Protein AF-A0A1Y6CDD0-F1 (afdb_monomer)

Solvent-accessible surface area (backbone atoms only — not comparable to full-atom values): 33724 Å² total; per-residue (Å²): 115,83,75,53,59,60,59,48,49,69,57,44,52,58,54,55,47,50,68,64,46,73,81,58,96,72,85,82,89,78,91,69,86,89,82,81,75,79,50,69,69,56,47,52,56,41,51,50,41,50,54,56,36,50,52,48,41,56,74,76,42,37,90,51,18,27,82,87,37,92,66,47,104,47,54,53,65,75,44,80,48,60,57,48,42,59,73,33,90,42,43,37,72,62,31,36,85,74,8,54,54,48,33,50,49,67,60,52,85,80,52,66,90,88,62,83,84,86,54,72,58,37,89,78,82,53,53,73,66,56,52,48,42,52,38,54,33,31,46,40,36,63,60,34,28,56,51,44,48,66,52,34,62,54,43,58,59,34,57,59,30,58,53,64,55,34,67,32,49,52,39,44,52,24,59,75,60,73,43,60,73,94,50,47,91,79,36,77,44,40,49,55,43,64,75,40,31,63,70,54,22,28,63,25,33,60,78,71,38,65,65,50,74,49,41,50,73,68,38,50,51,53,51,54,57,27,43,48,48,35,38,67,23,70,68,39,37,74,73,34,57,82,32,60,67,61,50,44,25,66,74,68,68,44,77,53,64,67,61,54,49,52,54,50,55,61,52,66,76,44,101,58,54,63,62,56,42,36,30,53,50,44,49,55,53,58,55,51,65,44,60,67,51,79,84,56,75,56,90,26,43,50,45,54,54,47,42,48,38,26,41,43,47,53,34,30,77,58,50,82,72,61,61,70,35,72,45,70,72,50,47,54,58,49,48,58,55,44,71,73,37,75,56,26,42,55,33,49,24,53,52,42,23,62,62,58,46,22,26,54,72,45,100,90,45,61,16,50,38,52,22,24,35,48,32,45,36,51,76,68,60,33,40,48,60,42,51,33,56,26,77,66,25,20,41,93,90,58,46,83,43,82,64,78,12,71,56,95,63,46,14,27,36,70,46,29,23,27,38,32,33,61,28,49,45,62,36,27,46,42,42,40,45,50,52,31,42,56,42,40,63,44,63,85,68,63,59,55,91,46,37,56,66,52,60,50,90,49,31,30,69,78,42,37,33,72,46,67,100,56,90,79,25,11,56,64,44,24,65,45,45,25,45,47,36,33,51,18,24,44,47,24,40,33,23,62,67,16,40,49,38,90,83,38,47,8,48,65,49,85,53,90,87,57,64,87,34,34,13,66,91,57,19,23,18,30,46,40,58,48,62,70,60,14,40,33,42,48,39,44,47,74,71,37,82,27,68,32,47,32,49,37,31,51,52,47,60,69,37,74,43,22,50,28,23,46,48,47,51,50,51,19,61,49,68,67,43,50,70,75,55,42,72,62,56,53,66,69,58,35,47,51,46,37,48,54,48,49,73,76,33,87,63,42,23,52,59,54,51,51,52,51,51,72,63,30,67,71,55,45,49,74,69,29,47,86,125

Mean predicted aligned error: 10.27 Å

Foldseek 3Di:
DVVVVVVLCVVVVVLLVCVVCVVPPDDDDDDDDDDDDDDPVRLVVLLVLVVLLVVLCVVAPCVQQDDVRLRDPHHVVVCPALVSVCPDQQADALDLCVGNVLCLAQVDPPPPPPDDSQHDHVPPGHDPVSSVSSNVCRNCSVVNVVSVVVLVVQVVLQQLQQFFQLLLLLVLLCQLLVHDSVCSVVDQLQPLSVVCNLLLFYAALVVPRHGDRTDGPVNLVSVLVSNLSSLLPPSNCVVCQVNLQVSLCSNQVHRPVVQVVSLCVVLVVDPDDSSRSSSSSSSSSSSCSRPPRPPDCDLPFPLNLLQLLCCQQQSYGDDNVLNPDRDLVSVLVVLVVSLQDPSSLVSQQVLQCNLLVFHDDDDPADSSFLSLLSSLLSNVQFFNLCQFQPCWIADPVSDTDHADQPDPFGGHNLLHLRSLQSQDDFLSLSSLQSVCCSFLVDHPPDDCLQFPFADLVFFDPQQNAQDPPDRSRSVSVRRGCRRSLQSSLLQQQQANSSHGNLQFQLDDDPDPVDDHQDGPPRGGHHRGPDRVSSSFQWGDARNHTDRHSSRNSVVRCPDLSRQLSLLLSLCCRSNVNDPVRSVVPDPVLSSVLSVVLCVVPVRGGNSSSNSSSSSPPVSSCVSSPRD

pLDDT: mean 84.82, std 17.57, range [24.0, 98.75]

Radius of gyration: 27.77 Å; Cα contacts (8 Å, |Δi|>4): 920; chains: 1; bounding box: 77×55×75 Å

Sequence (627 aa):
MDFMSCNMMIRILPALLISITTSCTQKPKLSLDRNDKPTKDELDSRIAIFDDFAKFMAKNCNSCHSTGSIASSSDFEKLKNPADWLASRYIQAGSPSESSLYYRLNGSPASKAGQPQDMPSPTDQLGNEDLNTIANFITHIEEIVAASENSLQFNAELSRINPLPFKTLLHKLAFLADIAPENLDAQAEFADLLANRYLLGDYDFSQGIVEQSSWGATQLEIWLTSLESFCSSPNTLQRYNSKLEEFELRAFGTTQTQLTSSIKSDLSALPLTDTERFSAGCLLILGSLEFRTQSATPAGGMQSYLSLLASTVMERPLTAEERKISSRKGLEVTLDRWLTSNQFLESVRQYTEKLLKASGTSDDIDFSLPSNLAVAIVKAQKPYEEILTSQDCYNRSGEKTSCDSGSPQEAGVLTTRAFLSVNKGPFNLSRAGNMLESFACKHYPLDEDLEPKLEQASMIPIFAKTFGEGFGNGTNCYSCHSQFGKHTQLFVKYDSNGYYQGDASGIQDPSPEVTSGHSPNGTFVSHFKDSSRAASESSEFFGQSVENISDAAKVLVADPSFMTCTVSNVLGYYLRLKDTTKASISDRLLGSIAKKIRDKNKQPSFQDILREALTHPEVIQSIVAED

Nearest PDB structures (foldseek):
  4yjl-assembly2_B  TM=1.789E-01  e=7.770E+00  Homo sapiens

Secondary structure (DSSP, 8-state):
-HHHHHHHHHHHHHHHHHHHHTT----------SS-PPPHHHHHHHHHHHHHHHHHHHHHTHHHHSTT-TT-S--GGG--SHHHHHHSTT--TT-GGG-HHHHHHTT-S-S-TT----S--TTTT--HHHHHHHHHHHHHHHHHHHHHHHHHHHHHHHTT--PPPHHHHHHHHHHHHT--GGGGGG-GGGHHHHHTTTTTT--BGGGTB----S--HHHHHHHHHHHHHHHHSHHHHHHHTT-HHHHHHHHHSS--HHHHHHHHHHHHTS---HHHHHHHHHHHHHHHHHT--TT---S--HHHHHHHHHHHHSSSPPPTTGGG--SHHHHHHHHHHHTTSHHHHHHHHHHHHHHHT--S-BTTB-TTHHHHHHHHHHHTT-BTTHHHH---EE-TTS-EE--SS--SS--GGGGSHHHHHHT--GGGHHHHHHHHHHHH---SSPPTTTSPPPPGGGB-HHHH---SSSTT-HHHHHHHHHHHHHHHHTTTTB-TT--B-TT---PPP--TTSPTTEEGGGEE--SBSSHHHHT---EEETTEEESSHHHHHHHHHHSHHHHHHHHHHHHHHHTT--HHHHTTS-HHHHHHHHHHHHHH-SS-BHHHHHHHHHT-HHHHHHHH---

Structure (mmCIF, N/CA/C/O backbone):
data_AF-A0A1Y6CDD0-F1
#
_entry.id   AF-A0A1Y6CDD0-F1
#
loop_
_atom_site.group_PDB
_atom_site.id
_atom_site.type_symbol
_atom_site.label_atom_id
_atom_site.label_alt_id
_atom_site.label_comp_id
_atom_site.label_asym_id
_atom_site.label_entity_id
_atom_site.label_seq_id
_atom_site.pdbx_PDB_ins_code
_atom_site.Cartn_x
_atom_site.Cartn_y
_atom_site.Cartn_z
_atom_site.occupancy
_atom_site.B_iso_or_equiv
_atom_site.auth_seq_id
_atom_site.auth_comp_id
_atom_site.auth_asym_id
_atom_site.auth_atom_id
_atom_site.pdbx_PDB_model_num
ATOM 1 N N . MET A 1 1 ? -12.522 29.477 27.527 1.00 34.44 1 MET A N 1
ATOM 2 C CA . MET A 1 1 ? -12.437 28.080 27.060 1.00 34.44 1 MET A CA 1
ATOM 3 C C . MET A 1 1 ? -10.978 27.648 26.893 1.00 34.44 1 MET A C 1
ATOM 5 O O . MET A 1 1 ? -10.654 26.578 27.381 1.00 34.44 1 MET A O 1
ATOM 9 N N . ASP A 1 2 ? -10.067 28.515 26.435 1.00 30.47 2 ASP A N 1
ATOM 10 C CA . ASP A 1 2 ? -8.630 28.189 26.242 1.00 30.47 2 ASP A CA 1
ATOM 11 C C . ASP A 1 2 ? -7.813 27.799 27.495 1.00 30.47 2 ASP A C 1
ATOM 13 O O . ASP A 1 2 ? -6.772 27.162 27.384 1.00 30.47 2 ASP A O 1
ATOM 17 N N . PHE A 1 3 ? -8.271 28.126 28.710 1.00 24.00 3 PHE A N 1
ATOM 18 C CA . PHE A 1 3 ? -7.583 27.735 29.955 1.00 24.00 3 PHE A CA 1
ATOM 19 C C . PHE A 1 3 ? -7.988 26.339 30.481 1.00 24.00 3 PHE A C 1
ATOM 21 O O . PHE A 1 3 ? -7.313 25.800 31.363 1.00 24.00 3 PHE A O 1
ATOM 28 N N . MET A 1 4 ? -9.082 25.750 29.970 1.00 31.11 4 MET A N 1
ATOM 29 C CA . MET A 1 4 ? -9.562 24.421 30.390 1.00 31.11 4 MET A CA 1
ATOM 30 C C . MET A 1 4 ? -8.917 23.279 29.597 1.00 31.11 4 MET A C 1
ATOM 32 O O . MET A 1 4 ? -8.594 22.263 30.210 1.00 31.11 4 MET A O 1
ATOM 36 N N . SER A 1 5 ? -8.640 23.451 28.299 1.00 36.41 5 SER A N 1
ATOM 37 C CA . SER A 1 5 ? -8.020 22.401 27.467 1.00 36.41 5 SER A CA 1
ATOM 38 C C . SER A 1 5 ? -6.612 22.033 27.957 1.00 36.41 5 SER A C 1
ATOM 40 O O . SER A 1 5 ? -6.292 20.856 28.127 1.00 36.41 5 SER A O 1
ATOM 42 N N . CYS A 1 6 ? -5.804 23.035 28.321 1.00 28.84 6 CYS A N 1
ATOM 43 C CA . CYS A 1 6 ? -4.425 22.832 28.767 1.00 28.84 6 CYS A CA 1
ATOM 44 C C . CYS A 1 6 ? -4.341 22.134 30.146 1.00 28.84 6 CYS A C 1
ATOM 46 O O . CYS A 1 6 ? -3.589 21.178 30.325 1.00 28.84 6 CYS A O 1
ATOM 48 N N . ASN A 1 7 ? -5.177 22.525 31.120 1.00 33.97 7 ASN A N 1
ATOM 49 C CA . ASN A 1 7 ? -5.204 21.882 32.447 1.00 33.97 7 ASN A CA 1
ATOM 50 C C . ASN A 1 7 ? -5.809 20.467 32.425 1.00 33.97 7 ASN A C 1
ATOM 52 O O . ASN A 1 7 ? -5.432 19.624 33.243 1.00 33.97 7 ASN A O 1
ATOM 56 N N . MET A 1 8 ? -6.747 20.208 31.511 1.00 40.94 8 MET A N 1
ATOM 57 C CA . MET A 1 8 ? -7.374 18.900 31.350 1.00 40.94 8 MET A CA 1
ATOM 58 C C . MET A 1 8 ? -6.407 17.904 30.696 1.00 40.94 8 MET A C 1
ATOM 60 O O . MET A 1 8 ? -6.225 16.818 31.244 1.00 40.94 8 MET A O 1
ATOM 64 N N . MET A 1 9 ? -5.681 18.289 29.636 1.00 40.53 9 MET A N 1
ATOM 65 C CA . MET A 1 9 ? -4.636 17.438 29.043 1.00 40.53 9 MET A CA 1
ATOM 66 C C . MET A 1 9 ? -3.499 17.119 30.024 1.00 40.53 9 MET A C 1
ATOM 68 O O . MET A 1 9 ? -3.122 15.955 30.153 1.00 40.53 9 MET A O 1
ATOM 72 N N . ILE A 1 10 ? -3.004 18.111 30.779 1.00 39.91 10 ILE A N 1
ATOM 73 C CA . ILE A 1 10 ? -1.919 17.921 31.765 1.00 39.91 10 ILE A CA 1
ATOM 74 C C . ILE A 1 10 ? -2.307 16.914 32.866 1.00 39.91 10 ILE A C 1
ATOM 76 O O . ILE A 1 10 ? -1.438 16.237 33.413 1.00 39.91 10 ILE A O 1
ATOM 80 N N . ARG A 1 11 ? -3.601 16.780 33.192 1.00 43.03 11 ARG A N 1
ATOM 81 C CA . ARG A 1 11 ? -4.098 15.833 34.210 1.00 43.03 11 ARG A CA 1
ATOM 82 C C . ARG A 1 11 ? -4.558 14.491 33.641 1.00 43.03 11 ARG A C 1
ATOM 84 O O . ARG A 1 11 ? -4.474 13.489 34.346 1.00 43.03 11 ARG A O 1
ATOM 91 N N . ILE A 1 12 ? -5.004 14.459 32.386 1.00 4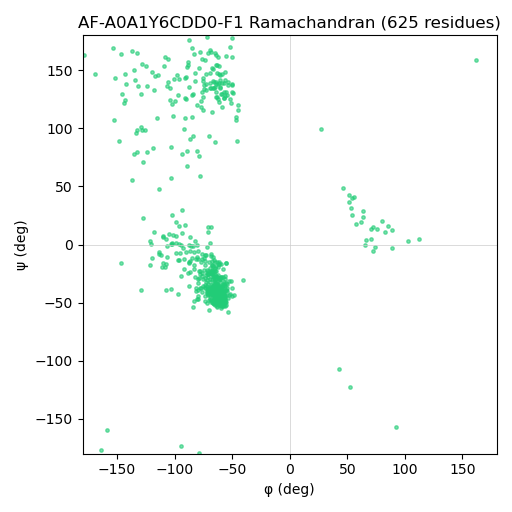6.84 12 ILE A N 1
ATOM 92 C CA . ILE A 1 12 ? -5.455 13.243 31.699 1.00 46.84 12 ILE A CA 1
ATOM 93 C C . ILE A 1 12 ? -4.279 12.409 31.191 1.00 46.84 12 ILE A C 1
ATOM 95 O O . ILE A 1 12 ? -4.319 11.188 31.335 1.00 46.84 12 ILE A O 1
ATOM 99 N N . LEU A 1 13 ? -3.214 13.031 30.666 1.00 47.62 13 LEU A N 1
ATOM 100 C CA . LEU A 1 13 ? -2.031 12.300 30.195 1.00 47.62 13 LEU A CA 1
ATOM 101 C C . LEU A 1 13 ? -1.452 11.361 31.271 1.00 47.62 13 LEU A C 1
ATOM 103 O O . LEU A 1 13 ? -1.215 10.198 30.955 1.00 47.62 13 LEU A O 1
ATOM 107 N N . PRO A 1 14 ? -1.274 11.787 32.541 1.00 47.59 14 PRO A N 1
ATOM 108 C CA . PRO A 1 14 ? -0.835 10.909 33.625 1.00 47.59 14 PRO A CA 1
ATOM 109 C C . PRO A 1 14 ? -1.779 9.732 33.912 1.00 47.59 14 PRO A C 1
ATOM 111 O O . PRO A 1 14 ? -1.301 8.647 34.225 1.00 47.59 14 PRO A O 1
ATOM 114 N N . ALA A 1 15 ? -3.100 9.903 33.795 1.00 44.00 15 ALA A N 1
ATOM 115 C CA . ALA A 1 15 ? -4.069 8.819 33.995 1.00 44.00 15 ALA A CA 1
ATOM 116 C C . ALA A 1 15 ? -4.070 7.822 32.817 1.00 44.00 15 ALA A C 1
ATOM 118 O O . ALA A 1 15 ? -4.128 6.606 33.028 1.00 44.00 15 ALA A O 1
ATOM 119 N N . LEU A 1 16 ? -3.904 8.327 31.587 1.00 48.03 16 LEU A N 1
ATOM 120 C CA . LEU A 1 16 ? -3.649 7.513 30.394 1.00 48.03 16 LEU A CA 1
ATOM 121 C C . LEU A 1 16 ? -2.335 6.720 30.559 1.00 48.03 16 LEU A C 1
ATOM 123 O O . LEU A 1 16 ? -2.298 5.515 30.322 1.00 48.03 16 LEU A O 1
ATOM 127 N N . LEU A 1 17 ? -1.286 7.371 31.077 1.00 45.09 17 LEU A N 1
ATOM 128 C CA . LEU A 1 17 ? 0.016 6.779 31.407 1.00 45.09 17 LEU A CA 1
ATOM 129 C C . LEU A 1 17 ? -0.077 5.715 32.513 1.00 45.09 17 LEU A C 1
ATOM 131 O O . LEU A 1 17 ? 0.584 4.687 32.412 1.00 45.09 17 LEU A O 1
ATOM 135 N N . ILE A 1 18 ? -0.897 5.900 33.553 1.00 45.12 18 ILE A N 1
ATOM 136 C CA . ILE A 1 18 ? -1.096 4.892 34.614 1.00 45.12 18 ILE A CA 1
ATOM 137 C C . ILE A 1 18 ? -1.818 3.650 34.062 1.00 45.12 18 ILE A C 1
ATOM 139 O O . ILE A 1 18 ? -1.446 2.525 34.401 1.00 45.12 18 ILE A O 1
ATOM 143 N N . SER A 1 19 ? -2.787 3.822 33.158 1.00 41.41 19 SER A N 1
ATOM 144 C CA . SER A 1 19 ? -3.457 2.689 32.496 1.00 41.41 19 SER A CA 1
ATOM 145 C C . SER A 1 19 ? -2.541 1.939 31.517 1.00 41.41 19 SER A C 1
ATOM 147 O O . SER A 1 19 ? -2.651 0.723 31.396 1.00 41.41 19 SER A O 1
ATOM 149 N N . ILE A 1 20 ? -1.596 2.627 30.864 1.00 42.00 20 ILE A N 1
ATOM 150 C CA . ILE A 1 20 ? -0.608 2.001 29.965 1.00 42.00 20 ILE A CA 1
ATOM 151 C C . ILE A 1 20 ? 0.522 1.309 30.759 1.00 42.00 20 ILE A C 1
ATOM 153 O O . ILE A 1 20 ? 0.965 0.221 30.396 1.00 42.00 20 ILE A O 1
ATOM 157 N N . THR A 1 21 ? 0.961 1.882 31.884 1.00 37.47 21 THR A N 1
ATOM 158 C CA . THR A 1 21 ? 2.112 1.376 32.665 1.00 37.47 21 THR A CA 1
ATOM 159 C C . THR A 1 21 ? 1.767 0.303 33.701 1.00 37.47 21 THR A C 1
ATOM 161 O O . THR A 1 21 ? 2.661 -0.417 34.150 1.00 37.47 21 THR A O 1
ATOM 164 N N . THR A 1 22 ? 0.493 0.114 34.064 1.00 38.94 22 THR A N 1
ATOM 165 C CA . THR A 1 22 ? 0.078 -0.921 35.037 1.00 38.94 22 THR A CA 1
ATOM 166 C C . THR A 1 22 ? 0.283 -2.363 34.550 1.00 38.94 22 THR A C 1
ATOM 168 O O . THR A 1 22 ? 0.260 -3.275 35.373 1.00 38.94 22 THR A O 1
ATOM 171 N N . SER A 1 23 ? 0.593 -2.581 33.264 1.00 33.53 23 SER A N 1
ATOM 172 C CA . SER A 1 23 ? 1.015 -3.889 32.722 1.00 33.53 23 SER A CA 1
ATOM 173 C C . SER A 1 23 ? 2.540 -4.106 32.651 1.00 33.53 23 SER A C 1
ATOM 175 O O . SER A 1 23 ? 2.975 -5.190 32.273 1.00 33.53 23 SER A O 1
ATOM 177 N N . CYS A 1 24 ? 3.372 -3.138 33.056 1.00 28.33 24 CYS A N 1
ATOM 178 C CA . CYS A 1 24 ? 4.838 -3.243 33.017 1.00 28.33 24 CYS A CA 1
ATOM 179 C C . CYS A 1 24 ? 5.453 -2.997 34.407 1.00 28.33 24 CYS A C 1
ATOM 181 O O . CYS A 1 24 ? 5.961 -1.921 34.719 1.00 28.33 24 CYS A O 1
ATOM 183 N N . THR A 1 25 ? 5.439 -4.004 35.282 1.00 31.36 25 THR A N 1
ATOM 184 C CA . THR A 1 25 ? 6.089 -3.919 36.600 1.00 31.36 25 THR A CA 1
ATOM 185 C C . THR A 1 25 ? 7.595 -4.172 36.511 1.00 31.36 25 THR A C 1
ATOM 187 O O . THR A 1 25 ? 8.049 -5.259 36.851 1.00 31.36 25 THR A O 1
ATOM 190 N N . GLN A 1 26 ? 8.386 -3.170 36.122 1.00 32.47 26 GLN A N 1
ATOM 191 C CA . GLN A 1 26 ? 9.805 -3.070 36.499 1.00 32.47 26 GLN A CA 1
ATOM 192 C C . GLN A 1 26 ? 10.240 -1.595 36.517 1.00 32.47 26 GLN A C 1
ATOM 194 O O . GLN A 1 26 ? 10.389 -0.962 35.480 1.00 32.47 26 GLN A O 1
ATOM 199 N N . LYS A 1 27 ? 10.448 -1.033 37.718 1.00 30.20 27 LYS A N 1
ATOM 200 C CA . LYS A 1 27 ? 11.063 0.294 37.900 1.00 30.20 27 LYS A CA 1
ATOM 201 C C . LYS A 1 27 ? 12.581 0.182 37.692 1.00 30.20 27 LYS A C 1
ATOM 203 O O . LYS A 1 27 ? 13.219 -0.485 38.512 1.00 30.20 27 LYS A O 1
ATOM 208 N N . PRO A 1 28 ? 13.196 0.860 36.707 1.00 31.12 28 PRO A N 1
ATOM 209 C CA . PRO A 1 28 ? 14.642 1.001 36.678 1.00 31.12 28 PRO A CA 1
ATOM 210 C C . PRO A 1 28 ? 15.081 1.988 37.765 1.00 31.12 28 PRO A C 1
ATOM 212 O O . PRO A 1 28 ? 14.519 3.071 37.936 1.00 31.12 28 PRO A O 1
ATOM 215 N N . LYS A 1 29 ? 16.102 1.596 38.526 1.00 32.47 29 LYS A N 1
ATOM 216 C CA . LYS A 1 29 ? 16.758 2.422 39.541 1.00 32.47 29 LYS A CA 1
ATOM 217 C C . LYS A 1 29 ? 17.852 3.240 38.842 1.00 32.47 29 LYS A C 1
ATOM 219 O O . LYS A 1 29 ? 18.975 2.768 38.719 1.00 32.47 29 LYS A O 1
ATOM 224 N N . LEU A 1 30 ? 17.530 4.443 38.370 1.00 31.06 30 LEU A N 1
ATOM 225 C CA . LEU A 1 30 ? 18.527 5.407 37.886 1.00 31.06 30 LEU A CA 1
ATOM 226 C C . LEU A 1 30 ? 18.761 6.467 38.965 1.00 31.06 30 LEU A C 1
ATOM 228 O O . LEU A 1 30 ? 17.880 7.260 39.292 1.00 31.06 30 LEU A O 1
ATOM 232 N N . SER A 1 31 ? 19.951 6.421 39.561 1.00 32.41 31 SER A N 1
ATOM 233 C CA . SER A 1 31 ? 20.476 7.456 40.448 1.00 32.41 31 SER A CA 1
ATOM 234 C C . SER A 1 31 ? 21.280 8.420 39.576 1.00 32.41 31 SER A C 1
ATOM 236 O O . SER A 1 31 ? 22.416 8.120 39.215 1.00 32.41 31 SER A O 1
ATOM 238 N N . LEU A 1 32 ? 20.672 9.548 39.221 1.00 36.66 32 LEU A N 1
ATOM 239 C CA . LEU A 1 32 ? 21.369 10.723 38.709 1.00 36.66 32 LEU A CA 1
ATOM 240 C C . LEU A 1 32 ? 21.127 11.867 39.692 1.00 36.66 32 LEU A C 1
ATOM 242 O O . LEU A 1 32 ? 20.007 12.060 40.178 1.00 36.66 32 LEU A O 1
ATOM 246 N N . ASP A 1 33 ? 22.217 12.548 40.028 1.00 38.41 33 ASP A N 1
ATOM 247 C CA . ASP A 1 33 ? 22.268 13.663 40.964 1.00 38.41 33 ASP A CA 1
ATOM 248 C C . ASP A 1 33 ? 21.372 14.819 40.481 1.00 38.41 33 ASP A C 1
ATOM 250 O O . ASP A 1 33 ? 21.208 15.047 39.283 1.00 38.41 33 ASP A O 1
ATOM 254 N N . ARG A 1 34 ? 20.685 15.487 41.408 1.00 44.81 34 ARG A N 1
ATOM 255 C CA . ARG A 1 34 ? 19.353 16.070 41.150 1.00 44.81 34 ARG A CA 1
ATOM 256 C C . ARG A 1 34 ? 19.310 17.539 40.710 1.00 44.81 34 ARG A C 1
ATOM 258 O O . ARG A 1 34 ? 18.207 18.079 40.681 1.00 44.81 34 ARG A O 1
ATOM 265 N N . ASN A 1 35 ? 20.430 18.182 40.376 1.00 46.47 35 ASN A N 1
ATOM 266 C CA . ASN A 1 35 ? 20.464 19.654 40.353 1.00 46.47 35 ASN A CA 1
ATOM 267 C C . ASN A 1 35 ? 20.646 20.369 39.007 1.00 46.47 35 ASN A C 1
ATOM 269 O O . ASN A 1 35 ? 20.398 21.564 38.999 1.00 46.47 35 ASN A O 1
ATOM 273 N N . ASP A 1 36 ? 20.928 19.696 37.889 1.00 63.47 36 ASP A N 1
ATOM 274 C CA . ASP A 1 36 ? 20.948 20.351 36.566 1.00 63.47 36 ASP A CA 1
ATOM 275 C C . ASP A 1 36 ? 20.212 19.488 35.538 1.00 63.47 36 ASP A C 1
ATOM 277 O O . ASP A 1 36 ? 20.808 18.747 34.758 1.00 63.47 36 ASP A O 1
ATOM 281 N N . LYS A 1 37 ? 18.875 19.529 35.568 1.00 68.44 37 LYS A N 1
ATOM 282 C CA . LYS A 1 37 ? 18.094 19.026 34.434 1.00 68.44 37 LYS A CA 1
ATOM 283 C C . LYS A 1 37 ? 17.972 20.149 33.406 1.00 68.44 37 LYS A C 1
ATOM 285 O O . LYS A 1 37 ? 17.517 21.223 33.803 1.00 68.44 37 LYS A O 1
ATOM 290 N N . PRO A 1 38 ? 18.303 19.904 32.127 1.00 69.56 38 PRO A N 1
ATOM 291 C CA . PRO A 1 38 ? 18.061 20.883 31.082 1.00 69.56 38 PRO A CA 1
ATOM 292 C C . PRO A 1 38 ? 16.573 21.247 31.047 1.00 69.56 38 PRO A C 1
ATOM 294 O O . PRO A 1 38 ? 15.690 20.400 31.229 1.00 69.56 38 PRO A O 1
ATOM 297 N N . THR A 1 39 ? 16.306 22.531 30.862 1.00 82.12 39 THR A N 1
ATOM 298 C CA . THR A 1 39 ? 14.974 23.080 30.626 1.00 82.12 39 THR A CA 1
ATOM 299 C C . THR A 1 39 ? 14.407 22.553 29.306 1.00 82.12 39 THR A C 1
ATOM 301 O O . THR A 1 39 ? 15.132 22.044 28.451 1.00 82.12 39 THR A O 1
ATOM 304 N N . LYS A 1 40 ? 13.086 22.672 29.122 1.00 74.12 40 LYS A N 1
ATOM 305 C CA . LYS A 1 40 ? 12.439 22.297 27.857 1.00 74.12 40 LYS A CA 1
ATOM 306 C C . LYS A 1 40 ? 13.042 23.067 26.675 1.00 74.12 40 LYS A C 1
ATOM 308 O O . LYS A 1 40 ? 13.351 22.452 25.667 1.00 74.12 40 LYS A O 1
ATOM 313 N N . ASP A 1 41 ? 13.277 24.367 26.838 1.00 79.25 41 ASP A N 1
ATOM 314 C CA . ASP A 1 41 ? 13.839 25.219 25.785 1.00 79.25 41 ASP A CA 1
ATOM 315 C C . ASP A 1 41 ? 15.263 24.785 25.401 1.00 79.25 41 ASP A C 1
ATOM 317 O O . ASP A 1 41 ? 15.617 24.766 24.223 1.00 79.25 41 ASP A O 1
ATOM 321 N N . GLU A 1 42 ? 16.073 24.366 26.380 1.00 79.81 42 GLU A N 1
ATOM 322 C CA . GLU A 1 42 ? 17.390 23.782 26.115 1.00 79.81 42 GLU A CA 1
ATOM 323 C C . GLU A 1 42 ? 17.261 22.455 25.360 1.00 79.81 42 GLU A C 1
ATOM 325 O O . GLU A 1 42 ? 17.949 22.262 24.360 1.00 79.81 42 GLU A O 1
ATOM 330 N N . LEU A 1 43 ? 16.342 21.574 25.767 1.00 75.12 43 LEU A N 1
ATOM 331 C CA . LEU A 1 43 ? 16.091 20.300 25.087 1.00 75.12 43 LEU A CA 1
ATOM 332 C C . LEU A 1 43 ? 15.641 20.506 23.628 1.00 75.12 43 LEU A C 1
ATOM 334 O O . LEU A 1 43 ? 16.191 19.885 22.718 1.00 75.12 43 LEU A O 1
ATOM 338 N N . ASP A 1 44 ? 14.690 21.414 23.407 1.00 78.06 44 ASP A N 1
ATOM 339 C CA . ASP A 1 44 ? 14.151 21.755 22.090 1.00 78.06 44 ASP A CA 1
ATOM 340 C C . ASP A 1 44 ? 15.251 22.367 21.202 1.00 78.06 44 ASP A C 1
ATOM 342 O O . ASP A 1 44 ? 15.393 21.994 20.035 1.00 78.06 44 ASP A O 1
ATOM 346 N N . SER A 1 45 ? 16.114 23.224 21.768 1.00 83.69 45 SER A N 1
ATOM 347 C CA . SER A 1 45 ? 17.270 23.776 21.049 1.00 83.69 45 SER A CA 1
ATOM 348 C C . SER A 1 45 ? 18.280 22.703 20.627 1.00 83.69 45 SER A C 1
ATOM 350 O O . SER A 1 45 ? 18.874 22.813 19.556 1.00 83.69 45 SER A O 1
ATOM 352 N N . ARG A 1 46 ? 18.460 21.638 21.426 1.00 85.50 46 ARG A N 1
ATOM 353 C CA . ARG A 1 46 ? 19.336 20.510 21.077 1.00 85.50 46 ARG A CA 1
ATOM 354 C C . ARG A 1 46 ? 18.733 19.649 19.970 1.00 85.50 46 ARG A C 1
ATOM 356 O O . ARG A 1 46 ? 19.462 19.246 19.068 1.00 85.50 46 ARG A O 1
ATOM 363 N N . ILE A 1 47 ? 17.423 19.408 19.986 1.00 81.00 47 ILE A N 1
ATOM 364 C CA . ILE A 1 47 ? 16.733 18.656 18.923 1.00 81.00 47 ILE A CA 1
ATOM 365 C C . ILE A 1 47 ? 16.833 19.396 17.579 1.00 81.00 47 ILE A C 1
ATOM 367 O O . ILE A 1 47 ? 17.154 18.770 16.569 1.00 81.00 47 ILE A O 1
ATOM 371 N N . ALA A 1 48 ? 16.680 20.725 17.578 1.00 89.38 48 ALA A N 1
ATOM 372 C CA . ALA A 1 48 ? 16.804 21.540 16.367 1.00 89.38 48 ALA A CA 1
ATOM 373 C C . ALA A 1 48 ? 18.170 21.386 15.661 1.00 89.38 48 ALA A C 1
ATOM 375 O O . ALA A 1 48 ? 18.232 21.397 14.433 1.00 89.38 48 ALA A O 1
ATOM 376 N N . ILE A 1 49 ? 19.258 21.156 16.413 1.00 91.94 49 ILE A N 1
ATOM 377 C CA . ILE A 1 49 ? 20.594 20.900 15.841 1.00 91.94 49 ILE A CA 1
ATOM 378 C C . ILE A 1 49 ? 20.590 19.633 14.971 1.00 91.94 49 ILE A C 1
ATOM 380 O O . ILE A 1 49 ? 21.228 19.610 13.916 1.00 91.94 49 ILE A O 1
ATOM 384 N N . PHE A 1 50 ? 19.882 18.576 15.389 1.00 92.56 50 PHE A N 1
ATOM 385 C CA . PHE A 1 50 ? 19.765 17.365 14.575 1.00 92.56 50 PHE A CA 1
ATOM 386 C C . PHE A 1 50 ? 18.896 17.592 13.341 1.00 92.56 50 PHE A C 1
ATOM 388 O O . PHE A 1 50 ? 19.257 17.107 12.274 1.00 92.56 50 PHE A O 1
ATOM 395 N N . ASP A 1 51 ? 17.802 18.346 13.451 1.00 86.56 51 ASP A N 1
ATOM 396 C CA . ASP A 1 51 ? 16.943 18.645 12.300 1.00 86.56 51 ASP A CA 1
ATOM 397 C C . ASP A 1 51 ? 17.707 19.396 11.204 1.00 86.56 51 ASP A C 1
ATOM 399 O O . ASP A 1 51 ? 17.582 19.077 10.019 1.00 86.56 51 ASP A O 1
ATOM 403 N N . ASP A 1 52 ? 18.536 20.367 11.586 1.00 91.25 52 ASP A N 1
ATOM 404 C CA . ASP A 1 52 ? 19.369 21.115 10.645 1.00 91.25 52 ASP A CA 1
ATOM 405 C C . ASP A 1 52 ? 20.438 20.221 10.002 1.00 91.25 52 ASP A C 1
ATOM 407 O O . ASP A 1 52 ? 20.636 20.259 8.783 1.00 91.25 52 ASP A O 1
ATOM 411 N N . PHE A 1 53 ? 21.061 19.337 10.785 1.00 94.69 53 PHE A N 1
ATOM 412 C CA . PHE A 1 53 ? 21.979 18.325 10.265 1.00 94.69 53 PHE A CA 1
ATOM 413 C C . PHE A 1 53 ? 21.289 17.324 9.322 1.00 94.69 53 PHE A C 1
ATOM 415 O O . PHE A 1 53 ? 21.807 17.022 8.248 1.00 94.69 53 PHE A O 1
ATOM 422 N N . ALA A 1 54 ? 20.102 16.827 9.668 1.00 87.81 54 ALA A N 1
ATOM 423 C CA . ALA A 1 54 ? 19.356 15.874 8.855 1.00 87.81 54 ALA A CA 1
ATOM 424 C C . ALA A 1 54 ? 18.918 16.498 7.520 1.00 87.81 54 ALA A C 1
ATOM 426 O O . ALA A 1 54 ? 19.072 15.871 6.469 1.00 87.81 54 ALA A O 1
ATOM 427 N N . LYS A 1 55 ? 18.450 17.756 7.534 1.00 87.81 55 LYS A N 1
ATOM 428 C CA . LYS A 1 55 ? 18.160 18.532 6.314 1.00 87.81 55 LYS A CA 1
ATOM 429 C C . LYS A 1 55 ? 19.406 18.697 5.451 1.00 87.81 55 LYS A C 1
ATOM 431 O O . LYS A 1 55 ? 19.326 18.519 4.235 1.00 87.81 55 LYS A O 1
ATOM 436 N N . PHE A 1 56 ? 20.548 18.998 6.069 1.00 91.25 56 PHE A N 1
ATOM 437 C CA . PHE A 1 56 ? 21.829 19.080 5.376 1.00 91.25 56 PHE A CA 1
ATOM 438 C C . PHE A 1 56 ? 22.176 17.754 4.675 1.00 91.25 56 PHE A C 1
ATOM 440 O O . PHE A 1 56 ? 22.438 17.750 3.470 1.00 91.25 56 PHE A O 1
ATOM 447 N N . MET A 1 57 ? 22.114 16.627 5.393 1.00 90.62 57 MET A N 1
ATOM 448 C CA . MET A 1 57 ? 22.422 15.302 4.841 1.00 90.62 57 MET A CA 1
ATOM 449 C C . MET A 1 57 ? 21.457 14.914 3.713 1.00 90.62 57 MET A C 1
ATOM 451 O O . MET A 1 57 ? 21.888 14.432 2.664 1.00 90.62 57 MET A O 1
ATOM 455 N N . ALA A 1 58 ? 20.160 15.176 3.886 1.00 81.31 58 ALA A N 1
ATOM 456 C CA . ALA A 1 58 ? 19.147 14.908 2.870 1.00 81.31 58 ALA A CA 1
ATOM 457 C C . ALA A 1 58 ? 19.386 15.707 1.583 1.00 81.31 58 ALA A C 1
ATOM 459 O O . ALA A 1 58 ? 19.317 15.146 0.491 1.00 81.31 58 ALA A O 1
ATOM 460 N N . LYS A 1 59 ? 19.708 16.999 1.717 1.00 83.25 59 LYS A N 1
ATOM 461 C CA . LYS A 1 59 ? 19.941 17.907 0.591 1.00 83.25 59 LYS A CA 1
ATOM 462 C C . LYS A 1 59 ? 21.222 17.576 -0.172 1.00 83.25 59 LYS A C 1
ATOM 464 O O . LYS A 1 59 ? 21.216 17.607 -1.399 1.00 83.25 59 LYS A O 1
ATOM 469 N N . ASN A 1 60 ? 22.310 17.298 0.545 1.00 82.44 60 ASN A N 1
ATOM 470 C CA . ASN A 1 60 ? 23.652 17.304 -0.041 1.00 82.44 60 ASN A CA 1
ATOM 471 C C . ASN A 1 60 ? 24.290 15.913 -0.171 1.00 82.44 60 ASN A C 1
ATOM 473 O O . ASN A 1 60 ? 25.275 15.773 -0.890 1.00 82.44 60 ASN A O 1
ATOM 477 N N . CYS A 1 61 ? 23.778 14.884 0.516 1.00 82.38 61 CYS A N 1
ATOM 478 C CA . CYS A 1 61 ? 24.465 13.590 0.615 1.00 82.38 61 CYS A CA 1
ATOM 479 C C . CYS A 1 61 ? 23.585 12.383 0.262 1.00 82.38 61 CYS A C 1
ATOM 481 O O . CYS A 1 61 ? 24.064 11.450 -0.382 1.00 82.38 61 CYS A O 1
ATOM 483 N N . ASN A 1 62 ? 22.311 12.369 0.663 1.00 80.06 62 ASN A N 1
ATOM 484 C CA . ASN A 1 62 ? 21.482 11.160 0.579 1.00 80.06 62 ASN A CA 1
ATOM 485 C C . ASN A 1 62 ? 21.203 10.694 -0.857 1.00 80.06 62 ASN A C 1
ATOM 487 O O . ASN A 1 62 ? 21.062 9.495 -1.071 1.00 80.06 62 ASN A O 1
ATOM 491 N N . SER A 1 63 ? 21.192 11.594 -1.845 1.00 72.44 63 SER A N 1
ATOM 492 C CA . SER A 1 63 ? 21.025 11.229 -3.263 1.00 72.44 63 SER A CA 1
ATOM 493 C C . SER A 1 63 ? 22.120 10.283 -3.775 1.00 72.44 63 SER A C 1
ATOM 495 O O . SER A 1 63 ? 21.864 9.478 -4.668 1.00 72.44 63 SER A O 1
ATOM 497 N N . CYS A 1 64 ? 23.316 10.349 -3.182 1.00 69.38 64 CYS A N 1
ATOM 498 C CA . CYS A 1 64 ? 24.463 9.511 -3.525 1.00 69.38 64 CYS A CA 1
ATOM 499 C C . CYS A 1 64 ? 24.764 8.433 -2.469 1.00 69.38 64 CYS A C 1
ATOM 501 O O . CYS A 1 64 ? 25.554 7.534 -2.743 1.00 69.38 64 CYS A O 1
ATOM 503 N N . HIS A 1 65 ? 24.151 8.481 -1.283 1.00 75.69 65 HIS A N 1
ATOM 504 C CA . HIS A 1 65 ? 24.470 7.605 -0.142 1.00 75.69 65 HIS A CA 1
ATOM 505 C C . HIS A 1 65 ? 23.252 6.870 0.451 1.00 75.69 65 HIS A C 1
ATOM 507 O O . HIS A 1 65 ? 23.270 6.474 1.620 1.00 75.69 65 HIS A O 1
ATOM 513 N N . SER A 1 66 ? 22.190 6.699 -0.337 1.00 72.88 66 SER A N 1
ATOM 514 C CA . SER A 1 66 ? 21.003 5.921 0.028 1.00 72.88 66 SER A CA 1
ATOM 515 C C . SER A 1 66 ? 21.210 4.406 -0.084 1.00 72.88 66 SER A C 1
ATOM 517 O O . SER A 1 66 ? 22.150 3.917 -0.719 1.00 72.88 66 SER A O 1
ATOM 519 N N . THR A 1 67 ? 20.296 3.645 0.513 1.00 59.47 67 THR A N 1
ATOM 520 C CA . THR A 1 67 ? 20.210 2.190 0.392 1.00 59.47 67 THR A CA 1
ATOM 521 C C . THR A 1 67 ? 20.024 1.831 -1.083 1.00 59.47 67 THR A C 1
ATOM 523 O O . THR A 1 67 ? 19.044 2.218 -1.713 1.00 59.47 67 THR A O 1
ATOM 526 N N . GLY A 1 68 ? 20.974 1.095 -1.663 1.00 53.22 68 GLY A N 1
ATOM 527 C CA . GLY A 1 68 ? 20.947 0.748 -3.090 1.00 53.22 68 GLY A CA 1
ATOM 528 C C . GLY A 1 68 ? 21.618 1.773 -4.008 1.00 53.22 68 GLY A C 1
ATOM 529 O O . GLY A 1 68 ? 21.771 1.500 -5.200 1.00 53.22 68 GLY A O 1
ATOM 530 N N . SER A 1 69 ? 22.107 2.897 -3.470 1.00 49.50 69 SER A N 1
ATOM 531 C CA . SER A 1 69 ? 23.114 3.689 -4.168 1.00 49.50 69 SER A CA 1
ATOM 532 C C . SER A 1 69 ? 24.381 2.853 -4.324 1.00 49.50 69 SER A C 1
ATOM 534 O O . SER A 1 69 ? 24.960 2.337 -3.368 1.00 49.50 69 SER A O 1
ATOM 536 N N . ILE A 1 70 ? 24.849 2.766 -5.564 1.00 46.75 70 ILE A N 1
ATOM 537 C CA . ILE A 1 70 ? 26.101 2.115 -5.960 1.00 46.75 70 ILE A CA 1
ATOM 538 C C . ILE A 1 70 ? 27.316 2.771 -5.264 1.00 46.75 70 ILE A C 1
ATOM 540 O O . ILE A 1 70 ? 28.409 2.200 -5.227 1.00 46.75 70 ILE A O 1
ATOM 544 N N . ALA A 1 71 ? 27.113 3.977 -4.721 1.00 46.50 71 ALA A N 1
ATOM 545 C CA . ALA A 1 71 ? 28.135 4.924 -4.345 1.00 46.50 71 ALA A CA 1
ATOM 546 C C . ALA A 1 71 ? 28.467 5.007 -2.836 1.00 46.50 71 ALA A C 1
ATOM 548 O O . ALA A 1 71 ? 29.099 5.978 -2.422 1.00 46.50 71 ALA A O 1
ATOM 549 N N . SER A 1 72 ? 28.249 3.969 -2.012 1.00 46.12 72 SER A N 1
ATOM 550 C CA . SER A 1 72 ? 29.010 3.886 -0.747 1.00 46.12 72 SER A CA 1
ATOM 551 C C . SER A 1 72 ? 28.923 2.581 0.043 1.00 46.12 72 SER A C 1
ATOM 553 O O . SER A 1 72 ? 27.872 1.987 0.228 1.00 46.12 72 SER A O 1
ATOM 555 N N . SER A 1 73 ? 30.031 2.242 0.712 1.00 51.19 73 SER A N 1
ATOM 556 C CA . SER A 1 73 ? 30.030 1.397 1.924 1.00 51.19 73 SER A CA 1
ATOM 557 C C . SER A 1 73 ? 29.391 2.092 3.150 1.00 51.19 73 SER A C 1
ATOM 559 O O . SER A 1 73 ? 29.601 1.684 4.292 1.00 51.19 73 SER A O 1
ATOM 561 N N . SER A 1 74 ? 28.663 3.186 2.928 1.00 56.69 74 SER A N 1
ATOM 562 C CA . SER A 1 74 ? 28.089 4.086 3.922 1.00 56.69 74 SER A CA 1
ATOM 563 C C . SER A 1 74 ? 26.636 4.349 3.571 1.00 56.69 74 SER A C 1
ATOM 565 O O . SER A 1 74 ? 26.330 5.147 2.696 1.00 56.69 74 SER A O 1
ATOM 567 N N . ASP A 1 75 ? 25.758 3.621 4.241 1.00 71.69 75 ASP A N 1
ATOM 568 C CA . ASP A 1 75 ? 24.316 3.693 4.063 1.00 71.69 75 ASP A CA 1
ATOM 569 C C . ASP A 1 75 ? 23.755 4.759 5.014 1.00 71.69 75 ASP A C 1
ATOM 571 O O . ASP A 1 75 ? 23.351 4.457 6.138 1.00 71.69 75 ASP A O 1
ATOM 575 N N . PHE A 1 76 ? 23.853 6.033 4.618 1.00 83.50 76 PHE A N 1
ATOM 576 C CA . PHE A 1 76 ? 23.415 7.144 5.473 1.00 83.50 76 PHE A CA 1
ATOM 577 C C . PHE A 1 76 ? 21.900 7.156 5.663 1.00 83.50 76 PHE A C 1
ATOM 579 O O . PHE A 1 76 ? 21.420 7.632 6.685 1.00 83.50 76 PHE A O 1
ATOM 586 N N . GLU A 1 77 ? 21.146 6.557 4.743 1.00 74.88 77 GLU A N 1
ATOM 587 C CA . GLU A 1 77 ? 19.696 6.404 4.872 1.00 74.88 77 GLU A CA 1
ATOM 588 C C . GLU A 1 77 ? 19.294 5.485 6.040 1.00 74.88 77 GLU A C 1
ATOM 590 O O . GLU A 1 77 ? 18.202 5.621 6.601 1.00 74.88 77 GLU A O 1
ATOM 595 N N . LYS A 1 78 ? 20.191 4.587 6.468 1.00 77.56 78 LYS A N 1
ATOM 596 C CA . LYS A 1 78 ? 20.007 3.799 7.694 1.00 77.56 78 LYS A CA 1
ATOM 597 C C . LYS A 1 78 ? 20.293 4.579 8.976 1.00 77.56 78 LYS A C 1
ATOM 599 O O . LYS A 1 78 ? 19.902 4.104 10.036 1.00 77.56 78 LYS A O 1
ATOM 604 N N . LEU A 1 79 ? 20.947 5.740 8.902 1.00 86.06 79 LEU A N 1
ATOM 605 C CA . LEU A 1 79 ? 21.274 6.576 10.059 1.00 86.06 79 LEU A CA 1
ATOM 606 C C . LEU A 1 79 ? 20.175 7.626 10.259 1.00 86.06 79 LEU A C 1
ATOM 608 O O . LEU A 1 79 ? 20.299 8.782 9.852 1.00 86.06 79 LEU A O 1
ATOM 612 N N . LYS A 1 80 ? 19.051 7.201 10.836 1.00 83.12 80 LYS A N 1
ATOM 613 C CA . LYS A 1 80 ? 17.812 7.993 10.876 1.00 83.12 80 LYS A CA 1
ATOM 614 C C . LYS A 1 80 ? 17.689 8.862 12.117 1.00 83.12 80 LYS A C 1
ATOM 616 O O . LYS A 1 80 ? 16.917 9.814 12.111 1.00 83.12 80 LYS A O 1
ATOM 621 N N . ASN A 1 81 ? 18.416 8.534 13.180 1.00 86.50 81 ASN A N 1
ATOM 622 C CA . ASN A 1 81 ? 18.360 9.254 14.447 1.00 86.50 81 ASN A CA 1
ATOM 623 C C . ASN A 1 81 ? 19.776 9.558 14.988 1.00 86.50 81 ASN A C 1
ATOM 625 O O . ASN A 1 81 ? 20.754 8.962 14.526 1.00 86.50 81 ASN A O 1
ATOM 629 N N . PRO A 1 82 ? 19.914 10.474 15.966 1.00 90.06 82 PRO A N 1
ATOM 630 C CA . PRO A 1 82 ? 21.208 10.840 16.544 1.00 90.06 82 PRO A CA 1
ATOM 631 C C . PRO A 1 82 ? 22.011 9.648 17.085 1.00 90.06 82 PRO A C 1
ATOM 633 O O . PRO A 1 82 ? 23.236 9.641 16.975 1.00 90.06 82 PRO A O 1
ATOM 636 N N . ALA A 1 83 ? 21.341 8.627 17.631 1.00 88.00 83 ALA A N 1
ATOM 637 C CA . ALA A 1 83 ? 22.004 7.451 18.190 1.00 88.00 83 ALA A CA 1
ATOM 638 C C . ALA A 1 83 ? 22.617 6.568 17.093 1.00 88.00 83 ALA A C 1
ATOM 640 O O . ALA A 1 83 ? 23.732 6.080 17.267 1.00 88.00 83 ALA A O 1
ATOM 641 N N . ASP A 1 84 ? 21.957 6.427 15.939 1.00 87.69 84 ASP A N 1
ATOM 642 C CA . ASP A 1 84 ? 22.523 5.715 14.786 1.00 87.69 84 ASP A CA 1
ATOM 643 C C . ASP A 1 84 ? 23.818 6.394 14.312 1.00 87.69 84 ASP A C 1
ATOM 645 O O . ASP A 1 84 ? 24.826 5.739 14.043 1.00 87.69 84 ASP A O 1
ATOM 649 N N . TRP A 1 85 ? 23.800 7.729 14.241 1.00 92.88 85 TRP A N 1
ATOM 650 C CA . TRP A 1 85 ? 24.951 8.543 13.859 1.00 92.88 85 TRP A CA 1
ATOM 651 C C . TRP A 1 85 ? 26.096 8.438 14.868 1.00 92.88 85 TRP A C 1
ATOM 653 O O . TRP A 1 85 ? 27.246 8.273 14.457 1.00 92.88 85 TRP A O 1
ATOM 663 N N . LEU A 1 86 ? 25.787 8.463 16.166 1.00 92.69 86 LEU A N 1
ATOM 664 C CA . LEU A 1 86 ? 26.758 8.281 17.245 1.00 92.69 86 LEU A CA 1
ATOM 665 C C . LEU A 1 86 ? 27.382 6.878 17.235 1.00 92.69 86 LEU A C 1
ATOM 667 O O . LEU A 1 86 ? 28.584 6.736 17.437 1.00 92.69 86 LEU A O 1
ATOM 671 N N . ALA A 1 87 ? 26.582 5.844 16.969 1.00 87.50 87 ALA A N 1
ATOM 672 C CA . ALA A 1 87 ? 27.046 4.462 16.862 1.00 87.50 87 ALA A CA 1
ATOM 673 C C . ALA A 1 87 ? 27.809 4.179 15.554 1.00 87.50 87 ALA A C 1
ATOM 675 O O . ALA A 1 87 ? 28.427 3.120 15.398 1.00 87.50 87 ALA A O 1
ATOM 676 N N . SER A 1 88 ? 27.757 5.099 14.590 1.00 89.44 88 SER A N 1
ATOM 677 C CA . SER A 1 88 ? 28.424 4.948 13.304 1.00 89.44 88 SER A CA 1
ATOM 678 C C . SER A 1 88 ? 29.935 5.181 13.406 1.00 89.44 88 SER A C 1
ATOM 680 O O . SER A 1 88 ? 30.440 5.891 14.268 1.00 89.44 88 SER A O 1
ATOM 682 N N . ARG A 1 89 ? 30.686 4.670 12.426 1.00 87.06 89 ARG A N 1
ATOM 683 C CA . ARG A 1 89 ? 32.119 4.989 12.261 1.00 87.06 89 ARG A CA 1
ATOM 684 C C . ARG A 1 89 ? 32.387 6.418 11.751 1.00 87.06 89 ARG A C 1
ATOM 686 O O . ARG A 1 89 ? 33.543 6.772 11.506 1.00 87.06 89 ARG A O 1
ATOM 693 N N . TYR A 1 90 ? 31.340 7.199 11.476 1.00 89.88 90 TYR A N 1
ATOM 694 C CA . TYR A 1 90 ? 31.455 8.506 10.821 1.00 89.88 90 TYR A CA 1
ATOM 695 C C . TYR A 1 90 ? 31.680 9.649 11.803 1.00 89.88 90 TYR A C 1
ATOM 697 O O . TYR A 1 90 ? 32.257 10.669 11.417 1.00 89.88 90 TYR A O 1
ATOM 705 N N . ILE A 1 91 ? 31.267 9.467 13.057 1.00 93.00 91 ILE A N 1
ATOM 706 C CA . ILE A 1 91 ? 31.278 10.503 14.083 1.00 93.00 91 ILE A CA 1
ATOM 707 C C . ILE A 1 91 ? 32.075 10.033 15.292 1.00 93.00 91 ILE A C 1
ATOM 709 O O . ILE A 1 91 ? 31.939 8.908 15.758 1.00 93.00 91 ILE A O 1
ATOM 713 N N . GLN A 1 92 ? 32.894 10.940 15.801 1.00 93.75 92 GLN A N 1
ATOM 714 C CA . GLN A 1 92 ? 33.495 10.875 17.116 1.00 93.75 92 GLN A CA 1
ATOM 715 C C . GLN A 1 92 ? 32.947 12.050 17.926 1.00 93.75 92 GLN A C 1
ATOM 717 O O . GLN A 1 92 ? 33.247 13.211 17.634 1.00 93.75 92 GLN A O 1
ATOM 722 N N . ALA A 1 93 ? 32.096 11.740 18.904 1.00 94.75 93 ALA A N 1
ATOM 723 C CA . ALA A 1 93 ? 31.369 12.735 19.681 1.00 94.75 93 ALA A CA 1
ATOM 724 C C . ALA A 1 93 ? 32.290 13.788 20.307 1.00 94.75 93 ALA A C 1
ATOM 726 O O . ALA A 1 93 ? 33.401 13.489 20.751 1.00 94.75 93 ALA A O 1
ATOM 727 N N . GLY A 1 94 ? 31.841 15.045 20.292 1.00 94.88 94 GLY A N 1
ATOM 728 C CA . GLY A 1 94 ? 32.587 16.174 20.848 1.00 94.88 94 GLY A CA 1
ATOM 729 C C . GLY A 1 94 ? 33.814 16.597 20.030 1.00 94.88 94 GLY A C 1
ATOM 730 O O . GLY A 1 94 ? 34.433 17.606 20.352 1.00 94.88 94 GLY A O 1
ATOM 731 N N . SER A 1 95 ? 34.182 15.859 18.972 1.00 94.38 95 SER A N 1
ATOM 732 C CA . SER A 1 95 ? 35.427 16.069 18.220 1.00 94.38 95 SER A CA 1
ATOM 733 C C . SER A 1 95 ? 35.202 16.094 16.702 1.00 94.38 95 SER A C 1
ATOM 735 O O . SER A 1 95 ? 35.496 15.112 16.007 1.00 94.38 95 SER A O 1
ATOM 737 N N . PRO A 1 96 ? 34.737 17.228 16.130 1.00 94.06 96 PRO A N 1
ATOM 738 C CA . PRO A 1 96 ? 34.577 17.371 14.681 1.00 94.06 96 PRO A CA 1
ATOM 739 C C . PRO A 1 96 ? 35.845 17.026 13.897 1.00 94.06 96 PRO A C 1
ATOM 741 O O . PRO A 1 96 ? 35.784 16.275 12.931 1.00 94.06 96 PRO A O 1
ATOM 744 N N . SER A 1 97 ? 37.020 17.480 14.338 1.00 89.69 97 SER A N 1
ATOM 745 C CA . SER A 1 97 ? 38.289 17.214 13.644 1.00 89.69 97 SER A CA 1
ATOM 746 C C . SER A 1 97 ? 38.690 15.737 13.592 1.00 89.69 97 SER A C 1
ATOM 748 O O . SER A 1 97 ? 39.470 15.361 12.720 1.00 89.69 97 SER A O 1
ATOM 750 N N . GLU A 1 98 ? 38.180 14.908 14.505 1.00 89.75 98 GLU A N 1
ATOM 751 C CA . GLU A 1 98 ? 38.470 13.467 14.562 1.00 89.75 98 GLU A CA 1
ATOM 752 C C . GLU A 1 98 ? 37.377 12.622 13.880 1.00 89.75 98 GLU A C 1
ATOM 754 O O . GLU A 1 98 ? 37.590 11.457 13.542 1.00 89.75 98 GLU A O 1
ATOM 759 N N . SER A 1 99 ? 36.223 13.227 13.591 1.00 89.94 99 SER A N 1
ATOM 760 C CA . SER A 1 99 ? 35.092 12.582 12.924 1.00 89.94 99 SER A CA 1
ATOM 761 C C . SER A 1 99 ? 35.319 12.427 11.424 1.00 89.94 99 SER A C 1
ATOM 763 O O . SER A 1 99 ? 35.654 13.389 10.724 1.00 89.94 99 SER A O 1
ATOM 765 N N . SER A 1 100 ? 35.072 11.222 10.897 1.00 87.12 100 SER A N 1
ATOM 766 C CA . SER A 1 100 ? 35.357 10.932 9.491 1.00 87.12 100 SER A CA 1
ATOM 767 C C . SER A 1 100 ? 34.455 11.603 8.474 1.00 87.12 100 SER A C 1
ATOM 769 O O . SER A 1 100 ? 34.910 11.894 7.368 1.00 87.12 100 SER A O 1
ATOM 771 N N . LEU A 1 101 ? 33.233 11.940 8.873 1.00 88.44 101 LEU A N 1
ATOM 772 C CA . LEU A 1 101 ? 32.350 12.785 8.083 1.00 88.44 101 LEU A CA 1
ATOM 773 C C . LEU A 1 101 ? 32.942 14.191 7.898 1.00 88.44 101 LEU A C 1
ATOM 775 O O . LEU A 1 101 ? 33.103 14.659 6.775 1.00 88.44 101 LEU A O 1
ATOM 779 N N . TYR A 1 102 ? 33.320 14.844 8.998 1.00 90.06 102 TYR A N 1
ATOM 780 C CA . TYR A 1 102 ? 33.749 16.241 8.980 1.00 90.06 102 TYR A CA 1
ATOM 781 C C . TYR A 1 102 ? 35.117 16.434 8.321 1.00 90.06 102 TYR A C 1
ATOM 783 O O . TYR A 1 102 ? 35.265 17.336 7.498 1.00 90.06 102 TYR A O 1
ATOM 791 N N . TYR A 1 103 ? 36.119 15.586 8.604 1.00 83.44 103 TYR A N 1
ATOM 792 C CA . TYR A 1 103 ? 37.441 15.787 7.991 1.00 83.44 103 TYR A CA 1
ATOM 793 C C . TYR A 1 103 ? 37.416 15.596 6.470 1.00 83.44 103 TYR A C 1
ATOM 795 O O . TYR A 1 103 ? 38.143 16.302 5.769 1.00 83.44 103 TYR A O 1
ATOM 803 N N . ARG A 1 104 ? 36.597 14.659 5.957 1.00 80.69 104 ARG A N 1
ATOM 804 C CA . ARG A 1 104 ? 36.473 14.402 4.512 1.00 80.69 104 ARG A CA 1
ATOM 805 C C . ARG A 1 104 ? 35.881 15.605 3.789 1.00 80.69 104 ARG A C 1
ATOM 807 O O . ARG A 1 104 ? 36.348 15.936 2.709 1.00 80.69 104 ARG A O 1
ATOM 814 N N . LEU A 1 105 ? 34.904 16.263 4.408 1.00 82.94 105 LEU A N 1
ATOM 815 C CA . LEU A 1 105 ? 34.221 17.429 3.847 1.00 82.94 105 LEU A CA 1
ATOM 816 C C . LEU A 1 105 ? 35.025 18.724 4.014 1.00 82.94 105 LEU A C 1
ATOM 818 O O . LEU A 1 105 ? 35.003 19.578 3.139 1.00 82.94 105 LEU A O 1
ATOM 822 N N . ASN A 1 106 ? 35.791 18.858 5.098 1.00 82.69 106 ASN A N 1
ATOM 823 C CA . ASN A 1 106 ? 36.636 20.029 5.353 1.00 82.69 106 ASN A CA 1
ATOM 824 C C . ASN A 1 106 ? 37.979 19.997 4.586 1.00 82.69 106 ASN A C 1
ATOM 826 O O . ASN A 1 106 ? 38.806 20.892 4.740 1.00 82.69 106 ASN A O 1
ATOM 830 N N . GLY A 1 107 ? 38.256 18.946 3.802 1.00 69.88 107 GLY A N 1
ATOM 831 C CA . GLY A 1 107 ? 39.480 18.836 2.994 1.00 69.88 107 GLY A CA 1
ATOM 832 C C . GLY A 1 107 ? 40.790 18.832 3.800 1.00 69.88 107 GLY A C 1
ATOM 833 O O . GLY A 1 107 ? 41.853 19.117 3.249 1.00 69.88 107 GLY A O 1
ATOM 834 N N . SER A 1 108 ? 40.742 18.536 5.105 1.00 62.47 108 SER A N 1
ATOM 835 C CA . SER A 1 108 ? 41.915 18.634 5.979 1.00 62.47 108 SER A CA 1
ATOM 836 C C . SER A 1 108 ? 42.971 17.571 5.624 1.00 62.47 108 SER A C 1
ATOM 838 O O . SER A 1 108 ? 42.627 16.394 5.487 1.00 62.47 108 SER A O 1
ATOM 840 N N . PRO A 1 109 ? 44.270 17.928 5.545 1.00 52.34 109 PRO A N 1
ATOM 841 C CA . PRO A 1 109 ? 45.362 16.990 5.264 1.00 52.34 109 PRO A CA 1
ATOM 842 C C . PRO A 1 109 ? 45.638 15.991 6.404 1.00 52.34 109 PRO A C 1
ATOM 844 O O . PRO A 1 109 ? 46.524 15.149 6.284 1.00 52.34 109 PRO A O 1
ATOM 847 N N . ALA A 1 110 ? 44.875 16.040 7.501 1.00 48.47 110 ALA A N 1
ATOM 848 C CA . ALA A 1 110 ? 44.985 15.139 8.650 1.00 48.47 110 ALA A CA 1
ATOM 849 C C . ALA A 1 110 ? 44.512 13.693 8.383 1.00 48.47 110 ALA A C 1
ATOM 851 O O . ALA A 1 110 ? 44.330 12.922 9.328 1.00 48.47 110 ALA A O 1
ATOM 852 N N . SER A 1 111 ? 44.336 13.279 7.120 1.00 47.97 111 SER A N 1
ATOM 853 C CA . SER A 1 111 ? 44.221 11.858 6.798 1.00 47.97 111 SER A CA 1
ATOM 854 C C . SER A 1 111 ? 45.418 11.136 7.415 1.00 47.97 111 SER A C 1
ATOM 856 O O . SER A 1 111 ? 46.565 11.500 7.138 1.00 47.97 111 SER A O 1
ATOM 858 N N . LYS A 1 112 ? 45.181 10.103 8.233 1.00 53.56 112 LYS A N 1
ATOM 859 C CA . LYS A 1 112 ? 46.223 9.107 8.515 1.00 53.56 112 LYS A CA 1
ATOM 860 C C . LYS A 1 112 ? 46.861 8.758 7.169 1.00 53.56 112 LYS A C 1
ATOM 862 O O . LYS A 1 112 ? 46.131 8.376 6.253 1.00 53.56 112 LYS A O 1
ATOM 867 N N . ALA A 1 113 ? 48.167 8.986 7.036 1.00 47.56 113 ALA A N 1
ATOM 868 C CA . ALA A 1 113 ? 48.882 8.869 5.769 1.00 47.56 113 ALA A CA 1
ATOM 869 C C . ALA A 1 113 ? 48.468 7.579 5.034 1.00 47.56 113 ALA A C 1
ATOM 871 O O . ALA A 1 113 ? 48.672 6.485 5.560 1.00 47.56 113 ALA A O 1
ATOM 872 N N . GLY A 1 114 ? 47.837 7.716 3.859 1.00 54.41 114 GLY A N 1
ATOM 873 C CA . GLY A 1 114 ? 47.412 6.588 3.018 1.00 54.41 114 GLY A CA 1
ATOM 874 C C . GLY A 1 114 ? 45.903 6.345 2.862 1.00 54.41 114 GLY A C 1
ATOM 875 O O . GLY A 1 114 ? 45.537 5.359 2.230 1.00 54.41 114 GLY A O 1
ATOM 876 N N . GLN A 1 115 ? 45.015 7.194 3.392 1.00 53.22 115 GLN A N 1
ATOM 877 C CA . GLN A 1 115 ? 43.579 7.129 3.065 1.00 53.22 115 GLN A CA 1
ATOM 878 C C . GLN A 1 115 ? 43.273 8.022 1.846 1.00 53.22 115 GLN A C 1
ATOM 880 O O . GLN A 1 115 ? 43.605 9.207 1.889 1.00 53.22 115 GLN A O 1
ATOM 885 N N . PRO A 1 116 ? 42.662 7.495 0.772 1.00 50.97 116 PRO A N 1
ATOM 886 C CA . PRO A 1 116 ? 42.354 8.284 -0.416 1.00 50.97 116 PRO A CA 1
ATOM 887 C C . PRO A 1 116 ? 41.320 9.391 -0.122 1.00 50.97 116 PRO A C 1
ATOM 889 O O . PRO A 1 116 ? 40.328 9.184 0.588 1.00 50.97 116 PRO A O 1
ATOM 892 N N . GLN A 1 117 ? 41.595 10.597 -0.634 1.00 53.47 117 GLN A N 1
ATOM 893 C CA . GLN A 1 117 ? 40.682 11.747 -0.613 1.00 53.47 117 GLN A CA 1
ATOM 894 C C . GLN A 1 117 ? 39.631 11.572 -1.719 1.00 53.47 117 GLN A C 1
ATOM 896 O O . GLN A 1 117 ? 39.709 12.194 -2.770 1.00 53.47 117 GLN A O 1
ATOM 901 N N . ASP A 1 118 ? 38.658 10.696 -1.481 1.00 57.28 118 ASP A N 1
ATOM 902 C CA . ASP A 1 118 ? 37.623 10.341 -2.468 1.00 57.28 118 ASP A CA 1
ATOM 903 C C . ASP A 1 118 ? 36.356 11.220 -2.391 1.00 57.28 118 ASP A C 1
ATOM 905 O O . ASP A 1 118 ? 35.302 10.828 -2.885 1.00 57.28 118 ASP A O 1
ATOM 909 N N . MET A 1 119 ? 36.412 12.385 -1.733 1.00 59.75 119 MET A N 1
ATOM 910 C CA . MET A 1 119 ? 35.263 13.295 -1.582 1.00 59.75 119 MET A CA 1
ATOM 911 C C . MET A 1 119 ? 35.557 14.640 -2.264 1.00 59.75 119 MET A C 1
ATOM 913 O O . MET A 1 119 ? 36.714 15.071 -2.236 1.00 59.75 119 MET A O 1
ATOM 917 N N . PRO A 1 120 ? 34.555 15.307 -2.874 1.00 54.28 120 PRO A N 1
ATOM 918 C CA . PRO A 1 120 ? 34.745 16.608 -3.510 1.00 54.28 120 PRO A CA 1
ATOM 919 C C . PRO A 1 120 ? 35.372 17.611 -2.535 1.00 54.28 120 PRO A C 1
ATOM 921 O O . PRO A 1 120 ? 34.977 17.680 -1.371 1.00 54.28 120 PRO A O 1
ATOM 924 N N . SER A 1 121 ? 36.345 18.392 -3.011 1.00 53.88 121 SER A N 1
ATOM 925 C CA . SER A 1 121 ? 36.901 19.516 -2.251 1.00 53.88 121 SER A CA 1
ATOM 926 C C . SER A 1 121 ? 35.774 20.490 -1.864 1.00 53.88 121 SER A C 1
ATOM 928 O O . SER A 1 121 ? 34.902 20.751 -2.699 1.00 53.88 121 SER A O 1
ATOM 930 N N . PRO A 1 122 ? 35.792 21.082 -0.651 1.00 51.84 122 PRO A N 1
ATOM 931 C CA . PRO A 1 122 ? 34.770 22.033 -0.198 1.00 51.84 122 PRO A CA 1
ATOM 932 C C . PRO A 1 122 ? 34.571 23.240 -1.132 1.00 51.84 122 PRO A C 1
ATOM 934 O O . PRO A 1 122 ? 33.550 23.909 -1.064 1.00 51.84 122 PRO A O 1
ATOM 937 N N . THR A 1 123 ? 35.493 23.509 -2.055 1.00 53.78 123 THR A N 1
ATOM 938 C CA . THR A 1 123 ? 35.398 24.639 -2.988 1.00 53.78 123 THR A CA 1
ATOM 939 C C . THR A 1 123 ? 34.279 24.537 -4.027 1.00 53.78 123 THR A C 1
ATOM 941 O O . THR A 1 123 ? 33.917 25.571 -4.584 1.00 53.78 123 THR A O 1
ATOM 944 N N . ASP A 1 124 ? 33.713 23.347 -4.272 1.00 59.47 124 ASP A N 1
ATOM 945 C CA . ASP A 1 124 ? 32.843 23.142 -5.440 1.00 59.47 124 ASP A CA 1
ATOM 946 C C . ASP A 1 124 ? 31.356 22.923 -5.090 1.00 59.47 124 ASP A C 1
ATOM 948 O O . ASP A 1 124 ? 30.506 23.118 -5.959 1.00 59.47 124 ASP A O 1
ATOM 952 N N . GLN A 1 125 ? 31.008 22.543 -3.847 1.00 62.88 125 GLN A N 1
ATOM 953 C CA . GLN A 1 125 ? 29.613 22.217 -3.471 1.00 62.88 125 GLN A CA 1
ATOM 954 C C . GLN A 1 125 ? 29.180 22.562 -2.029 1.00 62.88 125 GLN A C 1
ATOM 956 O O . GLN A 1 125 ? 27.975 22.592 -1.789 1.00 62.88 125 GLN A O 1
ATOM 961 N N . LEU A 1 126 ? 30.088 22.833 -1.076 1.00 77.06 126 LEU A N 1
ATOM 962 C CA . LEU A 1 126 ? 29.733 23.017 0.345 1.00 77.06 126 LEU A CA 1
ATOM 963 C C . LEU A 1 126 ? 30.312 24.305 0.940 1.00 77.06 126 LEU A C 1
ATOM 965 O O . LEU A 1 126 ? 31.507 24.569 0.839 1.00 77.06 126 LEU A O 1
ATOM 969 N N . GLY A 1 127 ? 29.471 25.105 1.598 1.00 84.19 127 GLY A N 1
ATOM 970 C CA . GLY A 1 127 ? 29.891 26.350 2.244 1.00 84.19 127 GLY A CA 1
ATOM 971 C C . GLY A 1 127 ? 30.446 26.159 3.662 1.00 84.19 127 GLY A C 1
ATOM 972 O O . GLY A 1 127 ? 30.276 25.121 4.296 1.00 84.19 127 GLY A O 1
ATOM 973 N N . ASN A 1 128 ? 31.048 27.213 4.226 1.00 87.56 128 ASN A N 1
ATOM 974 C CA . ASN A 1 128 ? 31.450 27.231 5.644 1.00 87.56 128 ASN A CA 1
ATOM 975 C C . ASN A 1 128 ? 30.256 27.040 6.597 1.00 87.56 128 ASN A C 1
ATOM 977 O O . ASN A 1 128 ? 30.418 26.508 7.690 1.00 87.56 128 ASN A O 1
ATOM 981 N N . GLU A 1 129 ? 29.066 27.484 6.191 1.00 90.50 129 GLU A N 1
ATOM 982 C CA . GLU A 1 129 ? 27.826 27.295 6.948 1.00 90.50 129 GLU A CA 1
ATOM 983 C C . GLU A 1 129 ? 27.463 25.810 7.069 1.00 90.50 129 GLU A C 1
ATOM 985 O O . GLU A 1 129 ? 27.190 25.336 8.168 1.00 90.50 129 GLU A O 1
ATOM 990 N N . ASP A 1 130 ? 27.580 25.055 5.976 1.00 90.19 130 ASP A N 1
ATOM 991 C CA . ASP A 1 130 ? 27.359 23.609 5.961 1.00 90.19 130 ASP A CA 1
ATOM 992 C C . ASP A 1 130 ? 28.338 22.879 6.891 1.00 90.19 130 ASP A C 1
ATOM 994 O O . ASP A 1 130 ? 27.938 22.049 7.710 1.00 90.19 130 ASP A O 1
ATOM 998 N N . LEU A 1 131 ? 29.628 23.232 6.821 1.00 90.50 131 LEU A N 1
ATOM 999 C CA . LEU A 1 131 ? 30.644 22.670 7.715 1.00 90.50 131 LEU A CA 1
ATOM 1000 C C . LEU A 1 131 ? 30.340 22.998 9.183 1.00 90.50 131 LEU A C 1
ATOM 1002 O O . LEU A 1 131 ? 30.449 22.119 10.038 1.00 90.50 131 LEU A O 1
ATOM 1006 N N . ASN A 1 132 ? 29.897 24.221 9.483 1.00 93.75 132 ASN A N 1
ATOM 1007 C CA . ASN A 1 132 ? 29.501 24.606 10.837 1.00 93.75 132 ASN A CA 1
ATOM 1008 C C . ASN A 1 132 ? 28.295 23.801 11.338 1.00 93.75 132 ASN A C 1
ATOM 1010 O O . ASN A 1 132 ? 28.306 23.378 12.493 1.00 93.75 132 ASN A O 1
ATOM 1014 N N . THR A 1 133 ? 27.299 23.525 10.489 1.00 94.12 133 THR A N 1
ATOM 1015 C CA . THR A 1 133 ? 26.153 22.663 10.833 1.00 94.12 133 THR A CA 1
ATOM 1016 C C . THR A 1 133 ? 26.618 21.267 11.251 1.00 94.12 133 THR A C 1
ATOM 1018 O O . THR A 1 133 ? 26.224 20.766 12.307 1.00 94.12 133 THR A O 1
ATOM 1021 N N . ILE A 1 134 ? 27.528 20.658 10.484 1.00 94.06 134 ILE A N 1
ATOM 1022 C CA . ILE A 1 134 ? 28.081 19.329 10.790 1.00 94.06 134 ILE A CA 1
ATOM 1023 C C . ILE A 1 134 ? 28.916 19.359 12.075 1.00 94.06 134 ILE A C 1
ATOM 1025 O O . ILE A 1 134 ? 28.759 18.491 12.935 1.00 94.06 134 ILE A O 1
ATOM 1029 N N . ALA A 1 135 ? 29.793 20.356 12.233 1.00 95.38 135 ALA A N 1
ATOM 1030 C CA . ALA A 1 135 ? 30.603 20.514 13.440 1.00 95.38 135 ALA A CA 1
ATOM 1031 C C . ALA A 1 135 ? 29.733 20.695 14.689 1.00 95.38 135 ALA A C 1
ATOM 1033 O O . ALA A 1 135 ? 30.017 20.093 15.727 1.00 95.38 135 ALA A O 1
ATOM 1034 N N . ASN A 1 136 ? 28.667 21.493 14.587 1.00 95.25 136 ASN A N 1
ATOM 1035 C CA . ASN A 1 136 ? 27.752 21.764 15.688 1.00 95.25 136 ASN A CA 1
ATOM 1036 C C . ASN A 1 136 ? 27.011 20.494 16.124 1.00 95.25 136 ASN A C 1
ATOM 1038 O O . ASN A 1 136 ? 26.936 20.216 17.321 1.00 95.25 136 ASN A O 1
ATOM 1042 N N . PHE A 1 137 ? 26.546 19.688 15.163 1.00 96.38 137 PHE A N 1
ATOM 1043 C CA . PHE A 1 137 ? 25.938 18.390 15.447 1.00 96.38 137 PHE A CA 1
ATOM 1044 C C . PHE A 1 137 ? 26.917 17.436 16.135 1.00 96.38 137 PHE A C 1
ATOM 1046 O O . PHE A 1 137 ? 26.613 16.933 17.211 1.00 96.38 137 PHE A O 1
ATOM 1053 N N . ILE A 1 138 ? 28.119 17.239 15.580 1.00 95.88 138 ILE A N 1
ATOM 1054 C CA . ILE A 1 138 ? 29.136 16.347 16.165 1.00 95.88 138 ILE A CA 1
ATOM 1055 C C . ILE A 1 138 ? 29.519 16.776 17.585 1.00 95.88 138 ILE A C 1
ATOM 1057 O O . ILE A 1 138 ? 29.705 15.929 18.460 1.00 95.88 138 ILE A O 1
ATOM 1061 N N . THR A 1 139 ? 29.641 18.084 17.819 1.00 96.44 139 THR A N 1
ATOM 1062 C CA . THR A 1 139 ? 30.000 18.629 19.136 1.00 96.44 139 THR A CA 1
ATOM 1063 C C . THR A 1 139 ? 28.954 18.274 20.191 1.00 96.44 139 THR A C 1
ATOM 1065 O O . THR A 1 139 ? 29.320 17.946 21.313 1.00 96.44 139 THR A O 1
ATOM 1068 N N . HIS A 1 140 ? 27.670 18.283 19.825 1.00 94.94 140 HIS A N 1
ATOM 1069 C CA . HIS A 1 140 ? 26.565 18.114 20.769 1.00 94.94 140 HIS A CA 1
ATOM 1070 C C . HIS A 1 140 ? 25.859 16.755 20.678 1.00 94.94 140 HIS A C 1
ATOM 1072 O O . HIS A 1 140 ? 24.868 16.546 21.372 1.00 94.94 140 HIS A O 1
ATOM 1078 N N . ILE A 1 141 ? 26.333 15.821 19.848 1.00 94.06 141 ILE A N 1
ATOM 1079 C CA . ILE A 1 141 ? 25.605 14.580 19.544 1.00 94.06 141 ILE A CA 1
ATOM 1080 C C . ILE A 1 141 ? 25.281 13.739 20.787 1.00 94.06 141 ILE A C 1
ATOM 1082 O O . ILE A 1 141 ? 24.202 13.169 20.843 1.00 94.06 141 ILE A O 1
ATOM 1086 N N . GLU A 1 142 ? 26.141 13.695 21.808 1.00 92.62 142 GLU A N 1
ATOM 1087 C CA . GLU A 1 142 ? 25.855 12.968 23.059 1.00 92.62 142 GLU A CA 1
ATOM 1088 C C . GLU A 1 142 ? 24.716 13.610 23.858 1.00 92.62 142 GLU A C 1
ATOM 1090 O O . GLU A 1 142 ? 23.847 12.907 24.372 1.00 92.62 142 GLU A O 1
ATOM 1095 N N . GLU A 1 143 ? 24.669 14.943 23.919 1.00 90.19 143 GLU A N 1
ATOM 1096 C CA . GLU A 1 143 ? 23.578 15.672 24.573 1.00 90.19 143 GLU A CA 1
ATOM 1097 C C . GLU A 1 143 ? 22.268 15.507 23.803 1.00 90.19 143 GLU A C 1
ATOM 1099 O O . GLU A 1 143 ? 21.214 15.305 24.403 1.00 90.19 143 GLU A O 1
ATOM 1104 N N . ILE A 1 144 ? 22.342 15.538 22.469 1.00 87.94 144 ILE A N 1
ATOM 1105 C CA . ILE A 1 144 ? 21.206 15.288 21.582 1.00 87.94 144 ILE A CA 1
ATOM 1106 C C . ILE A 1 144 ? 20.719 13.849 21.754 1.00 87.94 144 ILE A C 1
ATOM 1108 O O . ILE A 1 144 ? 19.516 13.637 21.864 1.00 87.94 144 ILE A O 1
ATOM 1112 N N . VAL A 1 145 ? 21.620 12.864 21.828 1.00 85.69 145 VAL A N 1
ATOM 1113 C CA . VAL A 1 145 ? 21.267 11.463 22.082 1.00 85.69 145 VAL A CA 1
ATOM 1114 C C . VAL A 1 145 ? 20.607 11.333 23.445 1.00 85.69 145 VAL A C 1
ATOM 1116 O O . VAL A 1 145 ? 19.506 10.812 23.491 1.00 85.69 145 VAL A O 1
ATOM 1119 N N . ALA A 1 146 ? 21.163 11.886 24.522 1.00 82.50 146 ALA A N 1
ATOM 1120 C CA . ALA A 1 146 ? 20.557 11.816 25.855 1.00 82.50 146 ALA A CA 1
ATOM 1121 C C . ALA A 1 146 ? 19.190 12.530 25.941 1.00 82.50 146 ALA A C 1
ATOM 1123 O O . ALA A 1 146 ? 18.251 12.038 26.576 1.00 82.50 146 ALA A O 1
ATOM 1124 N N . ALA A 1 147 ? 19.049 13.685 25.287 1.00 80.38 147 ALA A N 1
ATOM 1125 C CA . ALA A 1 147 ? 17.780 14.399 25.161 1.00 80.38 147 ALA A CA 1
ATOM 1126 C C . ALA A 1 147 ? 16.760 13.574 24.365 1.00 80.38 147 ALA A C 1
ATOM 1128 O O . ALA A 1 147 ? 15.607 13.414 24.781 1.00 80.38 147 ALA A O 1
ATOM 1129 N N . SER A 1 148 ? 17.218 12.990 23.257 1.00 74.44 148 SER A N 1
ATOM 1130 C CA . SER A 1 148 ? 16.420 12.106 22.429 1.00 74.44 148 SER A CA 1
ATOM 1131 C C . SER A 1 148 ? 16.069 10.833 23.178 1.00 74.44 148 SER A C 1
ATOM 1133 O O . SER A 1 148 ? 14.932 10.449 23.073 1.00 74.44 148 SER A O 1
ATOM 1135 N N . GLU A 1 149 ? 16.935 10.229 23.995 1.00 69.69 149 GLU A N 1
ATOM 1136 C CA . GLU A 1 149 ? 16.700 8.983 24.738 1.00 69.69 149 GLU A CA 1
ATOM 1137 C C . GLU A 1 149 ? 15.607 9.143 25.795 1.00 69.69 149 GLU A C 1
ATOM 1139 O O . GLU A 1 149 ? 14.742 8.282 25.938 1.00 69.69 149 GLU A O 1
ATOM 1144 N N . ASN A 1 150 ? 15.581 10.285 26.485 1.00 64.25 150 ASN A N 1
ATOM 1145 C CA . ASN A 1 150 ? 14.508 10.612 27.424 1.00 64.25 150 ASN A CA 1
ATOM 1146 C C . ASN A 1 150 ? 13.168 10.854 26.708 1.00 64.25 150 ASN A C 1
ATOM 1148 O O . ASN A 1 150 ? 12.120 10.436 27.199 1.00 64.25 150 ASN A O 1
ATOM 1152 N N . SER A 1 151 ? 13.198 11.474 25.525 1.00 58.78 151 SER A N 1
ATOM 1153 C CA . SER A 1 151 ? 12.036 11.579 24.630 1.00 58.78 151 SER A CA 1
ATOM 1154 C C . SER A 1 151 ? 11.677 10.220 23.997 1.00 58.78 151 SER A C 1
ATOM 1156 O O . SER A 1 151 ? 10.509 9.885 23.830 1.00 58.78 151 SER A O 1
ATOM 1158 N N . LEU A 1 152 ? 12.675 9.381 23.714 1.00 51.28 152 LEU A N 1
ATOM 1159 C CA . LEU A 1 152 ? 12.601 8.079 23.060 1.00 51.28 152 LEU A CA 1
ATOM 1160 C C . LEU A 1 152 ? 12.121 7.014 24.016 1.00 51.28 152 LEU A C 1
ATOM 1162 O O . LEU A 1 152 ? 11.550 6.062 23.537 1.00 51.28 152 LEU A O 1
ATOM 1166 N N . GLN A 1 153 ? 12.276 7.117 25.333 1.00 55.91 153 GLN A N 1
ATOM 1167 C CA . GLN A 1 153 ? 11.644 6.134 26.210 1.00 55.91 153 GLN A CA 1
ATOM 1168 C C . GLN A 1 153 ? 10.114 6.231 26.103 1.00 55.91 153 GLN A C 1
ATOM 1170 O O . GLN A 1 153 ? 9.432 5.212 26.037 1.00 55.91 153 GLN A O 1
ATOM 1175 N N . PHE A 1 154 ? 9.591 7.451 25.957 1.00 52.62 154 PHE A N 1
ATOM 1176 C CA . PHE A 1 154 ? 8.194 7.689 25.606 1.00 52.62 154 PHE A CA 1
ATOM 1177 C C . PHE A 1 154 ? 7.921 7.329 24.132 1.00 52.62 154 PHE A C 1
ATOM 1179 O O . PHE A 1 154 ? 7.044 6.515 23.854 1.00 52.62 154 PHE A O 1
ATOM 1186 N N . ASN A 1 155 ? 8.724 7.808 23.173 1.00 52.50 155 ASN A N 1
ATOM 1187 C CA . ASN A 1 155 ? 8.509 7.523 21.744 1.00 52.50 155 ASN A CA 1
ATOM 1188 C C . ASN A 1 155 ? 8.772 6.056 21.341 1.00 52.50 155 ASN A C 1
ATOM 1190 O O . ASN A 1 155 ? 8.274 5.617 20.314 1.00 52.50 155 ASN A O 1
ATOM 1194 N N . ALA A 1 156 ? 9.524 5.264 22.103 1.00 52.94 156 ALA A N 1
ATOM 1195 C CA . ALA A 1 156 ? 9.791 3.841 21.865 1.00 52.94 156 ALA A CA 1
ATOM 1196 C C . ALA A 1 156 ? 8.612 2.979 22.313 1.00 52.94 156 ALA A C 1
ATOM 1198 O O . ALA A 1 156 ? 8.376 1.917 21.739 1.00 52.94 156 ALA A O 1
ATOM 1199 N N . GLU A 1 157 ? 7.856 3.432 23.314 1.00 61.00 157 GLU A N 1
ATOM 1200 C CA . GLU A 1 157 ? 6.552 2.858 23.633 1.00 61.00 157 GLU A CA 1
ATOM 1201 C C . GLU A 1 157 ? 5.500 3.323 22.620 1.00 61.00 157 GLU A C 1
ATOM 1203 O O . GLU A 1 157 ? 4.735 2.496 22.125 1.00 61.00 157 GLU A O 1
ATOM 1208 N N . LEU A 1 158 ? 5.521 4.598 22.210 1.00 60.19 158 LEU A N 1
ATOM 1209 C CA . LEU A 1 158 ? 4.576 5.114 21.214 1.00 60.19 158 LEU A CA 1
ATOM 1210 C C . LEU A 1 158 ? 4.807 4.569 19.794 1.00 60.19 158 LEU A C 1
ATOM 1212 O O . LEU A 1 158 ? 3.858 4.249 19.094 1.00 60.19 158 LEU A O 1
ATOM 1216 N N . SER A 1 159 ? 6.051 4.351 19.370 1.00 59.25 159 SER A N 1
ATOM 1217 C CA . SER A 1 159 ? 6.381 3.755 18.060 1.00 59.25 159 SER A CA 1
ATOM 1218 C C . SER A 1 159 ? 5.989 2.277 17.947 1.00 59.25 159 SER A C 1
ATOM 1220 O O . SER A 1 159 ? 6.005 1.701 16.854 1.00 59.25 159 SER A O 1
ATOM 1222 N N . ARG A 1 160 ? 5.602 1.643 19.063 1.00 65.50 160 ARG A N 1
ATOM 1223 C CA . ARG A 1 160 ? 4.950 0.325 19.060 1.00 65.50 160 ARG A CA 1
ATOM 1224 C C . ARG A 1 160 ? 3.456 0.417 18.768 1.00 65.50 160 ARG A C 1
ATOM 1226 O O . ARG A 1 160 ? 2.841 -0.614 18.498 1.00 65.50 160 ARG A O 1
ATOM 1233 N N . ILE A 1 161 ? 2.872 1.611 18.806 1.00 69.00 161 ILE A N 1
ATOM 1234 C CA . ILE A 1 161 ? 1.480 1.831 18.437 1.00 69.00 161 ILE A CA 1
ATOM 1235 C C . ILE A 1 161 ? 1.401 1.776 16.924 1.00 69.00 161 ILE A C 1
ATOM 1237 O O . ILE A 1 161 ? 1.975 2.599 16.213 1.00 69.00 161 ILE A O 1
ATOM 1241 N N . ASN A 1 162 ? 0.678 0.772 16.452 1.00 76.50 162 ASN A N 1
ATOM 1242 C CA . ASN A 1 162 ? 0.277 0.662 15.066 1.00 76.50 162 ASN A CA 1
ATOM 1243 C C . ASN A 1 162 ? -1.204 1.077 14.997 1.00 76.50 162 ASN A C 1
ATOM 1245 O O . ASN A 1 162 ? -2.078 0.199 15.097 1.00 76.50 162 ASN A O 1
ATOM 1249 N N . PRO A 1 163 ? -1.488 2.394 14.919 1.00 83.50 163 PRO A N 1
ATOM 1250 C CA . PRO A 1 163 ? -2.852 2.932 14.955 1.00 83.50 163 PRO A CA 1
ATOM 1251 C C . PRO A 1 163 ? -3.667 2.284 13.848 1.00 83.50 163 PRO A C 1
ATOM 1253 O O . PRO A 1 163 ? -3.100 1.898 12.826 1.00 83.50 163 PRO A O 1
ATOM 1256 N N . LEU A 1 164 ? -4.970 2.088 14.026 1.00 84.94 164 LEU A N 1
ATOM 1257 C CA . LEU A 1 164 ? -5.747 1.519 12.919 1.00 84.94 164 LEU A CA 1
ATOM 1258 C C . LEU A 1 164 ? -5.715 2.483 11.722 1.00 84.94 164 LEU A C 1
ATOM 1260 O O . LEU A 1 164 ? -5.553 3.686 11.924 1.00 84.94 164 LEU A O 1
ATOM 1264 N N . PRO A 1 165 ? -5.888 1.984 10.484 1.00 87.31 165 PRO A N 1
ATOM 1265 C CA . PRO A 1 165 ? -5.988 2.863 9.325 1.00 87.31 165 PRO A CA 1
ATOM 1266 C C . PRO A 1 165 ? -7.024 3.964 9.570 1.00 87.31 165 PRO A C 1
ATOM 1268 O O . PRO A 1 165 ? -8.102 3.684 10.103 1.00 87.31 165 PRO A O 1
ATOM 1271 N N . PHE A 1 166 ? -6.721 5.199 9.165 1.00 91.88 166 PHE A N 1
ATOM 1272 C CA . PHE A 1 166 ? -7.565 6.361 9.465 1.00 91.88 166 PHE A CA 1
ATOM 1273 C C . PHE A 1 166 ? -9.039 6.150 9.072 1.00 91.88 166 PHE A C 1
ATOM 1275 O O . PHE A 1 166 ? -9.939 6.415 9.866 1.00 91.88 166 PHE A O 1
ATOM 1282 N N . LYS A 1 167 ? -9.309 5.567 7.896 1.00 89.62 167 LYS A N 1
ATOM 1283 C CA . LYS A 1 167 ? -10.677 5.219 7.469 1.00 89.62 167 LYS A CA 1
ATOM 1284 C C . LYS A 1 167 ? -11.372 4.237 8.422 1.00 89.62 167 LYS A C 1
ATOM 1286 O O . LYS A 1 167 ? -12.541 4.423 8.749 1.00 89.62 167 LYS A O 1
ATOM 1291 N N . THR A 1 168 ? -10.658 3.234 8.938 1.00 87.00 168 THR A N 1
ATOM 1292 C CA . THR A 1 168 ? -11.184 2.316 9.963 1.00 87.00 168 THR A CA 1
ATOM 1293 C C . THR A 1 168 ? -11.539 3.062 11.251 1.00 87.00 168 THR A C 1
ATOM 1295 O O . THR A 1 168 ? -12.554 2.750 11.877 1.00 87.00 168 THR A O 1
ATOM 1298 N N . LEU A 1 169 ? -10.732 4.048 11.654 1.00 90.31 169 LEU A N 1
ATOM 1299 C CA . LEU A 1 169 ? -11.030 4.904 12.806 1.00 90.31 169 LEU A CA 1
ATOM 1300 C C . LEU A 1 169 ? -12.290 5.712 12.589 1.00 90.31 169 LEU A C 1
ATOM 1302 O O . LEU A 1 169 ? -13.197 5.689 13.420 1.00 90.31 169 LEU A O 1
ATOM 1306 N N . LEU A 1 170 ? -12.378 6.349 11.431 1.00 92.44 170 LEU A N 1
ATOM 1307 C CA . LEU A 1 170 ? -13.517 7.161 11.069 1.00 92.44 170 LEU A CA 1
ATOM 1308 C C . LEU A 1 170 ? -14.806 6.325 11.019 1.00 92.44 170 LEU A C 1
ATOM 1310 O O . LEU A 1 170 ? -15.799 6.705 11.632 1.00 92.44 170 LEU A O 1
ATOM 1314 N N . HIS A 1 171 ? -14.779 5.132 10.415 1.00 90.12 171 HIS A N 1
ATOM 1315 C CA . HIS A 1 171 ? -15.916 4.201 10.403 1.00 90.12 171 HIS A CA 1
ATOM 1316 C C . HIS A 1 171 ? -16.314 3.711 11.800 1.00 90.12 171 HIS A C 1
ATOM 1318 O O . HIS A 1 171 ? -17.502 3.548 12.087 1.00 90.12 171 HIS A O 1
ATOM 1324 N N . LYS A 1 172 ? -15.348 3.488 12.699 1.00 89.12 172 LYS A N 1
ATOM 1325 C CA . LYS A 1 172 ? -15.642 3.148 14.098 1.00 89.12 172 LYS A CA 1
ATOM 1326 C C . LYS A 1 172 ? -16.371 4.281 14.809 1.00 89.12 172 LYS A C 1
ATOM 1328 O O . LYS A 1 172 ? -17.360 4.022 15.494 1.00 89.12 172 LYS A O 1
ATOM 1333 N N . LEU A 1 173 ? -15.911 5.515 14.637 1.00 92.81 173 LEU A N 1
ATOM 1334 C CA . LEU A 1 173 ? -16.567 6.688 15.208 1.00 92.81 173 LEU A CA 1
ATOM 1335 C C . LEU A 1 173 ? -17.960 6.904 14.591 1.00 92.81 173 LEU A C 1
ATOM 1337 O O . LEU A 1 173 ? -18.920 7.134 15.327 1.00 92.81 173 LEU A O 1
ATOM 1341 N N . ALA A 1 174 ? -18.106 6.710 13.276 1.00 91.94 174 ALA A N 1
ATOM 1342 C CA . ALA A 1 174 ? -19.392 6.722 12.573 1.00 91.94 174 ALA A CA 1
ATOM 1343 C C . ALA A 1 174 ? -20.376 5.722 13.193 1.00 91.94 174 ALA A C 1
ATOM 1345 O O . ALA A 1 174 ? -21.496 6.071 13.561 1.00 91.94 174 ALA A O 1
ATOM 1346 N N . PHE A 1 175 ? -19.924 4.481 13.402 1.00 89.50 175 PHE A N 1
ATOM 1347 C CA . PHE A 1 175 ? -20.710 3.431 14.043 1.00 89.50 175 PHE A CA 1
ATOM 1348 C C . PHE A 1 175 ? -21.136 3.810 15.468 1.00 89.50 175 PHE A C 1
ATOM 1350 O O . PHE A 1 175 ? -22.273 3.546 15.868 1.00 89.50 175 PHE A O 1
ATOM 1357 N N . LEU A 1 176 ? -20.254 4.451 16.240 1.00 90.81 176 LEU A N 1
ATOM 1358 C CA . LEU A 1 176 ? -20.584 4.939 17.579 1.00 90.81 176 LEU A CA 1
ATOM 1359 C C . LEU A 1 176 ? -21.646 6.038 17.549 1.00 90.81 176 LEU A C 1
ATOM 1361 O O . LEU A 1 176 ? -22.522 6.038 18.418 1.00 90.81 176 LEU A O 1
ATOM 1365 N N . ALA A 1 177 ? -21.616 6.908 16.544 1.00 91.12 177 ALA A N 1
ATOM 1366 C CA . ALA A 1 177 ? -22.585 7.981 16.353 1.00 91.12 177 ALA A CA 1
ATOM 1367 C C . ALA A 1 177 ? -23.852 7.569 15.574 1.00 91.12 177 ALA A C 1
ATOM 1369 O O . ALA A 1 177 ? -24.795 8.350 15.519 1.00 91.12 177 ALA A O 1
ATOM 1370 N N . ASP A 1 178 ? -23.928 6.336 15.050 1.00 90.06 178 ASP A N 1
ATOM 1371 C CA . ASP A 1 178 ? -25.015 5.868 14.157 1.00 90.06 178 ASP A CA 1
ATOM 1372 C C . ASP A 1 178 ? -25.088 6.609 12.817 1.00 90.06 178 ASP A C 1
ATOM 1374 O O . ASP A 1 178 ? -26.147 6.742 12.203 1.00 90.06 178 ASP A O 1
ATOM 1378 N N . ILE A 1 179 ? -23.939 7.087 12.359 1.00 91.56 179 ILE A N 1
ATOM 1379 C CA . ILE A 1 179 ? -23.796 7.824 11.113 1.00 91.56 179 ILE A CA 1
ATOM 1380 C C . ILE A 1 179 ? -23.350 6.841 10.037 1.00 91.56 179 ILE A C 1
ATOM 1382 O O . ILE A 1 179 ? -22.399 6.078 10.221 1.00 91.56 179 ILE A O 1
ATOM 1386 N N . ALA A 1 180 ? -24.064 6.841 8.914 1.00 89.56 180 ALA A N 1
ATOM 1387 C CA . ALA A 1 180 ? -23.680 6.040 7.761 1.00 89.56 180 ALA A CA 1
ATOM 1388 C C . ALA A 1 180 ? -22.348 6.571 7.187 1.00 89.56 180 ALA A C 1
ATOM 1390 O O . ALA A 1 180 ? -22.215 7.793 7.061 1.00 89.56 180 ALA A O 1
ATOM 1391 N N . PRO A 1 181 ? -21.372 5.706 6.848 1.00 86.44 181 PRO A N 1
ATOM 1392 C CA . PRO A 1 181 ? -20.058 6.126 6.355 1.00 86.44 181 PRO A CA 1
ATOM 1393 C C . PRO A 1 181 ? -20.096 7.137 5.202 1.00 86.44 181 PRO A C 1
ATOM 1395 O O . PRO A 1 181 ? -19.317 8.083 5.173 1.00 86.44 181 PRO A O 1
ATOM 1398 N N . GLU A 1 182 ? -21.045 6.995 4.280 1.00 85.62 182 GLU A N 1
ATOM 1399 C CA . GLU A 1 182 ? -21.224 7.884 3.130 1.00 85.62 182 GLU A CA 1
ATOM 1400 C C . GLU A 1 182 ? -21.611 9.326 3.495 1.00 85.62 182 GLU A C 1
ATOM 1402 O O . GLU A 1 182 ? -21.513 10.215 2.653 1.00 85.62 182 GLU A O 1
ATOM 1407 N N . ASN A 1 183 ? -22.039 9.572 4.736 1.00 93.12 183 ASN A N 1
ATOM 1408 C CA . ASN A 1 183 ? -22.457 10.890 5.208 1.00 93.12 183 ASN A CA 1
ATOM 1409 C C . ASN A 1 183 ? -21.399 11.589 6.068 1.00 93.12 183 ASN A C 1
ATOM 1411 O O . ASN A 1 183 ? -21.666 12.693 6.532 1.00 93.12 183 ASN A O 1
ATOM 1415 N N . LEU A 1 184 ? -20.233 10.975 6.296 1.00 92.56 184 LEU A N 1
ATOM 1416 C CA . LEU A 1 184 ? -19.213 11.473 7.227 1.00 92.56 184 LEU A CA 1
ATOM 1417 C C . LEU A 1 184 ? -18.760 12.909 6.932 1.00 92.56 184 LEU A C 1
ATOM 1419 O O . LEU A 1 184 ? -18.707 13.724 7.848 1.00 92.56 184 LEU A O 1
ATOM 1423 N N . ASP A 1 185 ? -18.536 13.244 5.661 1.00 91.62 185 ASP A N 1
ATOM 1424 C CA . ASP A 1 185 ? -18.063 14.574 5.248 1.00 91.62 185 ASP A CA 1
ATOM 1425 C C . ASP A 1 185 ? -19.087 15.697 5.505 1.00 91.62 185 ASP A C 1
ATOM 1427 O O . ASP A 1 185 ? -18.731 16.874 5.544 1.00 91.62 185 ASP A O 1
ATOM 1431 N N . ALA A 1 186 ? -20.368 15.355 5.685 1.00 93.00 186 ALA A N 1
ATOM 1432 C CA . ALA A 1 186 ? -21.440 16.320 5.934 1.00 93.00 186 ALA A CA 1
ATOM 1433 C C . ALA A 1 186 ? -21.662 16.617 7.429 1.00 93.00 186 ALA A C 1
ATOM 1435 O O . ALA A 1 186 ? -22.492 17.461 7.771 1.00 93.00 186 ALA A O 1
ATOM 1436 N N . GLN A 1 187 ? -20.974 15.904 8.320 1.00 95.50 187 GLN A N 1
ATOM 1437 C CA . GLN A 1 187 ? -21.208 15.950 9.760 1.00 95.50 187 GLN A CA 1
ATOM 1438 C C . GLN A 1 187 ? -20.134 16.800 10.446 1.00 95.50 187 GLN A C 1
ATOM 1440 O O . GLN A 1 187 ? -18.938 16.515 10.364 1.00 95.50 187 GLN A O 1
ATOM 1445 N N . ALA A 1 188 ? -20.566 17.856 11.140 1.00 95.31 188 ALA A N 1
ATOM 1446 C CA . ALA A 1 188 ? -19.666 18.828 11.761 1.00 95.31 188 ALA A CA 1
ATOM 1447 C C . ALA A 1 188 ? -18.748 18.191 12.819 1.00 95.31 188 ALA A C 1
ATOM 1449 O O . ALA A 1 188 ? -17.613 18.626 12.993 1.00 95.31 188 ALA A O 1
ATOM 1450 N N . GLU A 1 189 ? -19.204 17.130 13.485 1.00 95.31 189 GLU A N 1
ATOM 1451 C CA . GLU A 1 189 ? -18.435 16.397 14.492 1.00 95.31 189 GLU A CA 1
ATOM 1452 C C . GLU A 1 189 ? -17.197 15.659 13.954 1.00 95.31 189 GLU A C 1
ATOM 1454 O O . GLU A 1 189 ? -16.356 15.246 14.751 1.00 95.31 189 GLU A O 1
ATOM 1459 N N . PHE A 1 190 ? -17.058 15.508 12.630 1.00 96.62 190 PHE A N 1
ATOM 1460 C CA . PHE A 1 190 ? -15.881 14.905 11.991 1.00 96.62 190 PHE A CA 1
ATOM 1461 C C . PHE A 1 190 ? -14.982 15.918 11.279 1.00 96.62 190 PHE A C 1
ATOM 1463 O O . PHE A 1 190 ? -13.947 15.522 10.743 1.00 96.62 190 PHE A O 1
ATOM 1470 N N . ALA A 1 191 ? -15.339 17.206 11.271 1.00 95.81 191 ALA A N 1
ATOM 1471 C CA . ALA A 1 191 ? -14.623 18.221 10.502 1.00 95.81 191 ALA A CA 1
ATOM 1472 C C . ALA A 1 191 ? -13.129 18.288 10.865 1.00 95.81 191 ALA A C 1
ATOM 1474 O O . ALA A 1 191 ? -12.286 18.260 9.971 1.00 95.81 191 ALA A O 1
ATOM 1475 N N . ASP A 1 192 ? -12.792 18.284 12.159 1.00 95.88 192 ASP A N 1
ATOM 1476 C CA . ASP A 1 192 ? -11.396 18.351 12.616 1.00 95.88 192 ASP A CA 1
ATOM 1477 C C . ASP A 1 192 ? -10.613 17.073 12.290 1.00 95.88 192 ASP A C 1
ATOM 1479 O O . ASP A 1 192 ? -9.454 17.133 11.883 1.00 95.88 192 ASP A O 1
ATOM 1483 N N . LEU A 1 193 ? -11.253 15.906 12.412 1.00 95.81 193 LEU A N 1
ATOM 1484 C CA . LEU A 1 193 ? -10.646 14.625 12.045 1.00 95.81 193 LEU A CA 1
ATOM 1485 C C . LEU A 1 193 ? -10.322 14.579 10.552 1.00 95.81 193 LEU A C 1
ATOM 1487 O O . LEU A 1 193 ? -9.218 14.196 10.172 1.00 95.81 193 LEU A O 1
ATOM 1491 N N . LEU A 1 194 ? -11.268 14.995 9.710 1.00 96.12 194 LEU A N 1
ATOM 1492 C CA . LEU A 1 194 ? -11.101 15.040 8.259 1.00 96.12 194 LEU A CA 1
ATOM 1493 C C . LEU A 1 194 ? -10.063 16.083 7.839 1.00 96.12 194 LEU A C 1
ATOM 1495 O O . LEU A 1 194 ? -9.257 15.806 6.952 1.00 96.12 194 LEU A O 1
ATOM 1499 N N . ALA A 1 195 ? -10.023 17.241 8.503 1.00 95.69 195 ALA A N 1
ATOM 1500 C CA . ALA A 1 195 ? -9.006 18.264 8.271 1.00 95.69 195 ALA A CA 1
ATOM 1501 C C . ALA A 1 195 ? -7.591 17.763 8.608 1.00 95.69 195 ALA A C 1
ATOM 1503 O O . ALA A 1 195 ? -6.629 18.116 7.928 1.00 95.69 195 ALA A O 1
ATOM 1504 N N . ASN A 1 196 ? -7.469 16.896 9.616 1.00 95.94 196 ASN A N 1
ATOM 1505 C CA . ASN A 1 196 ? -6.197 16.336 10.071 1.00 95.94 196 ASN A CA 1
ATOM 1506 C C . ASN A 1 196 ? -5.893 14.929 9.520 1.00 95.94 196 ASN A C 1
ATOM 1508 O O . ASN A 1 196 ? -4.900 14.324 9.927 1.00 95.94 196 ASN A O 1
ATOM 1512 N N . ARG A 1 197 ? -6.698 14.393 8.590 1.00 95.69 197 ARG A N 1
ATOM 1513 C CA . ARG A 1 197 ? -6.635 12.984 8.146 1.00 95.69 197 ARG A CA 1
ATOM 1514 C C . ARG A 1 197 ? -5.235 12.501 7.762 1.00 95.69 197 ARG A C 1
ATOM 1516 O O . ARG A 1 197 ? -4.816 11.430 8.188 1.00 95.69 197 ARG A O 1
ATOM 1523 N N . TYR A 1 198 ? -4.476 13.306 7.018 1.00 94.25 198 TYR A N 1
ATOM 1524 C CA . TYR A 1 198 ? -3.132 12.937 6.558 1.00 94.25 198 TYR A CA 1
ATOM 1525 C C . TYR A 1 198 ? -2.095 12.944 7.688 1.00 94.25 198 TYR A C 1
ATOM 1527 O O . TYR A 1 198 ? -1.191 12.113 7.708 1.00 94.25 198 TYR A O 1
ATOM 1535 N N . LEU A 1 199 ? -2.257 13.827 8.678 1.00 91.50 199 LEU A N 1
ATOM 1536 C CA . LEU A 1 199 ? -1.444 13.808 9.900 1.00 91.50 199 LEU A CA 1
ATOM 1537 C C . LEU A 1 199 ? -1.797 12.608 10.789 1.00 91.50 199 LEU A C 1
ATOM 1539 O O . LEU A 1 199 ? -0.974 12.164 11.580 1.00 91.50 199 LEU A O 1
ATOM 1543 N N . LEU A 1 200 ? -3.005 12.067 10.632 1.00 92.75 200 LEU A N 1
ATOM 1544 C CA . LEU A 1 200 ? -3.525 10.910 11.358 1.00 92.75 200 LEU A CA 1
ATOM 1545 C C . LEU A 1 200 ? -3.357 9.586 10.591 1.00 92.75 200 LEU A C 1
ATOM 1547 O O . LEU A 1 200 ? -3.953 8.576 10.959 1.00 92.75 200 LEU A O 1
ATOM 1551 N N . GLY A 1 201 ? -2.510 9.561 9.560 1.00 91.06 201 GLY A N 1
ATOM 1552 C CA . GLY A 1 201 ? -2.125 8.336 8.858 1.00 91.06 201 GLY A CA 1
ATOM 1553 C C . GLY A 1 201 ? -3.022 7.940 7.688 1.00 91.06 201 GLY A C 1
ATOM 1554 O O . GLY A 1 201 ? -2.881 6.832 7.176 1.00 91.06 201 GLY A O 1
ATOM 1555 N N . ASP A 1 202 ? -3.914 8.816 7.228 1.00 95.00 202 ASP A N 1
ATOM 1556 C CA . ASP A 1 202 ? -4.464 8.676 5.879 1.00 95.00 202 ASP A CA 1
ATOM 1557 C C . ASP A 1 202 ? -3.392 8.967 4.812 1.00 95.00 202 ASP A C 1
ATOM 1559 O O . ASP A 1 202 ? -2.320 9.490 5.117 1.00 95.00 202 ASP A O 1
ATOM 1563 N N . TYR A 1 203 ? -3.671 8.633 3.556 1.00 94.56 203 TYR A N 1
ATOM 1564 C CA . TYR A 1 203 ? -2.702 8.705 2.463 1.00 94.56 203 TYR A CA 1
ATOM 1565 C C . TYR A 1 203 ? -3.294 9.330 1.196 1.00 94.56 203 TYR A C 1
ATOM 1567 O O . TYR A 1 203 ? -4.483 9.210 0.900 1.00 94.56 203 TYR A O 1
ATOM 1575 N N . ASP A 1 204 ? -2.426 9.982 0.429 1.00 95.88 204 ASP A N 1
ATOM 1576 C CA . ASP A 1 204 ? -2.716 10.573 -0.875 1.00 95.88 204 ASP A CA 1
ATOM 1577 C C . ASP A 1 204 ? -1.441 10.498 -1.716 1.00 95.88 204 ASP A C 1
ATOM 1579 O O . ASP A 1 204 ? -0.588 11.392 -1.700 1.00 95.88 204 ASP A O 1
ATOM 1583 N N . PHE A 1 205 ? -1.283 9.383 -2.428 1.00 94.44 205 PHE A N 1
ATOM 1584 C CA . PHE A 1 205 ? -0.066 9.144 -3.193 1.00 94.44 205 PHE A CA 1
ATOM 1585 C C . PHE A 1 205 ? 0.084 10.108 -4.375 1.00 94.44 205 PHE A C 1
ATOM 1587 O O . PHE A 1 205 ? 1.212 10.383 -4.782 1.00 94.44 205 PHE A O 1
ATOM 1594 N N . SER A 1 206 ? -1.016 10.678 -4.881 1.00 92.81 206 SER A N 1
ATOM 1595 C CA . SER A 1 206 ? -0.970 11.712 -5.922 1.00 92.81 206 SER A CA 1
ATOM 1596 C C . SER A 1 206 ? -0.259 12.990 -5.459 1.00 92.81 206 SER A C 1
ATOM 1598 O O . SER A 1 206 ? 0.369 13.672 -6.267 1.00 92.81 206 SER A O 1
ATOM 1600 N N . GLN A 1 207 ? -0.293 13.267 -4.152 1.00 91.00 207 GLN A N 1
ATOM 1601 C CA . GLN A 1 207 ? 0.389 14.390 -3.501 1.00 91.00 207 GLN A CA 1
ATOM 1602 C C . GLN A 1 207 ? 1.694 13.972 -2.796 1.00 91.00 207 GLN A C 1
ATOM 1604 O O . GLN A 1 207 ? 2.288 14.760 -2.061 1.00 91.00 207 GLN A O 1
ATOM 1609 N N . GLY A 1 208 ? 2.146 12.725 -2.978 1.00 89.38 208 GLY A N 1
ATOM 1610 C CA . GLY A 1 208 ? 3.323 12.183 -2.290 1.00 89.38 208 GLY A CA 1
ATOM 1611 C C . GLY A 1 208 ? 3.120 11.926 -0.790 1.00 89.38 208 GLY A C 1
ATOM 1612 O O . GLY A 1 208 ? 4.094 11.710 -0.069 1.00 89.38 208 GLY A O 1
ATOM 1613 N N . ILE A 1 209 ? 1.875 11.936 -0.306 1.00 89.44 209 ILE A N 1
ATOM 1614 C CA . ILE A 1 209 ? 1.531 11.648 1.088 1.00 89.44 209 ILE A CA 1
ATOM 1615 C C . ILE A 1 209 ? 1.410 10.133 1.253 1.00 89.44 209 ILE A C 1
ATOM 1617 O O . ILE A 1 209 ? 0.470 9.505 0.764 1.00 89.44 209 ILE A O 1
ATOM 1621 N N . VAL A 1 210 ? 2.367 9.543 1.966 1.00 89.25 210 VAL A N 1
ATOM 1622 C CA . VAL A 1 210 ? 2.384 8.112 2.295 1.00 89.25 210 VAL A CA 1
ATOM 1623 C C . VAL A 1 210 ? 1.653 7.831 3.609 1.00 89.25 210 VAL A C 1
ATOM 1625 O O . VAL A 1 210 ? 1.608 8.681 4.498 1.00 89.25 210 VAL A O 1
ATOM 1628 N N . GLU A 1 211 ? 1.113 6.619 3.753 1.00 89.44 211 GLU A N 1
ATOM 1629 C CA . GLU A 1 211 ? 0.491 6.178 5.007 1.00 89.44 211 GLU A CA 1
ATOM 1630 C C . GLU A 1 211 ? 1.504 6.197 6.161 1.00 89.44 211 GLU A C 1
ATOM 1632 O O . GLU A 1 211 ? 2.619 5.680 6.048 1.00 89.44 211 GLU A O 1
ATOM 1637 N N . GLN A 1 212 ? 1.087 6.737 7.308 1.00 85.25 212 GLN A N 1
ATOM 1638 C CA . GLN A 1 212 ? 1.866 6.657 8.541 1.00 85.25 212 GLN A CA 1
ATOM 1639 C C . GLN A 1 212 ? 1.471 5.406 9.329 1.00 85.25 212 GLN A C 1
ATOM 1641 O O . GLN A 1 212 ? 0.401 5.339 9.926 1.00 85.25 212 GLN A O 1
ATOM 1646 N N . SER A 1 213 ? 2.366 4.419 9.381 1.00 79.94 213 SER A N 1
ATOM 1647 C CA . SER A 1 213 ? 2.145 3.162 10.113 1.00 79.94 213 SER A CA 1
ATOM 1648 C C . SER A 1 213 ? 2.432 3.243 11.621 1.00 79.94 213 SER A C 1
ATOM 1650 O O . SER A 1 213 ? 2.419 2.225 12.313 1.00 79.94 213 SER A O 1
ATOM 1652 N N . SER A 1 214 ? 2.791 4.419 12.134 1.00 83.38 214 SER A N 1
ATOM 1653 C CA . SER A 1 214 ? 3.129 4.636 13.543 1.00 83.38 214 SER A CA 1
ATOM 1654 C C . SER A 1 214 ? 2.817 6.065 13.952 1.00 83.38 214 SER A C 1
ATOM 1656 O O . SER A 1 214 ? 3.066 6.987 13.176 1.00 83.38 214 SER A O 1
ATOM 1658 N N . TRP A 1 215 ? 2.339 6.252 15.179 1.00 83.94 215 TRP A N 1
ATOM 1659 C CA . TRP A 1 215 ? 2.071 7.575 15.739 1.00 83.94 215 TRP A CA 1
ATOM 1660 C C . TRP A 1 215 ? 3.109 7.964 16.789 1.00 83.94 215 TRP A C 1
ATOM 1662 O O . TRP A 1 215 ? 3.481 7.163 17.646 1.00 83.94 215 TRP A O 1
ATOM 1672 N N . GLY A 1 216 ? 3.566 9.214 16.714 1.00 82.62 216 GLY A N 1
ATOM 1673 C CA . GLY A 1 216 ? 4.328 9.866 17.772 1.00 82.62 216 GLY A CA 1
ATOM 1674 C C . GLY A 1 216 ? 3.424 10.684 18.695 1.00 82.62 216 GLY A C 1
ATOM 1675 O O . GLY A 1 216 ? 2.196 10.670 18.581 1.00 82.62 216 GLY A O 1
ATOM 1676 N N . ALA A 1 217 ? 4.045 11.434 19.605 1.00 81.69 217 ALA A N 1
ATOM 1677 C CA . ALA A 1 217 ? 3.334 12.310 20.535 1.00 81.69 217 ALA A CA 1
ATOM 1678 C C . ALA A 1 217 ? 2.446 13.341 19.811 1.00 81.69 217 ALA A C 1
ATOM 1680 O O . ALA A 1 217 ? 1.300 13.545 20.202 1.00 81.69 217 ALA A O 1
ATOM 1681 N N . THR A 1 218 ? 2.945 13.932 18.720 1.00 82.75 218 THR A N 1
ATOM 1682 C CA . THR A 1 218 ? 2.221 14.939 17.931 1.00 82.75 218 THR A CA 1
ATOM 1683 C C . THR A 1 218 ? 0.941 14.380 17.312 1.00 82.75 218 THR A C 1
ATOM 1685 O O . THR A 1 218 ? -0.113 14.993 17.429 1.00 82.75 218 THR A O 1
ATOM 1688 N N . GLN A 1 219 ? 0.991 13.197 16.692 1.00 89.50 219 GLN A N 1
ATOM 1689 C CA . GLN A 1 219 ? -0.199 12.569 16.109 1.00 89.50 219 GLN A CA 1
ATOM 1690 C C . GLN A 1 219 ? -1.238 12.228 17.176 1.00 89.50 219 GLN A C 1
ATOM 1692 O O . GLN A 1 219 ? -2.431 12.393 16.943 1.00 89.50 219 GLN A O 1
ATOM 1697 N N . LEU A 1 220 ? -0.797 11.804 18.361 1.00 88.19 220 LEU A N 1
ATOM 1698 C CA . LEU A 1 220 ? -1.697 11.537 19.480 1.00 88.19 220 LEU A CA 1
ATOM 1699 C C . LEU A 1 220 ? -2.374 12.795 20.012 1.00 88.19 220 LEU A C 1
ATOM 1701 O O . LEU A 1 220 ? -3.562 12.761 20.319 1.00 88.19 220 LEU A O 1
ATOM 1705 N N . GLU A 1 221 ? -1.646 13.904 20.098 1.00 89.12 221 GLU A N 1
ATOM 1706 C CA . GLU A 1 221 ? -2.218 15.200 20.459 1.00 89.12 221 GLU A CA 1
ATOM 1707 C C . GLU A 1 221 ? -3.258 15.658 19.429 1.00 89.12 221 GLU A C 1
ATOM 1709 O O . GLU A 1 221 ? -4.373 16.031 19.803 1.00 89.12 221 GLU A O 1
ATOM 1714 N N . ILE A 1 222 ? -2.939 15.556 18.134 1.00 91.69 222 ILE A N 1
ATOM 1715 C CA . ILE A 1 222 ? -3.866 15.878 17.039 1.00 91.69 222 ILE A CA 1
ATOM 1716 C C . ILE A 1 222 ? -5.105 14.980 17.100 1.00 91.69 222 ILE A C 1
ATOM 1718 O O . ILE A 1 222 ? -6.224 15.477 16.968 1.00 91.69 222 ILE A O 1
ATOM 1722 N N . TRP A 1 223 ? -4.928 13.677 17.337 1.00 93.50 223 TRP A N 1
ATOM 1723 C CA . TRP A 1 223 ? -6.021 12.715 17.473 1.00 93.50 223 TRP A CA 1
ATOM 1724 C C . TRP A 1 223 ? -6.953 13.096 18.622 1.00 93.50 223 TRP A C 1
ATOM 1726 O O . TRP A 1 223 ? -8.150 13.275 18.413 1.00 93.50 223 TRP A O 1
ATOM 1736 N N . LEU A 1 224 ? -6.406 13.284 19.827 1.00 92.31 224 LEU A N 1
ATOM 1737 C CA . LEU A 1 224 ? -7.189 13.622 21.017 1.00 92.31 224 LEU A CA 1
ATOM 1738 C C . LEU A 1 224 ? -7.911 14.964 20.873 1.00 92.31 224 LEU A C 1
ATOM 1740 O O . LEU A 1 224 ? -9.068 15.071 21.269 1.00 92.31 224 LEU A O 1
ATOM 1744 N N . THR A 1 225 ? -7.256 15.959 20.275 1.00 93.44 225 THR A N 1
ATOM 1745 C CA . THR A 1 225 ? -7.863 17.273 20.021 1.00 93.44 225 THR A CA 1
ATOM 1746 C C . THR A 1 225 ? -8.990 17.162 18.995 1.00 93.44 225 THR A C 1
ATOM 1748 O O . THR A 1 225 ? -10.080 17.679 19.216 1.00 93.44 225 THR A O 1
ATOM 1751 N N . SER A 1 226 ? -8.784 16.410 17.909 1.00 95.00 226 SER A 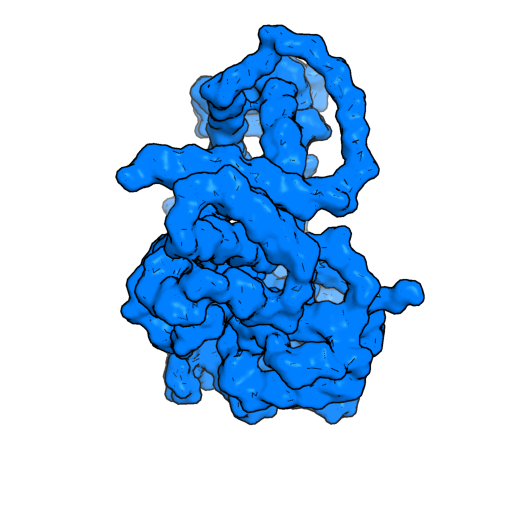N 1
ATOM 1752 C CA . SER A 1 226 ? -9.811 16.203 16.876 1.00 95.00 226 SER A CA 1
ATOM 1753 C C . SER A 1 226 ? -11.026 15.419 17.398 1.00 95.00 226 SER A C 1
ATOM 1755 O O . SER A 1 226 ? -12.141 15.592 16.910 1.00 95.00 226 SER A O 1
ATOM 1757 N N . LEU A 1 227 ? -10.838 14.567 18.412 1.00 96.00 227 LEU A N 1
ATOM 1758 C CA . LEU A 1 227 ? -11.921 13.839 19.076 1.00 96.00 227 LEU A CA 1
ATOM 1759 C C . LEU A 1 227 ? -12.783 14.711 20.003 1.00 96.00 227 LEU A C 1
ATOM 1761 O O . LEU A 1 227 ? -13.890 14.294 20.356 1.00 96.00 227 LEU A O 1
ATOM 1765 N N . GLU A 1 228 ? -12.323 15.897 20.412 1.00 95.69 228 GLU A N 1
ATOM 1766 C CA . GLU A 1 228 ? -13.091 16.785 21.294 1.00 95.69 228 GLU A CA 1
ATOM 1767 C C . GLU A 1 228 ? -14.416 17.197 20.639 1.00 95.69 228 GLU A C 1
ATOM 1769 O O . GLU A 1 228 ? -15.478 17.089 21.263 1.00 95.69 228 GLU A O 1
ATOM 1774 N N . SER A 1 229 ? -14.373 17.556 19.353 1.00 95.06 229 SER A N 1
ATOM 1775 C CA . SER A 1 229 ? -15.548 17.882 18.537 1.00 95.06 229 SER A CA 1
ATOM 1776 C C . SER A 1 229 ? -16.519 16.704 18.424 1.00 95.06 229 SER A C 1
ATOM 1778 O O . SER A 1 229 ? -17.732 16.883 18.545 1.00 95.06 229 SER A O 1
ATOM 1780 N N . PHE A 1 230 ? -16.007 15.475 18.307 1.00 96.25 230 PHE A N 1
ATOM 1781 C CA . PHE A 1 230 ? -16.837 14.269 18.297 1.00 96.25 230 PHE A CA 1
ATOM 1782 C C . PHE A 1 230 ? -17.525 14.017 19.646 1.00 96.25 230 PHE A C 1
ATOM 1784 O O . PHE A 1 230 ? -18.743 13.805 19.703 1.00 96.25 230 PHE A O 1
ATOM 1791 N N . CYS A 1 231 ? -16.758 14.051 20.739 1.00 96.88 231 CYS A N 1
ATOM 1792 C CA . CYS A 1 231 ? -17.238 13.743 22.087 1.00 96.88 231 CYS A CA 1
ATOM 1793 C C . CYS A 1 231 ? -18.203 14.801 22.639 1.00 96.88 231 CYS A C 1
ATOM 1795 O O . CYS A 1 231 ? -19.087 14.467 23.429 1.00 96.88 231 CYS A O 1
ATOM 1797 N N . SER A 1 232 ? -18.052 16.058 22.217 1.00 95.81 232 SER A N 1
ATOM 1798 C CA . SER A 1 232 ? -18.922 17.175 22.604 1.00 95.81 232 SER A CA 1
ATOM 1799 C C . SER A 1 232 ? -20.090 17.419 21.642 1.00 95.81 232 SER A C 1
ATOM 1801 O O . SER A 1 232 ? -20.936 18.275 21.913 1.00 95.81 232 SER A O 1
ATOM 1803 N N . SER A 1 233 ? -20.179 16.666 20.540 1.00 95.88 233 SER A N 1
ATOM 1804 C CA . SER A 1 233 ? -21.231 16.860 19.541 1.00 95.88 233 SER A CA 1
ATOM 1805 C C . SER A 1 233 ? -22.638 16.589 20.099 1.00 95.88 233 SER A C 1
ATOM 1807 O O . SER A 1 233 ? -22.822 15.693 20.934 1.00 95.88 233 SER A O 1
ATOM 1809 N N . PRO A 1 234 ? -23.675 17.301 19.610 1.00 94.69 234 PRO A N 1
ATOM 1810 C CA . PRO A 1 234 ? -25.057 17.050 20.011 1.00 94.69 234 PRO A CA 1
ATOM 1811 C C . PRO A 1 234 ? -25.501 15.598 19.794 1.00 94.69 234 PRO A C 1
ATOM 1813 O O . PRO A 1 234 ? -26.176 15.046 20.660 1.00 94.69 234 PRO A O 1
ATOM 1816 N N . ASN A 1 235 ? -25.083 14.964 18.691 1.00 92.81 235 ASN A N 1
ATOM 1817 C CA . ASN A 1 235 ? -25.428 13.578 18.364 1.00 92.81 235 ASN A CA 1
ATOM 1818 C C . ASN A 1 235 ? -24.854 12.594 19.397 1.00 92.81 235 ASN A C 1
ATOM 1820 O O . ASN A 1 235 ? -25.583 11.757 19.942 1.00 92.81 235 ASN A O 1
ATOM 1824 N N . THR A 1 236 ? -23.566 12.728 19.732 1.00 94.88 236 THR A N 1
ATOM 1825 C CA . THR A 1 236 ? -22.914 11.879 20.739 1.00 94.88 236 THR A CA 1
ATOM 1826 C C . THR A 1 236 ? -23.502 12.119 22.130 1.00 94.88 236 THR A C 1
ATOM 1828 O O . THR A 1 236 ? -23.850 11.159 22.827 1.00 94.88 236 THR A O 1
ATOM 1831 N N . LEU A 1 237 ? -23.681 13.382 22.532 1.00 95.38 237 LEU A N 1
ATOM 1832 C CA . LEU A 1 237 ? -24.233 13.734 23.842 1.00 95.38 237 LEU A CA 1
ATOM 1833 C C . LEU A 1 237 ? -25.688 13.283 23.999 1.00 95.38 237 LEU A C 1
ATOM 1835 O O . LEU A 1 237 ? -26.036 12.694 25.019 1.00 95.38 237 LEU A O 1
ATOM 1839 N N . GLN A 1 238 ? -26.544 13.484 22.996 1.00 94.81 238 GLN A N 1
ATOM 1840 C CA . GLN A 1 238 ? -27.935 13.025 23.049 1.00 94.81 238 GLN A CA 1
ATOM 1841 C C . GLN A 1 238 ? -28.022 11.514 23.297 1.00 94.81 238 GLN A C 1
ATOM 1843 O O . GLN A 1 238 ? -28.920 11.044 24.000 1.00 94.81 238 GLN A O 1
ATOM 1848 N N . ARG A 1 239 ? -27.084 10.750 22.732 1.00 93.75 239 ARG A N 1
ATOM 1849 C CA . ARG A 1 239 ? -27.077 9.294 22.829 1.00 93.75 239 ARG A CA 1
ATOM 1850 C C . ARG A 1 239 ? -26.497 8.781 24.143 1.00 93.75 239 ARG A C 1
ATOM 1852 O O . ARG A 1 239 ? -27.091 7.891 24.764 1.00 93.75 239 ARG A O 1
ATOM 1859 N N . TYR A 1 240 ? -25.352 9.323 24.549 1.00 95.75 240 TYR A N 1
ATOM 1860 C CA . TYR A 1 240 ? -24.521 8.732 25.596 1.00 95.75 240 TYR A CA 1
ATOM 1861 C C . TYR A 1 240 ? -24.277 9.617 26.809 1.00 95.75 240 TYR A C 1
ATOM 1863 O O . TYR A 1 240 ? -23.593 9.164 27.727 1.00 95.75 240 TYR A O 1
ATOM 1871 N N . ASN A 1 241 ? -24.816 10.837 26.874 1.00 94.00 241 ASN A N 1
ATOM 1872 C CA . ASN A 1 241 ? -24.661 11.651 28.076 1.00 94.00 241 ASN A CA 1
ATOM 1873 C C . ASN A 1 241 ? -25.158 10.854 29.295 1.00 94.00 241 ASN A C 1
ATOM 1875 O O . ASN A 1 241 ? -26.247 10.279 29.258 1.00 94.00 241 ASN A O 1
ATOM 1879 N N . SER A 1 242 ? -24.337 10.763 30.346 1.00 90.69 242 SER A N 1
ATOM 1880 C CA . SER A 1 242 ? -24.489 9.879 31.524 1.00 90.69 242 SER A CA 1
ATOM 1881 C C . SER A 1 242 ? -24.391 8.351 31.308 1.00 90.69 242 SER A C 1
ATOM 1883 O O . SER A 1 242 ? -24.434 7.597 32.278 1.00 90.69 242 SER A O 1
ATOM 1885 N N . LYS A 1 243 ? -24.183 7.861 30.080 1.00 93.38 243 LYS A N 1
ATOM 1886 C CA . LYS A 1 243 ? -24.125 6.427 29.724 1.00 93.38 243 LYS A CA 1
ATOM 1887 C C . LYS A 1 243 ? -22.740 5.967 29.260 1.00 93.38 243 LYS A C 1
ATOM 1889 O O . LYS A 1 243 ? -22.599 5.269 28.256 1.00 93.38 243 LYS A O 1
ATOM 1894 N N . LEU A 1 244 ? -21.701 6.333 30.009 1.00 90.50 244 LEU A N 1
ATOM 1895 C CA . LEU A 1 244 ? -20.311 6.020 29.653 1.00 90.50 244 LEU A CA 1
ATOM 1896 C C . LEU A 1 244 ? -20.047 4.508 29.476 1.00 90.50 244 LEU A C 1
ATOM 1898 O O . LEU A 1 244 ? -19.276 4.123 28.607 1.00 90.50 244 LEU A O 1
ATOM 1902 N N . GLU A 1 245 ? -20.720 3.647 30.248 1.00 89.81 245 GLU A N 1
ATOM 1903 C CA . GLU A 1 245 ? -20.624 2.179 30.112 1.00 89.81 245 GLU A CA 1
ATOM 1904 C C . GLU A 1 245 ? -21.221 1.664 28.798 1.00 89.81 245 GLU A C 1
ATOM 1906 O O . GLU A 1 245 ? -20.674 0.747 28.188 1.00 89.81 245 GLU A O 1
ATOM 1911 N N . GLU A 1 246 ? -22.335 2.250 28.346 1.00 91.12 246 GLU A N 1
ATOM 1912 C CA . GLU A 1 246 ? -22.940 1.896 27.058 1.00 91.12 246 GLU A CA 1
ATOM 1913 C C . GLU A 1 246 ? -22.010 2.307 25.911 1.00 91.12 246 GLU A C 1
ATOM 1915 O O . GLU A 1 246 ? -21.788 1.525 24.985 1.00 91.12 246 GLU A O 1
ATOM 1920 N N . PHE A 1 247 ? -21.417 3.502 26.008 1.00 91.75 247 PHE A N 1
ATOM 1921 C CA . PHE A 1 247 ? -20.432 3.991 25.047 1.00 91.75 247 PHE A CA 1
ATOM 1922 C C . PHE A 1 247 ? -19.200 3.079 24.982 1.00 91.75 247 PHE A C 1
ATOM 1924 O O . PHE A 1 247 ? -18.819 2.639 23.899 1.00 91.75 247 PHE A O 1
ATOM 1931 N N . GLU A 1 248 ? -18.626 2.724 26.133 1.00 88.31 248 GLU A N 1
ATOM 1932 C CA . GLU A 1 248 ? -17.482 1.815 26.222 1.00 88.31 248 GLU A CA 1
ATOM 1933 C C . GLU A 1 248 ? -17.791 0.435 25.622 1.00 88.31 248 GLU A C 1
ATOM 1935 O O . GLU A 1 248 ? -17.028 -0.078 24.799 1.00 88.31 248 GLU A O 1
ATOM 1940 N N . LEU A 1 249 ? -18.934 -0.156 25.992 1.00 85.00 249 LEU A N 1
ATOM 1941 C CA . LEU A 1 249 ? -19.376 -1.441 25.456 1.00 85.00 249 LEU A CA 1
ATOM 1942 C C . LEU A 1 249 ? -19.511 -1.385 23.931 1.00 85.00 249 LEU A C 1
ATOM 1944 O O . LEU A 1 249 ? -19.157 -2.349 23.248 1.00 85.00 249 LEU A O 1
ATOM 1948 N N . ARG A 1 250 ? -20.011 -0.274 23.381 1.00 86.81 250 ARG A N 1
ATOM 1949 C CA . ARG A 1 250 ? -20.152 -0.104 21.931 1.00 86.81 250 ARG A CA 1
ATOM 1950 C C . ARG A 1 250 ? -18.795 0.121 21.249 1.00 86.81 250 ARG A C 1
ATOM 1952 O O . ARG A 1 250 ? -18.585 -0.432 20.172 1.00 86.81 250 ARG A O 1
ATOM 1959 N N . ALA A 1 251 ? -17.874 0.842 21.891 1.00 86.31 251 ALA A N 1
ATOM 1960 C CA . ALA A 1 251 ? -16.532 1.140 21.381 1.00 86.31 251 ALA A CA 1
ATOM 1961 C C . ALA A 1 251 ? -15.630 -0.099 21.340 1.00 86.31 251 ALA A C 1
ATOM 1963 O O . ALA A 1 251 ? -14.999 -0.386 20.321 1.00 86.31 251 ALA A O 1
ATOM 1964 N N . PHE A 1 252 ? -15.607 -0.883 22.419 1.00 79.75 252 PHE A N 1
ATOM 1965 C CA . PHE A 1 252 ? -14.745 -2.061 22.530 1.00 79.75 252 PHE A CA 1
ATOM 1966 C C . PHE A 1 252 ? -15.433 -3.379 22.176 1.00 79.75 252 PHE A C 1
ATOM 1968 O O . PHE A 1 252 ? -14.758 -4.401 22.029 1.00 79.75 252 PHE A O 1
ATOM 1975 N N . GLY A 1 253 ? -16.763 -3.386 22.074 1.00 76.31 253 GLY A N 1
ATOM 1976 C CA . GLY A 1 253 ? -17.570 -4.593 21.900 1.00 76.31 253 GLY A CA 1
ATOM 1977 C C . GLY A 1 253 ? -17.704 -5.457 23.160 1.00 76.31 253 GLY A C 1
ATOM 1978 O O . GLY A 1 253 ? -18.394 -6.477 23.125 1.00 76.31 253 GLY A O 1
ATOM 1979 N N . THR A 1 254 ? -17.059 -5.064 24.258 1.00 72.81 254 THR A N 1
ATOM 1980 C CA . THR A 1 254 ? -17.055 -5.738 25.560 1.00 72.81 254 THR A CA 1
ATOM 1981 C C . THR A 1 254 ? -17.050 -4.678 26.654 1.00 72.81 254 THR A C 1
ATOM 1983 O O . THR A 1 254 ? -16.391 -3.655 26.490 1.00 72.81 254 THR A O 1
ATOM 1986 N N . THR A 1 255 ? -17.689 -4.930 27.792 1.00 71.75 255 THR A N 1
ATOM 1987 C CA . THR A 1 255 ? -17.472 -4.112 28.993 1.00 71.75 255 THR A CA 1
ATOM 1988 C C . THR A 1 255 ? -16.050 -4.340 29.495 1.00 71.75 255 THR A C 1
ATOM 1990 O O . THR A 1 255 ? -15.722 -5.449 29.919 1.00 71.75 255 THR A O 1
ATOM 1993 N N . GLN A 1 256 ? -15.203 -3.315 29.439 1.00 68.88 256 GLN A N 1
ATOM 1994 C CA . GLN A 1 256 ? -13.852 -3.353 30.000 1.00 68.88 256 GLN A CA 1
ATOM 1995 C C . GLN A 1 256 ? -13.930 -2.890 31.452 1.00 68.88 256 GLN A C 1
ATOM 1997 O O . GLN A 1 256 ? -13.439 -1.827 31.806 1.00 68.88 256 GLN A O 1
ATOM 2002 N N . THR A 1 257 ? -14.575 -3.695 32.305 1.00 66.06 257 THR A N 1
ATOM 2003 C CA . THR A 1 257 ? -14.996 -3.276 33.655 1.00 66.06 257 THR A CA 1
ATOM 2004 C C . THR A 1 257 ? -13.884 -2.648 34.491 1.00 66.06 257 THR A C 1
ATOM 2006 O O . THR A 1 257 ? -14.162 -1.765 35.295 1.00 66.06 257 THR A O 1
ATOM 2009 N N . GLN A 1 258 ? -12.627 -3.062 34.303 1.00 74.88 258 GLN A N 1
ATOM 2010 C CA . GLN A 1 258 ? -11.487 -2.441 34.980 1.00 74.88 258 GLN A CA 1
ATOM 2011 C C . GLN A 1 258 ? -11.195 -1.026 34.456 1.00 74.88 258 GLN A C 1
ATOM 2013 O O . GLN A 1 258 ? -11.094 -0.106 35.267 1.00 74.88 258 GLN A O 1
ATOM 2018 N N . LEU A 1 259 ? -11.147 -0.827 33.135 1.00 75.94 259 LEU A N 1
ATOM 2019 C CA . LEU A 1 259 ? -10.912 0.478 32.513 1.00 75.94 259 LEU A CA 1
ATOM 2020 C C . LEU A 1 259 ? -12.027 1.469 32.869 1.00 75.94 259 LEU A C 1
ATOM 2022 O O . LEU A 1 259 ? -11.732 2.538 33.403 1.00 75.94 259 LEU A O 1
ATOM 2026 N N . THR A 1 260 ? -13.301 1.101 32.685 1.00 75.81 260 THR A N 1
ATOM 2027 C CA . THR A 1 260 ? -14.431 1.964 33.072 1.00 75.81 260 THR A CA 1
ATOM 2028 C C . THR A 1 260 ? -14.398 2.306 34.548 1.00 75.81 260 THR A C 1
ATOM 2030 O O . THR A 1 260 ? -14.672 3.448 34.906 1.00 75.81 260 THR A O 1
ATOM 2033 N N . SER A 1 261 ? -14.111 1.331 35.418 1.00 81.31 261 SER A N 1
ATOM 2034 C CA . SER A 1 261 ? -14.100 1.572 36.863 1.00 81.31 261 SER A CA 1
ATOM 2035 C C . SER A 1 261 ? -12.999 2.553 37.268 1.00 81.31 261 SER A C 1
ATOM 2037 O O . SER A 1 261 ? -13.271 3.455 38.060 1.00 81.31 261 SER A O 1
ATOM 2039 N N . SER A 1 262 ? -11.808 2.447 36.664 1.00 85.38 262 SER A N 1
ATOM 2040 C CA . SER A 1 262 ? -10.706 3.387 36.890 1.00 85.38 262 SER A CA 1
ATOM 2041 C C . SER A 1 262 ? -11.068 4.777 36.379 1.00 85.38 262 SER A C 1
ATOM 2043 O O . SER A 1 262 ? -11.049 5.733 37.149 1.00 85.38 262 SER A O 1
ATOM 2045 N N . ILE A 1 263 ? -11.514 4.880 35.119 1.00 86.06 263 ILE A N 1
ATOM 2046 C CA . ILE A 1 263 ? -11.925 6.151 34.507 1.00 86.06 263 ILE A CA 1
ATOM 2047 C C . ILE A 1 263 ? -13.027 6.817 35.339 1.00 86.06 263 ILE A C 1
ATOM 2049 O O . ILE A 1 263 ? -12.943 8.001 35.651 1.00 86.06 263 ILE A O 1
ATOM 2053 N N . LYS A 1 264 ? -14.063 6.071 35.739 1.00 86.75 264 LYS A N 1
ATOM 2054 C CA . LYS A 1 264 ? -15.163 6.608 36.551 1.00 86.75 264 LYS A CA 1
ATOM 2055 C C . LYS A 1 264 ? -14.689 7.079 37.918 1.00 86.75 264 LYS A C 1
ATOM 2057 O O . LYS A 1 264 ? -15.109 8.151 38.345 1.00 86.75 264 LYS A O 1
ATOM 2062 N N . SER A 1 265 ? -13.845 6.297 38.590 1.00 89.44 265 SER A N 1
ATOM 2063 C CA . SER A 1 265 ? -13.270 6.672 39.883 1.00 89.44 265 SER A CA 1
ATOM 2064 C C . SER A 1 265 ? -12.516 7.997 39.764 1.00 89.44 265 SER A C 1
ATOM 2066 O O . SER A 1 265 ? -12.840 8.951 40.474 1.00 89.44 265 SER A O 1
ATOM 2068 N N . ASP A 1 266 ? -11.608 8.100 38.795 1.00 90.06 266 ASP A N 1
ATOM 2069 C CA . ASP A 1 266 ? -10.768 9.282 38.593 1.00 90.06 266 ASP A CA 1
ATOM 2070 C C . ASP A 1 266 ? -11.595 10.517 38.206 1.00 90.06 266 ASP A C 1
ATOM 2072 O O . ASP A 1 266 ? -11.421 11.599 38.769 1.00 90.06 266 ASP A O 1
ATOM 2076 N N . LEU A 1 267 ? -12.566 10.357 37.302 1.00 90.81 267 LEU A N 1
ATOM 2077 C CA . LEU A 1 267 ? -13.437 11.450 36.865 1.00 90.81 267 LEU A CA 1
ATOM 2078 C C . LEU A 1 267 ? -14.469 11.873 37.921 1.00 90.81 267 LEU A C 1
ATOM 2080 O O . LEU A 1 267 ? -14.929 13.016 37.906 1.00 90.81 267 LEU A O 1
ATOM 2084 N N . SER A 1 268 ? -14.859 10.980 38.836 1.00 91.19 268 SER A N 1
ATOM 2085 C CA . SER A 1 268 ? -15.784 11.306 39.932 1.00 91.19 268 SER A CA 1
ATOM 2086 C C . SER A 1 268 ? -15.147 12.186 41.010 1.00 91.19 268 SER A C 1
ATOM 2088 O O . SER A 1 268 ? -15.853 12.931 41.686 1.00 91.19 268 SER A O 1
ATOM 2090 N N . ALA A 1 269 ? -13.816 12.149 41.134 1.00 92.62 269 ALA A N 1
ATOM 2091 C CA . ALA A 1 269 ? -13.063 12.991 42.059 1.00 92.62 269 ALA A CA 1
ATOM 2092 C C . ALA A 1 269 ? -12.924 14.448 41.574 1.00 92.62 269 ALA A C 1
ATOM 2094 O O . ALA A 1 269 ? -12.506 15.320 42.340 1.00 92.62 269 ALA A O 1
ATOM 2095 N N . LEU A 1 270 ? -13.260 14.726 40.310 1.00 92.25 270 LEU A N 1
ATOM 2096 C CA . LEU A 1 270 ? -13.164 16.051 39.706 1.00 92.25 270 LEU A CA 1
ATOM 2097 C C . LEU A 1 270 ? -14.521 16.782 39.757 1.00 92.25 270 LEU A C 1
ATOM 2099 O O . LEU A 1 270 ? -15.565 16.157 39.545 1.00 92.25 270 LEU A O 1
ATOM 2103 N N . PRO A 1 271 ? -14.538 18.111 39.986 1.00 95.44 271 PRO A N 1
ATOM 2104 C CA . PRO A 1 271 ? -15.762 18.913 40.041 1.00 95.44 271 PRO A CA 1
ATOM 2105 C C . PRO A 1 271 ? -16.303 19.220 38.630 1.00 95.44 271 PRO A C 1
ATOM 2107 O O . PRO A 1 271 ? -16.400 20.377 38.233 1.00 95.44 271 PRO A O 1
ATOM 2110 N N . LEU A 1 272 ? -16.608 18.174 37.863 1.00 94.12 272 LEU A N 1
ATOM 2111 C CA . LEU A 1 272 ? -17.114 18.247 36.490 1.00 94.12 272 LEU A CA 1
ATOM 2112 C C . LEU A 1 272 ? -18.640 18.105 36.457 1.00 94.12 272 LEU A C 1
ATOM 2114 O O . LEU A 1 272 ? -19.223 17.338 37.232 1.00 94.12 272 LEU A O 1
ATOM 2118 N N . THR A 1 273 ? -19.283 18.796 35.520 1.00 95.19 273 THR A N 1
ATOM 2119 C CA . THR A 1 273 ? -20.672 18.520 35.124 1.00 95.19 273 THR A CA 1
ATOM 2120 C C . THR A 1 273 ? -20.789 17.139 34.471 1.00 95.19 273 THR A C 1
ATOM 2122 O O . THR A 1 273 ? -19.790 16.545 34.066 1.00 95.19 273 THR A O 1
ATOM 2125 N N . ASP A 1 274 ? -22.005 16.606 34.333 1.00 93.19 274 ASP A N 1
ATOM 2126 C CA . ASP A 1 274 ? -22.202 15.293 33.699 1.00 93.19 274 ASP A CA 1
ATOM 2127 C C . ASP A 1 274 ? -21.753 15.278 32.231 1.00 93.19 274 ASP A C 1
ATOM 2129 O O . ASP A 1 274 ? -21.143 14.303 31.793 1.00 93.19 274 ASP A O 1
ATOM 2133 N N . THR A 1 275 ? -21.968 16.382 31.508 1.00 94.31 275 THR A N 1
ATOM 2134 C CA . THR A 1 275 ? -21.497 16.559 30.128 1.00 94.31 275 THR A CA 1
ATOM 2135 C C . THR A 1 275 ? -19.972 16.569 30.059 1.00 94.31 275 THR A C 1
ATOM 2137 O O . THR A 1 275 ? -19.397 15.811 29.287 1.00 94.31 275 THR A O 1
ATOM 2140 N N . GLU A 1 276 ? -19.296 17.369 30.890 1.00 94.75 276 GLU A N 1
ATOM 2141 C CA . GLU A 1 276 ? -17.825 17.407 30.926 1.00 94.75 276 GLU A CA 1
ATOM 2142 C C . GLU A 1 276 ? -17.239 16.057 31.347 1.00 94.75 276 GLU A C 1
ATOM 2144 O O . GLU A 1 276 ? -16.247 15.600 30.779 1.00 94.75 276 GLU A O 1
ATOM 2149 N N . ARG A 1 277 ? -17.879 15.383 32.312 1.00 94.25 277 ARG A N 1
ATOM 2150 C CA . ARG A 1 277 ? -17.487 14.045 32.760 1.00 94.25 277 ARG A CA 1
ATOM 2151 C C . ARG A 1 277 ? -17.629 13.026 31.634 1.00 94.25 277 ARG A C 1
ATOM 2153 O O . ARG A 1 277 ? -16.738 12.197 31.454 1.00 94.25 277 ARG A O 1
ATOM 2160 N N . PHE A 1 278 ? -18.721 13.082 30.872 1.00 94.94 278 PHE A N 1
ATOM 2161 C CA . PHE A 1 278 ? -18.893 12.231 29.702 1.00 94.94 278 PHE A CA 1
ATOM 2162 C C . PHE A 1 278 ? -17.839 12.534 28.634 1.00 94.94 278 PHE A C 1
ATOM 2164 O O . PHE A 1 278 ? -17.175 11.600 28.201 1.00 94.94 278 PHE A O 1
ATOM 2171 N N . SER A 1 279 ? -17.629 13.797 28.251 1.00 94.75 279 SER A N 1
ATOM 2172 C CA . SER A 1 279 ? -16.636 14.167 27.233 1.00 94.75 279 SER A CA 1
ATOM 2173 C C . SER A 1 279 ? -15.227 13.713 27.620 1.00 94.75 279 SER A C 1
ATOM 2175 O O . SER A 1 279 ? -14.530 13.117 26.803 1.00 94.75 279 SER A O 1
ATOM 2177 N N . ALA A 1 280 ? -14.836 13.892 28.886 1.00 94.19 280 ALA A N 1
ATOM 2178 C CA . ALA A 1 280 ? -13.568 13.390 29.413 1.00 94.19 280 ALA A CA 1
ATOM 2179 C C . ALA A 1 280 ? -13.460 11.859 29.304 1.00 94.19 280 ALA A C 1
ATOM 2181 O O . ALA A 1 280 ? -12.447 11.333 28.845 1.00 94.19 280 ALA A O 1
ATOM 2182 N N . GLY A 1 281 ? -14.516 11.137 29.692 1.00 94.06 281 GLY A N 1
ATOM 2183 C CA . GLY A 1 281 ? -14.572 9.680 29.576 1.00 94.06 281 GLY A CA 1
ATOM 2184 C C . GLY A 1 281 ? -14.556 9.195 28.125 1.00 94.06 281 GLY A C 1
ATOM 2185 O O . GLY A 1 281 ? -13.882 8.217 27.816 1.00 94.06 281 GLY A O 1
ATOM 2186 N N . CYS A 1 282 ? -15.253 9.894 27.230 1.00 95.12 282 CYS A N 1
ATOM 2187 C CA . CYS A 1 282 ? -15.275 9.635 25.795 1.00 95.12 282 CYS A CA 1
ATOM 2188 C C . CYS A 1 282 ? -13.869 9.769 25.198 1.00 95.12 282 CYS A C 1
ATOM 2190 O O . CYS A 1 282 ? -13.407 8.834 24.551 1.00 95.12 282 CYS A O 1
ATOM 2192 N N . LEU A 1 283 ? -13.147 10.854 25.501 1.00 94.06 283 LEU A N 1
ATOM 2193 C CA . LEU A 1 283 ? -11.762 11.056 25.059 1.00 94.06 283 LEU A CA 1
ATOM 2194 C C . LEU A 1 283 ? -10.814 9.974 25.589 1.00 94.06 283 LEU A C 1
ATOM 2196 O O . LEU A 1 283 ? -9.985 9.471 24.840 1.00 94.06 283 LEU A O 1
ATOM 2200 N N . LEU A 1 284 ? -10.953 9.569 26.855 1.00 90.88 284 LEU A N 1
ATOM 2201 C CA . LEU A 1 284 ? -10.154 8.485 27.438 1.00 90.88 284 LEU A CA 1
ATOM 2202 C C . LEU A 1 284 ? -10.417 7.136 26.743 1.00 90.88 284 LEU A C 1
ATOM 2204 O O . LEU A 1 284 ? -9.481 6.397 26.427 1.00 90.88 284 LEU A O 1
ATOM 2208 N N . ILE A 1 285 ? -11.684 6.817 26.469 1.00 90.19 285 ILE A N 1
ATOM 2209 C CA . ILE A 1 285 ? -12.087 5.582 25.781 1.00 90.19 285 ILE A CA 1
ATOM 2210 C C . ILE A 1 285 ? -11.624 5.589 24.320 1.00 90.19 285 ILE A C 1
ATOM 2212 O O . ILE A 1 285 ? -11.024 4.622 23.864 1.00 90.19 285 ILE A O 1
ATOM 2216 N N . LEU A 1 286 ? -11.877 6.667 23.579 1.00 90.50 286 LEU A N 1
ATOM 2217 C CA . LEU A 1 286 ? -11.508 6.761 22.165 1.00 90.50 286 LEU A CA 1
ATOM 2218 C C . LEU A 1 286 ? -10.000 6.916 21.972 1.00 90.50 286 LEU A C 1
ATOM 2220 O O . LEU A 1 286 ? -9.443 6.330 21.052 1.00 90.50 286 LEU A O 1
ATOM 2224 N N . GLY A 1 287 ? -9.327 7.629 22.874 1.00 87.75 287 GLY A N 1
ATOM 2225 C CA . GLY A 1 287 ? -7.873 7.654 22.948 1.00 87.75 287 GLY A CA 1
ATOM 2226 C C . GLY A 1 287 ? -7.332 6.238 23.101 1.00 87.75 287 GLY A C 1
ATOM 2227 O O . GLY A 1 287 ? -6.500 5.827 22.306 1.00 87.75 287 GLY A O 1
ATOM 2228 N N . SER A 1 288 ? -7.875 5.449 24.039 1.00 84.44 288 SER A N 1
ATOM 2229 C CA . SER A 1 288 ? -7.465 4.054 24.278 1.00 84.44 288 SER A CA 1
ATOM 2230 C C . SER A 1 288 ? -7.844 3.046 23.182 1.00 84.44 288 SER A C 1
ATOM 2232 O O . SER A 1 288 ? -7.256 1.962 23.156 1.00 84.44 288 SER A O 1
ATOM 2234 N N . LEU A 1 289 ? -8.747 3.372 22.243 1.00 77.56 289 LEU A N 1
ATOM 2235 C CA . LEU A 1 289 ? -9.064 2.489 21.106 1.00 77.56 289 LEU A CA 1
ATOM 2236 C C . LEU A 1 289 ? -7.844 2.204 20.222 1.00 77.56 289 LEU A C 1
ATOM 2238 O O . LEU A 1 289 ? -7.737 1.088 19.702 1.00 77.56 289 LEU A O 1
ATOM 2242 N N . GLU A 1 290 ? -6.925 3.165 20.118 1.00 69.25 290 GLU A N 1
ATOM 2243 C CA . GLU A 1 290 ? -5.707 3.064 19.303 1.00 69.25 290 GLU A CA 1
ATOM 2244 C C . GLU A 1 290 ? -4.603 2.265 19.980 1.00 69.25 290 GLU A C 1
ATOM 2246 O O . GLU A 1 290 ? -3.811 1.584 19.328 1.00 69.25 290 GLU A O 1
ATOM 2251 N N . PHE A 1 291 ? -4.582 2.297 21.310 1.00 67.00 291 PHE A N 1
ATOM 2252 C CA . PHE A 1 291 ? -3.545 1.673 22.121 1.00 67.00 291 PHE A CA 1
ATOM 2253 C C . PHE A 1 291 ? -3.912 0.261 22.563 1.00 67.00 291 PHE A C 1
ATOM 2255 O O . PHE A 1 291 ? -3.437 -0.188 23.608 1.00 67.00 291 PHE A O 1
ATOM 2262 N N . ARG A 1 292 ? -4.716 -0.485 21.790 1.00 61.47 292 ARG A N 1
ATOM 2263 C CA . ARG A 1 292 ? -4.702 -1.945 21.950 1.00 61.47 292 ARG A CA 1
ATOM 2264 C C . ARG A 1 292 ? -3.324 -2.423 21.533 1.00 61.47 292 ARG A C 1
ATOM 2266 O O . ARG A 1 292 ? -3.057 -2.693 20.365 1.00 61.47 292 ARG A O 1
ATOM 2273 N N . THR A 1 293 ? -2.438 -2.434 22.517 1.00 50.34 293 THR A N 1
ATOM 2274 C CA . THR A 1 293 ? -1.059 -2.829 22.392 1.00 50.34 293 THR A CA 1
ATOM 2275 C C . THR A 1 293 ? -1.032 -4.182 21.700 1.00 50.34 293 THR A C 1
ATOM 2277 O O . THR A 1 293 ? -1.585 -5.165 22.188 1.00 50.34 293 THR A O 1
ATOM 2280 N N . GLN A 1 294 ? -0.345 -4.253 20.558 1.00 49.12 294 GLN A N 1
ATOM 2281 C CA . GLN A 1 294 ? 0.037 -5.544 19.980 1.00 49.12 294 GLN A CA 1
ATOM 2282 C C . GLN A 1 294 ? 0.842 -6.387 20.995 1.00 49.12 294 GLN A C 1
ATOM 2284 O O . GLN A 1 294 ? 0.998 -7.587 20.811 1.00 49.12 294 GLN A O 1
ATOM 2289 N N . SER A 1 295 ? 1.359 -5.761 22.065 1.00 41.53 295 SER A N 1
ATOM 2290 C CA . SER A 1 295 ? 2.245 -6.347 23.071 1.00 41.53 295 SER A CA 1
ATOM 2291 C C . SER A 1 295 ? 1.564 -7.063 24.236 1.00 41.53 295 SER A C 1
ATOM 2293 O O . SER A 1 295 ? 2.256 -7.507 25.146 1.00 41.53 295 SER A O 1
ATOM 2295 N N . ALA A 1 296 ? 0.250 -7.233 24.218 1.00 42.62 296 ALA A N 1
ATOM 2296 C CA . ALA A 1 296 ? -0.351 -8.337 24.937 1.00 42.62 296 ALA A CA 1
ATOM 2297 C C . ALA A 1 296 ? -1.188 -9.075 23.912 1.00 42.62 296 ALA A C 1
ATOM 2299 O O . ALA A 1 296 ? -2.311 -8.670 23.642 1.00 42.62 296 ALA A O 1
ATOM 2300 N N . THR A 1 297 ? -0.660 -10.161 23.344 1.00 43.28 297 THR A N 1
ATOM 2301 C CA . THR A 1 297 ? -1.511 -11.330 23.154 1.00 43.28 297 THR A CA 1
ATOM 2302 C C . THR A 1 297 ? -2.223 -11.498 24.496 1.00 43.28 297 THR A C 1
ATOM 2304 O O . THR A 1 297 ? -1.584 -11.912 25.466 1.00 43.28 297 THR A O 1
ATOM 2307 N N . PRO A 1 298 ? -3.534 -11.191 24.617 1.00 42.28 298 PRO A N 1
ATOM 2308 C CA . PRO A 1 298 ? -4.295 -11.977 25.572 1.00 42.28 298 PRO A CA 1
ATOM 2309 C C . PRO A 1 298 ? -4.073 -13.431 25.131 1.00 42.28 298 PRO A C 1
ATOM 2311 O O . PRO A 1 298 ? -3.691 -13.652 23.984 1.00 42.28 298 PRO A O 1
ATOM 2314 N N . ALA A 1 299 ? -4.328 -14.421 25.966 1.00 48.59 299 ALA A N 1
ATOM 2315 C CA . ALA A 1 299 ? -4.592 -15.780 25.498 1.00 48.59 299 ALA A CA 1
ATOM 2316 C C . ALA A 1 299 ? -5.590 -15.744 24.312 1.00 48.59 299 ALA A C 1
ATOM 2318 O O . ALA A 1 299 ? -6.809 -15.646 24.483 1.00 48.59 299 ALA A O 1
ATOM 2319 N N . GLY A 1 300 ? -5.078 -15.624 23.091 1.00 56.78 300 GLY A N 1
ATOM 2320 C CA . GLY A 1 300 ? -5.643 -14.696 22.114 1.00 56.78 300 GLY A CA 1
ATOM 2321 C C . GLY A 1 300 ? -6.450 -15.468 21.119 1.00 56.78 300 GLY A C 1
ATOM 2322 O O . GLY A 1 300 ? -6.143 -15.437 19.934 1.00 56.78 300 GLY A O 1
ATOM 2323 N N . GLY A 1 301 ? -7.436 -16.197 21.642 1.00 82.69 301 GLY A N 1
ATOM 2324 C CA . GLY A 1 301 ? -8.251 -17.140 20.899 1.00 82.69 301 GLY A CA 1
ATOM 2325 C C . GLY A 1 301 ? -8.832 -16.555 19.609 1.00 82.69 301 GLY A C 1
ATOM 2326 O O . GLY A 1 301 ? -8.737 -15.367 19.305 1.00 82.69 301 GLY A O 1
ATOM 2327 N N . MET A 1 302 ? -9.541 -17.394 18.863 1.00 90.50 302 MET A N 1
ATOM 2328 C CA . MET A 1 302 ? -10.182 -17.061 17.582 1.00 90.50 302 MET A CA 1
ATOM 2329 C C . MET A 1 302 ? -10.869 -15.675 17.514 1.00 90.50 302 MET A C 1
ATOM 2331 O O . MET A 1 302 ? -10.897 -15.059 16.451 1.00 90.50 302 MET A O 1
ATOM 2335 N N . GLN A 1 303 ? -11.396 -15.154 18.627 1.00 87.62 303 GLN A N 1
ATOM 2336 C CA . GLN A 1 303 ? -12.010 -13.828 18.702 1.00 87.62 303 GLN A CA 1
ATOM 2337 C C . GLN A 1 303 ? -11.035 -12.667 18.424 1.00 87.62 303 GLN A C 1
ATOM 2339 O O . GLN A 1 303 ? -11.413 -11.726 17.726 1.00 87.62 303 GLN A O 1
ATOM 2344 N N . SER A 1 304 ? -9.798 -12.711 18.932 1.00 85.75 304 SER A N 1
ATOM 2345 C CA . SER A 1 304 ? -8.785 -11.675 18.664 1.00 85.75 304 SER A CA 1
ATOM 2346 C C . SER A 1 304 ? -8.406 -11.669 17.187 1.00 85.75 304 SER A C 1
ATOM 2348 O O . SER A 1 304 ? -8.377 -10.611 16.556 1.00 85.75 304 SER A O 1
ATOM 2350 N N . TYR A 1 305 ? -8.221 -12.862 16.616 1.00 91.44 305 TYR A N 1
ATOM 2351 C CA . TYR A 1 305 ? -7.956 -13.024 15.192 1.00 91.44 305 TYR A CA 1
ATOM 2352 C C . TYR A 1 305 ? -9.111 -12.499 14.331 1.00 91.44 305 TYR A C 1
ATOM 2354 O O . TYR A 1 305 ? -8.902 -11.689 13.432 1.00 91.44 305 TYR A O 1
ATOM 2362 N N . LEU A 1 306 ? -10.354 -12.857 14.663 1.00 93.25 306 LEU A N 1
ATOM 2363 C CA . LEU A 1 306 ? -11.539 -12.312 14.001 1.00 93.25 306 LEU A CA 1
ATOM 2364 C C . LEU A 1 306 ? -11.647 -10.796 14.132 1.00 93.25 306 LEU A C 1
ATOM 2366 O O . LEU A 1 306 ? -12.068 -10.145 13.183 1.00 93.25 306 LEU A O 1
ATOM 2370 N N . SER A 1 307 ? -11.280 -10.221 15.277 1.00 88.81 307 SER A N 1
ATOM 2371 C CA . SER A 1 307 ? -11.315 -8.770 15.468 1.00 88.81 307 SER A CA 1
ATOM 2372 C C . SER A 1 307 ? -10.296 -8.057 14.584 1.00 88.81 307 SER A C 1
ATOM 2374 O O . SER A 1 307 ? -10.615 -6.996 14.047 1.00 88.81 307 SER A O 1
ATOM 2376 N N . LEU A 1 308 ? -9.101 -8.633 14.419 1.00 90.12 308 LEU A N 1
ATOM 2377 C CA . LEU A 1 308 ? -8.103 -8.147 13.468 1.00 90.12 308 LEU A CA 1
ATOM 2378 C C . LEU A 1 308 ? -8.676 -8.183 12.047 1.00 90.12 308 LEU A C 1
ATOM 2380 O O . LEU A 1 308 ? -8.730 -7.145 11.390 1.00 90.12 308 LEU A O 1
ATOM 2384 N N . LEU A 1 309 ? -9.199 -9.335 11.620 1.00 94.50 309 LEU A N 1
ATOM 2385 C CA . LEU A 1 309 ? -9.764 -9.490 10.280 1.00 94.50 309 LEU A CA 1
ATOM 2386 C C . LEU A 1 309 ? -10.984 -8.594 10.040 1.00 94.50 309 LEU A C 1
ATOM 2388 O O . LEU A 1 309 ? -11.105 -8.016 8.971 1.00 94.50 309 LEU A O 1
ATOM 2392 N N . ALA A 1 310 ? -11.876 -8.415 11.013 1.00 92.88 310 ALA A N 1
ATOM 2393 C CA . ALA A 1 310 ? -13.011 -7.502 10.870 1.00 92.88 310 ALA A CA 1
ATOM 2394 C C . ALA A 1 310 ? -12.543 -6.060 10.631 1.00 92.88 310 ALA A C 1
ATOM 2396 O O . ALA A 1 310 ? -13.131 -5.350 9.819 1.00 92.88 310 ALA A O 1
ATOM 2397 N N . SER A 1 311 ? -11.461 -5.642 11.295 1.00 89.00 311 SER A N 1
ATOM 2398 C CA . SER A 1 311 ? -10.923 -4.290 11.140 1.00 89.00 311 SER A CA 1
ATOM 2399 C C . SER A 1 311 ? -10.262 -4.040 9.783 1.00 89.00 311 SER A C 1
ATOM 2401 O O . SER A 1 311 ? -10.240 -2.896 9.350 1.00 89.00 311 SER A O 1
ATOM 2403 N N . THR A 1 312 ? -9.767 -5.077 9.102 1.00 92.00 312 THR A N 1
ATOM 2404 C CA . THR A 1 312 ? -9.079 -4.945 7.807 1.00 92.00 312 THR A CA 1
ATOM 2405 C C . THR A 1 312 ? -9.946 -5.357 6.619 1.00 92.00 312 THR A C 1
ATOM 2407 O O . THR A 1 312 ? -9.912 -4.700 5.587 1.00 92.00 312 THR A O 1
ATOM 2410 N N . VAL A 1 313 ? -10.759 -6.409 6.756 1.00 95.44 313 VAL A N 1
ATOM 2411 C CA . VAL A 1 313 ? -11.675 -6.922 5.718 1.00 95.44 313 VAL A CA 1
ATOM 2412 C C . VAL A 1 313 ? -12.969 -6.119 5.657 1.00 95.44 313 VAL A C 1
ATOM 2414 O O . VAL A 1 313 ? -13.491 -5.878 4.574 1.00 95.44 313 VAL A O 1
ATOM 2417 N N . MET A 1 314 ? -13.502 -5.728 6.816 1.00 93.62 314 MET A N 1
ATOM 2418 C CA . MET A 1 314 ? -14.801 -5.054 6.920 1.00 93.62 314 MET A CA 1
ATOM 2419 C C . MET A 1 314 ? -14.694 -3.613 7.413 1.00 93.62 314 MET A C 1
ATOM 2421 O O . MET A 1 314 ? -15.709 -2.925 7.464 1.00 93.62 314 MET A O 1
ATOM 2425 N N . GLU A 1 315 ? -13.500 -3.172 7.817 1.00 88.50 315 GLU A N 1
ATOM 2426 C CA . GLU A 1 315 ? -13.237 -1.828 8.347 1.00 88.50 315 GLU A CA 1
ATOM 2427 C C . GLU A 1 315 ? -14.147 -1.429 9.512 1.00 88.50 315 GLU A C 1
ATOM 2429 O O . GLU A 1 315 ? -14.471 -0.260 9.712 1.00 88.50 315 GLU A O 1
ATOM 2434 N N . ARG A 1 316 ? -14.560 -2.416 10.312 1.00 87.56 316 ARG A N 1
ATOM 2435 C CA . ARG A 1 316 ? -15.442 -2.206 11.462 1.00 87.56 316 ARG A CA 1
ATOM 2436 C C . ARG A 1 316 ? -15.126 -3.166 12.608 1.00 87.56 316 ARG A C 1
ATOM 2438 O O . ARG A 1 316 ? -14.484 -4.197 12.401 1.00 87.56 316 ARG A O 1
ATOM 2445 N N . PRO A 1 317 ? -15.616 -2.888 13.826 1.00 84.19 317 PRO A N 1
ATOM 2446 C CA . PRO A 1 317 ? -15.598 -3.864 14.908 1.00 84.19 317 PRO A CA 1
ATOM 2447 C C . PRO A 1 317 ? -16.444 -5.105 14.578 1.00 84.19 317 PRO A C 1
ATOM 2449 O O . PRO A 1 317 ? -17.350 -5.069 13.737 1.00 84.19 317 PRO A O 1
ATOM 2452 N N . LEU A 1 318 ? -16.201 -6.199 15.306 1.00 85.94 318 LEU A N 1
ATOM 2453 C CA . LEU A 1 318 ? -17.074 -7.376 15.282 1.00 85.94 318 LEU A CA 1
ATOM 2454 C C . LEU A 1 318 ? -18.480 -7.024 15.781 1.00 85.94 318 LEU A C 1
ATOM 2456 O O . LEU A 1 318 ? -18.633 -6.356 16.807 1.00 85.94 318 LEU A O 1
ATOM 2460 N N . THR A 1 319 ? -19.507 -7.549 15.116 1.00 87.94 319 THR A N 1
ATOM 2461 C CA . THR A 1 319 ? -20.887 -7.537 15.629 1.00 87.94 319 THR A CA 1
ATOM 2462 C C . THR A 1 319 ? -21.034 -8.449 16.851 1.00 87.94 319 THR A C 1
ATOM 2464 O O . THR A 1 319 ? -20.186 -9.303 17.116 1.00 87.94 319 THR A O 1
ATOM 2467 N N . ALA A 1 320 ? -22.139 -8.313 17.591 1.00 85.94 320 ALA A N 1
ATOM 2468 C CA . ALA A 1 320 ? -22.429 -9.175 18.740 1.00 85.94 320 ALA A CA 1
ATOM 2469 C C . ALA A 1 320 ? -22.442 -10.673 18.382 1.00 85.94 320 ALA A C 1
ATOM 2471 O O . ALA A 1 320 ? -21.978 -11.487 19.177 1.00 85.94 320 ALA A O 1
ATOM 2472 N N . GLU A 1 321 ? -22.913 -11.030 17.184 1.00 91.44 321 GLU A N 1
ATOM 2473 C CA . GLU A 1 321 ? -22.947 -12.424 16.735 1.00 91.44 321 GLU A CA 1
ATOM 2474 C C . GLU A 1 321 ? -21.583 -12.938 16.288 1.00 91.44 321 GLU A C 1
ATOM 2476 O O . GLU A 1 321 ? -21.218 -14.070 16.591 1.00 91.44 321 GLU A O 1
ATOM 2481 N N . GLU A 1 322 ? -20.781 -12.094 15.640 1.00 93.38 322 GLU A N 1
ATOM 2482 C CA . GLU A 1 322 ? -19.419 -12.466 15.248 1.00 93.38 322 GLU A CA 1
ATOM 2483 C C . GLU A 1 322 ? -18.506 -12.662 16.468 1.00 93.38 322 GLU A C 1
ATOM 2485 O O . GLU A 1 322 ? -17.625 -13.516 16.453 1.00 93.38 322 GLU A O 1
ATOM 2490 N N . ARG A 1 323 ? -18.758 -11.947 17.573 1.00 88.88 323 ARG A N 1
ATOM 2491 C CA . ARG A 1 323 ? -18.025 -12.137 18.837 1.00 88.88 323 ARG A CA 1
ATOM 2492 C C . ARG A 1 323 ? -18.243 -13.507 19.483 1.00 88.88 323 ARG A C 1
ATOM 2494 O O . ARG A 1 323 ? -17.422 -13.913 20.295 1.00 88.88 323 ARG A O 1
ATOM 2501 N N . LYS A 1 324 ? -19.318 -14.223 19.137 1.00 90.62 324 LYS A N 1
ATOM 2502 C CA . LYS A 1 324 ? -19.596 -15.573 19.663 1.00 90.62 324 LYS A CA 1
ATOM 2503 C C . LYS A 1 324 ? -18.791 -16.662 18.948 1.00 90.62 324 LYS A C 1
ATOM 2505 O O . LYS A 1 324 ? -18.870 -17.829 19.326 1.00 90.62 324 LYS A O 1
ATOM 2510 N N . ILE A 1 325 ? -18.042 -16.314 17.901 1.00 91.50 325 ILE A N 1
ATOM 2511 C CA . ILE A 1 325 ? -17.276 -17.281 17.123 1.00 91.50 325 ILE A CA 1
ATOM 2512 C C . ILE A 1 325 ? -15.973 -17.617 17.845 1.00 91.50 325 ILE A C 1
ATOM 2514 O O . ILE A 1 325 ? -15.105 -16.771 18.035 1.00 91.50 325 ILE A O 1
ATOM 2518 N N . SER A 1 326 ? -15.817 -18.896 18.173 1.00 90.75 326 SER A N 1
ATOM 2519 C CA . SER A 1 326 ? -14.641 -19.439 18.859 1.00 90.75 326 SER A CA 1
ATOM 2520 C C . SER A 1 326 ? -13.920 -20.540 18.074 1.00 90.75 326 SER A C 1
ATOM 2522 O O . SER A 1 326 ? -12.956 -21.113 18.568 1.00 90.75 326 SER A O 1
ATOM 2524 N N . SER A 1 327 ? -14.365 -20.858 16.853 1.00 93.75 327 SER A N 1
ATOM 2525 C CA . SER A 1 327 ? -13.820 -21.964 16.055 1.00 93.75 327 SER A CA 1
ATOM 2526 C C . SER A 1 327 ? -13.417 -21.538 14.649 1.00 93.75 327 SER A C 1
ATOM 2528 O O . SER A 1 327 ? -13.990 -20.614 14.069 1.00 93.75 327 SER A O 1
ATOM 2530 N N . ARG A 1 328 ? -12.488 -22.295 14.057 1.00 94.12 328 ARG A N 1
ATOM 2531 C CA . ARG A 1 328 ? -12.053 -22.112 12.668 1.00 94.12 328 ARG A CA 1
ATOM 2532 C C . ARG A 1 328 ? -13.208 -22.215 11.668 1.00 94.12 328 ARG A C 1
ATOM 2534 O O . ARG A 1 328 ? -13.303 -21.401 10.759 1.00 94.12 328 ARG A O 1
ATOM 2541 N N . LYS A 1 329 ? -14.110 -23.185 11.841 1.00 96.12 329 LYS A N 1
ATOM 2542 C CA . LYS A 1 329 ? -15.274 -23.333 10.953 1.00 96.12 329 LYS A CA 1
ATOM 2543 C C . LYS A 1 329 ? -16.185 -22.102 11.012 1.00 96.12 329 LYS A C 1
ATOM 2545 O O . LYS A 1 329 ? -16.708 -21.674 9.990 1.00 96.12 329 LYS A O 1
ATOM 2550 N N . GLY A 1 330 ? -16.367 -21.521 12.200 1.00 96.19 330 GLY A N 1
ATOM 2551 C CA . GLY A 1 330 ? -17.125 -20.278 12.352 1.00 96.19 330 GLY A CA 1
ATOM 2552 C C . GLY A 1 330 ? -16.440 -19.075 11.693 1.00 96.19 330 GLY A C 1
ATOM 2553 O O . GLY A 1 330 ? -17.128 -18.244 11.101 1.00 96.19 330 GLY A O 1
ATOM 2554 N N . LEU A 1 331 ? -15.102 -19.015 11.737 1.00 95.75 331 LEU A N 1
ATOM 2555 C CA . LEU A 1 331 ? -14.312 -18.038 10.982 1.00 95.75 331 LEU A CA 1
ATOM 2556 C C . LEU A 1 331 ? -14.537 -18.195 9.473 1.00 95.75 331 LEU A C 1
ATOM 2558 O O . LEU A 1 331 ? -14.869 -17.212 8.823 1.00 95.75 331 LEU A O 1
ATOM 2562 N N . GLU A 1 332 ? -14.416 -19.408 8.926 1.00 96.94 332 GLU A N 1
ATOM 2563 C CA . GLU A 1 332 ? -14.608 -19.671 7.490 1.00 96.94 332 GLU A CA 1
ATOM 2564 C C . GLU A 1 332 ? -15.993 -19.206 7.005 1.00 96.94 332 GLU A C 1
ATOM 2566 O O . GLU A 1 332 ? -16.087 -18.477 6.021 1.00 96.94 332 GLU A O 1
ATOM 2571 N N . VAL A 1 333 ? -17.063 -19.543 7.738 1.00 97.69 333 VAL A N 1
ATOM 2572 C CA . VAL A 1 333 ? -18.439 -19.103 7.421 1.00 97.69 333 VAL A CA 1
ATOM 2573 C C . VAL A 1 333 ? -18.582 -17.579 7.481 1.00 97.69 333 VAL A C 1
ATOM 2575 O O . VAL A 1 333 ? -19.293 -16.974 6.678 1.00 97.69 333 VAL A O 1
ATOM 2578 N N . THR A 1 334 ? -17.923 -16.945 8.446 1.00 97.62 334 THR A N 1
ATOM 2579 C CA . THR A 1 334 ? -17.996 -15.491 8.630 1.00 97.62 334 THR A CA 1
ATOM 2580 C C . THR A 1 334 ? -17.242 -14.753 7.541 1.00 97.62 334 THR A C 1
ATOM 2582 O O . THR A 1 334 ? -17.758 -13.771 7.010 1.00 97.62 334 THR A O 1
ATOM 2585 N N . LEU A 1 335 ? -16.072 -15.264 7.161 1.00 97.69 335 LEU A N 1
ATOM 2586 C CA . LEU A 1 335 ? -15.277 -14.716 6.078 1.00 97.69 335 LEU A CA 1
ATOM 2587 C C . LEU A 1 335 ? -16.008 -14.852 4.736 1.00 97.69 335 LEU A C 1
ATOM 2589 O O . LEU A 1 335 ? -16.073 -13.875 4.002 1.00 97.69 335 LEU A O 1
ATOM 2593 N N . ASP A 1 336 ? -16.657 -15.988 4.456 1.00 98.00 336 ASP A N 1
ATOM 2594 C CA . ASP A 1 336 ? -17.486 -16.162 3.248 1.00 98.00 336 ASP A CA 1
ATOM 2595 C C . ASP A 1 336 ? -18.601 -15.096 3.154 1.00 98.00 336 ASP A C 1
ATOM 2597 O O . ASP A 1 336 ? -18.870 -14.537 2.086 1.00 98.00 336 ASP A O 1
ATOM 2601 N N . ARG A 1 337 ? -19.228 -14.750 4.287 1.00 97.94 337 ARG A N 1
ATOM 2602 C CA . ARG A 1 337 ? -20.231 -13.674 4.350 1.00 97.94 337 ARG A CA 1
ATOM 2603 C C . ARG A 1 337 ? -19.617 -12.285 4.151 1.00 97.94 337 ARG A C 1
ATOM 2605 O O . ARG A 1 337 ? -20.234 -11.434 3.520 1.00 97.94 337 ARG A O 1
ATOM 2612 N N . TRP A 1 338 ? -18.435 -12.029 4.703 1.00 98.06 338 TRP A N 1
ATOM 2613 C CA . TRP A 1 338 ? -17.735 -10.751 4.530 1.00 98.06 338 TRP A CA 1
ATOM 2614 C C . TRP A 1 338 ? -17.308 -10.532 3.080 1.00 98.06 338 TRP A C 1
ATOM 2616 O O . TRP A 1 338 ? -17.606 -9.485 2.509 1.00 98.06 338 TRP A O 1
ATOM 2626 N N . LEU A 1 339 ? -16.717 -11.554 2.461 1.00 98.00 339 LEU A N 1
ATOM 2627 C CA . LEU A 1 339 ? -16.200 -11.546 1.090 1.00 98.00 339 LEU A CA 1
ATOM 2628 C C . LEU A 1 339 ? -17.264 -11.330 0.002 1.00 98.00 339 LEU A C 1
ATOM 2630 O O . LEU A 1 339 ? -16.930 -11.045 -1.147 1.00 98.00 339 LEU A O 1
ATOM 2634 N N . THR A 1 340 ? -18.542 -11.473 0.350 1.00 97.25 340 THR A N 1
ATOM 2635 C CA . THR A 1 340 ? -19.689 -11.242 -0.544 1.00 97.25 340 THR A CA 1
ATOM 2636 C C . THR A 1 340 ? -20.400 -9.913 -0.275 1.00 97.25 340 THR A C 1
ATOM 2638 O O . THR A 1 340 ? -21.383 -9.591 -0.941 1.00 97.25 340 THR A O 1
ATOM 2641 N N . SER A 1 341 ? -19.922 -9.126 0.691 1.00 96.62 341 SER A N 1
ATOM 2642 C CA . SER A 1 341 ? -20.523 -7.847 1.070 1.00 96.62 341 SER A CA 1
ATOM 2643 C C . SER A 1 341 ? -19.973 -6.66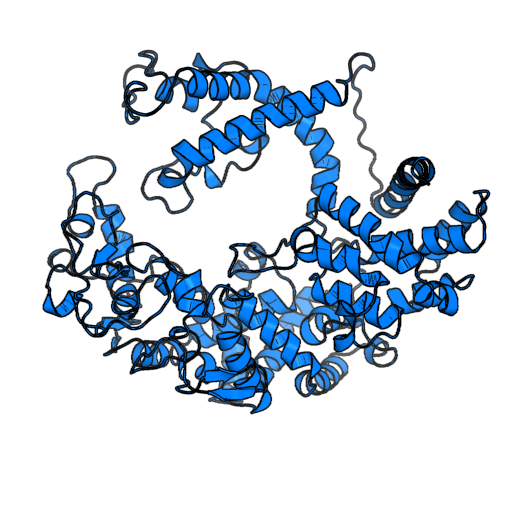9 0.258 1.00 96.62 341 SER A C 1
ATOM 2645 O O . SER A 1 341 ? -18.828 -6.684 -0.185 1.00 96.62 341 SER A O 1
ATOM 2647 N N . ASN A 1 342 ? -20.760 -5.595 0.133 1.00 94.19 342 ASN A N 1
ATOM 2648 C CA . ASN A 1 342 ? -20.287 -4.348 -0.485 1.00 94.19 342 ASN A CA 1
ATOM 2649 C C . ASN A 1 342 ? -19.166 -3.682 0.324 1.00 94.19 342 ASN A C 1
ATOM 2651 O O . ASN A 1 342 ? -18.293 -3.055 -0.262 1.00 94.19 342 ASN A O 1
ATOM 2655 N N . GLN A 1 343 ? -19.164 -3.841 1.651 1.00 92.31 343 GLN A N 1
ATOM 2656 C CA . GLN A 1 343 ? -18.132 -3.264 2.517 1.00 92.31 343 GLN A CA 1
ATOM 2657 C C . GLN A 1 343 ? -16.741 -3.824 2.191 1.00 92.31 343 GLN A C 1
ATOM 2659 O O . GLN A 1 343 ? -15.761 -3.088 2.207 1.00 92.31 343 GLN A O 1
ATOM 2664 N N . PHE A 1 344 ? -16.657 -5.111 1.839 1.00 96.38 344 PHE A N 1
ATOM 2665 C CA . PHE A 1 344 ? -15.398 -5.730 1.428 1.00 96.38 344 PHE A CA 1
ATOM 2666 C C . PHE A 1 344 ? -14.805 -5.080 0.167 1.00 96.38 344 PHE A C 1
ATOM 2668 O O . PHE A 1 344 ? -13.587 -5.034 0.022 1.00 96.38 344 PHE A O 1
ATOM 2675 N N . LEU A 1 345 ? -15.632 -4.516 -0.720 1.00 96.38 345 LEU A N 1
ATOM 2676 C CA . LEU A 1 345 ? -15.137 -3.821 -1.912 1.00 96.38 345 LEU A CA 1
ATOM 2677 C C . LEU A 1 345 ? -14.337 -2.555 -1.560 1.00 96.38 345 LEU A C 1
ATOM 2679 O O . LEU A 1 345 ? -13.397 -2.228 -2.278 1.00 96.38 345 LEU A O 1
ATOM 2683 N N . 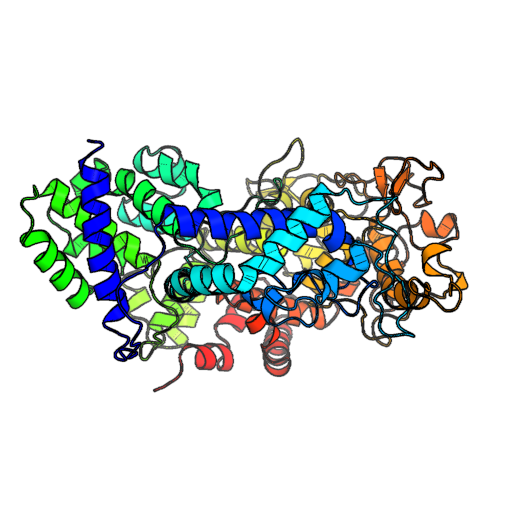GLU A 1 346 ? -14.649 -1.872 -0.454 1.00 94.06 346 GLU A N 1
ATOM 2684 C CA . GLU A 1 346 ? -13.847 -0.729 0.012 1.00 94.06 346 GLU A CA 1
ATOM 2685 C C . GLU A 1 346 ? -12.480 -1.183 0.548 1.00 94.06 346 GLU A C 1
ATOM 2687 O O . GLU A 1 346 ? -11.456 -0.579 0.233 1.00 94.06 346 GLU A O 1
ATOM 2692 N N . SER A 1 347 ? -12.437 -2.321 1.244 1.00 95.81 347 SER A N 1
ATOM 2693 C CA . SER A 1 347 ? -11.177 -2.929 1.681 1.00 95.81 347 SER A CA 1
ATOM 2694 C C . SER A 1 347 ? -10.300 -3.348 0.494 1.00 95.81 347 SER A C 1
ATOM 2696 O O . SER A 1 347 ? -9.094 -3.106 0.490 1.00 95.81 347 SER A O 1
ATOM 2698 N N . VAL A 1 348 ? -10.899 -3.920 -0.558 1.00 97.88 348 VAL A N 1
ATOM 2699 C CA . VAL A 1 348 ? -10.200 -4.238 -1.818 1.00 97.88 348 VAL A CA 1
ATOM 2700 C C . VAL A 1 348 ? -9.626 -2.978 -2.451 1.00 97.88 348 VAL A C 1
ATOM 2702 O O . VAL A 1 348 ? -8.467 -2.977 -2.862 1.00 97.88 348 VAL A O 1
ATOM 2705 N N . ARG A 1 349 ? -10.415 -1.899 -2.500 1.00 97.00 349 ARG A N 1
ATOM 2706 C CA . ARG A 1 349 ? -9.970 -0.608 -3.021 1.00 97.00 349 ARG A CA 1
ATOM 2707 C C . ARG A 1 349 ? -8.724 -0.125 -2.284 1.00 97.00 349 ARG A C 1
ATOM 2709 O O . ARG A 1 349 ? -7.707 0.111 -2.927 1.00 97.00 349 ARG A O 1
ATOM 2716 N N . GLN A 1 350 ? -8.768 -0.065 -0.956 1.00 95.81 350 GLN A N 1
ATOM 2717 C CA . GLN A 1 350 ? -7.636 0.389 -0.144 1.00 95.81 350 GLN A CA 1
ATOM 2718 C C . GLN A 1 350 ? -6.421 -0.539 -0.250 1.00 95.81 350 GLN A C 1
ATOM 2720 O O . GLN A 1 350 ? -5.286 -0.068 -0.287 1.00 95.81 350 GLN A O 1
ATOM 2725 N N . TYR A 1 351 ? -6.637 -1.855 -0.308 1.00 97.56 351 TYR A N 1
ATOM 2726 C CA . TYR A 1 351 ? -5.571 -2.822 -0.561 1.00 97.56 351 TYR A CA 1
ATOM 2727 C C . TYR A 1 351 ? -4.849 -2.512 -1.876 1.00 97.56 351 TYR A C 1
ATOM 2729 O O . TYR A 1 351 ? -3.622 -2.414 -1.895 1.00 97.56 351 TYR A O 1
ATOM 2737 N N . THR A 1 352 ? -5.598 -2.301 -2.960 1.00 98.25 352 THR A N 1
ATOM 2738 C CA . THR A 1 352 ? -5.032 -1.987 -4.275 1.00 98.25 352 THR A CA 1
ATOM 2739 C C . THR A 1 352 ? -4.347 -0.623 -4.302 1.00 98.25 352 THR A C 1
ATOM 2741 O O . THR A 1 352 ? -3.244 -0.521 -4.833 1.00 98.25 352 THR A O 1
ATOM 2744 N N . GLU A 1 353 ? -4.946 0.405 -3.700 1.00 97.44 353 GLU A N 1
ATOM 2745 C CA . GLU A 1 353 ? -4.361 1.750 -3.623 1.00 97.44 353 GLU A CA 1
ATOM 2746 C C . GLU A 1 353 ? -2.989 1.725 -2.939 1.00 97.44 353 GLU A C 1
ATOM 2748 O O . GLU A 1 353 ? -2.028 2.294 -3.458 1.00 97.44 353 GLU A O 1
ATOM 2753 N N . LYS A 1 354 ? -2.857 0.994 -1.825 1.00 96.06 354 LYS A N 1
ATOM 2754 C CA . LYS A 1 354 ? -1.574 0.841 -1.124 1.00 96.06 354 LYS A CA 1
ATOM 2755 C C . LYS A 1 354 ? -0.584 -0.040 -1.874 1.00 96.06 354 LYS A C 1
ATOM 2757 O O . LYS A 1 354 ? 0.591 0.305 -1.946 1.00 96.06 354 LYS A O 1
ATOM 2762 N N . LEU A 1 355 ? -1.048 -1.152 -2.448 1.00 97.06 355 LEU A N 1
ATOM 2763 C CA . LEU A 1 355 ? -0.202 -2.062 -3.226 1.00 97.06 355 LEU A CA 1
ATOM 2764 C C . LEU A 1 355 ? 0.457 -1.352 -4.417 1.00 97.06 355 LEU A C 1
ATOM 2766 O O . LEU A 1 355 ? 1.593 -1.666 -4.769 1.00 97.06 355 LEU A O 1
ATOM 2770 N N . LEU A 1 356 ? -0.264 -0.421 -5.041 1.00 97.25 356 LEU A N 1
ATOM 2771 C CA . LEU A 1 356 ? 0.183 0.302 -6.232 1.00 97.25 356 LEU A CA 1
ATOM 2772 C C . LEU A 1 356 ? 0.753 1.687 -5.938 1.00 97.25 356 LEU A C 1
ATOM 2774 O O . LEU A 1 356 ? 1.259 2.330 -6.860 1.00 97.25 356 LEU A O 1
ATOM 2778 N N . LYS A 1 357 ? 0.650 2.141 -4.682 1.00 95.75 357 LYS A N 1
ATOM 2779 C CA . LYS A 1 357 ? 0.937 3.519 -4.268 1.00 95.75 357 LYS A CA 1
ATOM 2780 C C . LYS A 1 357 ? 0.171 4.519 -5.141 1.00 95.75 357 LYS A C 1
ATOM 2782 O O . LYS A 1 357 ? 0.732 5.509 -5.587 1.00 95.75 357 LYS A O 1
ATOM 2787 N N . ALA A 1 358 ? -1.098 4.233 -5.427 1.00 95.75 358 ALA A N 1
ATOM 2788 C CA . ALA A 1 358 ? -1.939 5.009 -6.333 1.00 95.75 358 ALA A CA 1
ATOM 2789 C C . ALA A 1 358 ? -3.270 5.340 -5.648 1.00 95.75 358 ALA A C 1
ATOM 2791 O O . ALA A 1 358 ? -4.142 4.484 -5.546 1.00 95.75 358 ALA A O 1
ATOM 2792 N N . SER A 1 359 ? -3.401 6.569 -5.147 1.00 95.62 359 SER A N 1
ATOM 2793 C CA . SER A 1 359 ? -4.619 7.100 -4.526 1.00 95.62 359 SER A CA 1
ATOM 2794 C C . SER A 1 359 ? -4.669 8.622 -4.651 1.00 95.62 359 SER A C 1
ATOM 2796 O O . SER A 1 359 ? -3.664 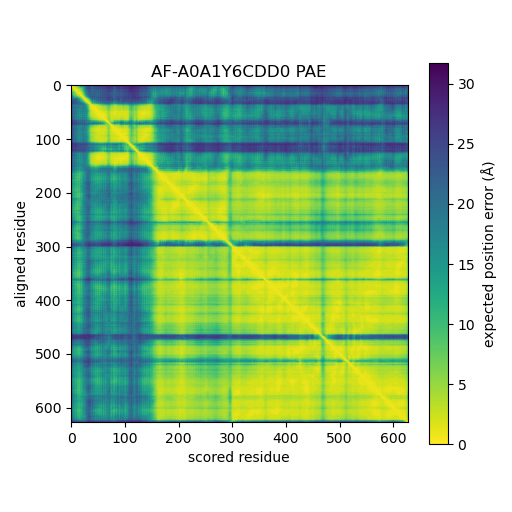9.251 -4.990 1.00 95.62 359 SER A O 1
ATOM 2798 N N . GLY A 1 360 ? -5.828 9.201 -4.336 1.00 91.44 360 GLY A N 1
ATOM 2799 C CA . GLY A 1 360 ? -6.035 10.646 -4.323 1.00 91.44 360 GLY A CA 1
ATOM 2800 C C . GLY A 1 360 ? -6.565 11.192 -5.642 1.00 91.44 360 GLY A C 1
ATOM 2801 O O . GLY A 1 360 ? -7.213 10.486 -6.416 1.00 91.44 360 GLY A O 1
ATOM 2802 N N . THR A 1 361 ? -6.326 12.477 -5.870 1.00 81.88 361 THR A N 1
ATOM 2803 C CA . THR A 1 361 ? -6.719 13.187 -7.090 1.00 81.88 361 THR A CA 1
ATOM 2804 C C . THR A 1 361 ? -5.660 14.235 -7.400 1.00 81.88 361 THR A C 1
ATOM 2806 O O . THR A 1 361 ? -5.341 15.052 -6.536 1.00 81.88 361 THR A O 1
ATOM 2809 N N . SER A 1 362 ? -5.159 14.255 -8.632 1.00 88.19 362 SER A N 1
ATOM 2810 C CA . SER A 1 362 ? -4.288 15.328 -9.116 1.00 88.19 362 SER A CA 1
ATOM 2811 C C . SER A 1 362 ? -4.615 15.644 -10.570 1.00 88.19 362 SER A C 1
ATOM 2813 O O . SER A 1 362 ? -4.837 14.724 -11.358 1.00 88.19 362 SER A O 1
ATOM 2815 N N . ASP A 1 363 ? -4.644 16.938 -10.897 1.00 83.56 363 ASP A N 1
ATOM 2816 C CA . ASP A 1 363 ? -4.873 17.488 -12.235 1.00 83.56 363 ASP A CA 1
ATOM 2817 C C . ASP A 1 363 ? -6.011 16.790 -13.008 1.00 83.56 363 ASP A C 1
ATOM 2819 O O . ASP A 1 363 ? -7.193 16.981 -12.717 1.00 83.56 363 ASP A O 1
ATOM 2823 N N . ASP A 1 364 ? -5.629 15.991 -14.007 1.00 91.06 364 ASP A N 1
ATOM 2824 C CA . ASP A 1 364 ? -6.455 15.251 -14.954 1.00 91.06 364 ASP A CA 1
ATOM 2825 C C . ASP A 1 364 ? -6.262 13.721 -14.849 1.00 91.06 364 ASP A C 1
ATOM 2827 O O . ASP A 1 364 ? -6.721 12.986 -15.725 1.00 91.06 364 ASP A O 1
ATOM 2831 N N . ILE A 1 365 ? -5.575 13.232 -13.807 1.00 94.50 365 ILE A N 1
ATOM 2832 C CA . ILE A 1 365 ? -5.319 11.803 -13.575 1.00 94.50 365 ILE A CA 1
ATOM 2833 C C . ILE A 1 365 ? -6.308 11.263 -12.537 1.00 94.50 365 ILE A C 1
ATOM 2835 O O . ILE A 1 365 ? -6.354 11.722 -11.392 1.00 94.50 365 ILE A O 1
ATOM 2839 N N . ASP A 1 366 ? -7.057 10.223 -12.908 1.00 94.31 366 ASP A N 1
ATOM 2840 C CA . ASP A 1 366 ? -7.905 9.485 -11.972 1.00 94.31 366 ASP A CA 1
ATOM 2841 C C . ASP A 1 366 ? -7.084 8.415 -11.234 1.00 94.31 366 ASP A C 1
ATOM 2843 O O . ASP A 1 366 ? -6.950 7.275 -11.686 1.00 94.31 366 ASP A O 1
ATOM 2847 N N . PHE A 1 367 ? -6.556 8.754 -10.053 1.00 96.38 367 PHE A N 1
ATOM 2848 C CA . PHE A 1 367 ? -5.799 7.796 -9.234 1.00 96.38 367 PHE A CA 1
ATOM 2849 C C . PHE A 1 367 ? -6.661 6.669 -8.653 1.00 96.38 367 PHE A C 1
ATOM 2851 O O . PHE A 1 367 ? -6.113 5.703 -8.126 1.00 96.38 367 PHE A O 1
ATOM 2858 N N . SER A 1 368 ? -7.991 6.739 -8.780 1.00 95.81 368 SER A N 1
ATOM 2859 C CA . SER A 1 368 ? -8.891 5.656 -8.380 1.00 95.81 368 SER A CA 1
ATOM 2860 C C . SER A 1 368 ? -9.071 4.588 -9.463 1.00 95.81 368 SER A C 1
ATOM 2862 O O . SER A 1 368 ? -9.601 3.514 -9.172 1.00 95.81 368 SER A O 1
ATOM 2864 N N . LEU A 1 369 ? -8.624 4.830 -10.702 1.00 96.19 369 LEU A N 1
ATOM 2865 C CA . LEU A 1 369 ? -8.824 3.912 -11.828 1.00 96.19 369 LEU A CA 1
ATOM 2866 C C . LEU A 1 369 ? -8.286 2.486 -11.569 1.00 96.19 369 LEU A C 1
ATOM 2868 O O . LEU A 1 369 ? -9.030 1.527 -11.812 1.00 96.19 369 LEU A O 1
ATOM 2872 N N . PRO A 1 370 ? -7.073 2.292 -11.003 1.00 98.00 370 PRO A N 1
ATOM 2873 C CA . PRO A 1 370 ? -6.571 0.953 -10.687 1.00 98.00 370 PRO A CA 1
ATOM 2874 C C . PRO A 1 370 ? -7.426 0.226 -9.646 1.00 98.00 370 PRO A C 1
ATOM 2876 O O . PRO A 1 370 ? -7.708 -0.967 -9.773 1.00 98.00 370 PRO A O 1
ATOM 2879 N N . SER A 1 371 ? -7.860 0.946 -8.610 1.00 98.00 371 SER A N 1
ATOM 2880 C CA . SER A 1 371 ? -8.643 0.368 -7.522 1.00 98.00 371 SER A CA 1
ATOM 2881 C C . SER A 1 371 ? -10.097 0.112 -7.938 1.00 98.00 371 SER A C 1
ATOM 2883 O O . SER A 1 371 ? -10.689 -0.882 -7.515 1.00 98.00 371 SER A O 1
ATOM 2885 N N . ASN A 1 372 ? -10.650 0.906 -8.862 1.00 98.31 372 ASN A N 1
ATOM 2886 C CA . ASN A 1 372 ? -11.928 0.623 -9.524 1.00 98.31 372 ASN A CA 1
ATOM 2887 C C . ASN A 1 372 ? -11.873 -0.672 -10.348 1.00 98.31 372 ASN A C 1
ATOM 2889 O O . ASN A 1 372 ? -12.807 -1.474 -10.268 1.00 98.31 372 ASN A O 1
ATOM 2893 N N . LEU A 1 373 ? -10.786 -0.911 -11.098 1.00 98.44 373 LEU A N 1
ATOM 2894 C CA . LEU A 1 373 ? -10.587 -2.167 -11.829 1.00 98.44 373 LEU A CA 1
ATOM 2895 C C . LEU A 1 373 ? -10.561 -3.365 -10.870 1.00 98.44 373 LEU A C 1
ATOM 2897 O O . LEU A 1 373 ? -11.284 -4.339 -11.089 1.00 98.44 373 LEU A O 1
ATOM 2901 N N . ALA A 1 374 ? -9.795 -3.280 -9.778 1.00 98.56 374 ALA A N 1
ATOM 2902 C CA . ALA A 1 374 ? -9.762 -4.333 -8.764 1.00 98.56 374 ALA A CA 1
ATOM 2903 C C . ALA A 1 374 ? -11.161 -4.620 -8.196 1.00 98.56 374 ALA A C 1
ATOM 2905 O O . ALA A 1 374 ? -11.597 -5.771 -8.166 1.00 98.56 374 ALA A O 1
ATOM 2906 N N . VAL A 1 375 ? -11.913 -3.579 -7.823 1.00 98.50 375 VAL A N 1
ATOM 2907 C CA . VAL A 1 375 ? -13.293 -3.716 -7.333 1.00 98.50 375 VAL A CA 1
ATOM 2908 C C . VAL A 1 375 ? -14.203 -4.376 -8.370 1.00 98.50 375 VAL A C 1
ATOM 2910 O O . VAL A 1 375 ? -14.991 -5.252 -8.009 1.00 98.50 375 VAL A O 1
ATOM 2913 N N . ALA A 1 376 ? -14.099 -4.007 -9.649 1.00 98.50 376 ALA A N 1
ATOM 2914 C CA . ALA A 1 376 ? -14.898 -4.602 -10.717 1.00 98.50 376 ALA A CA 1
ATOM 2915 C C . ALA A 1 376 ? -14.591 -6.099 -10.910 1.00 98.50 376 ALA A C 1
ATOM 2917 O O . ALA A 1 376 ? -15.522 -6.904 -11.006 1.00 98.50 376 ALA A O 1
ATOM 2918 N N . ILE A 1 377 ? -13.308 -6.483 -10.892 1.00 98.50 377 ILE A N 1
ATOM 2919 C CA . ILE A 1 377 ? -12.854 -7.884 -10.956 1.00 98.50 377 ILE A CA 1
ATOM 2920 C C . ILE A 1 377 ? -13.421 -8.680 -9.777 1.00 98.50 377 ILE A C 1
ATOM 2922 O O . ILE A 1 377 ? -14.041 -9.726 -9.978 1.00 98.50 377 ILE A O 1
ATOM 2926 N N . VAL A 1 378 ? -13.270 -8.164 -8.552 1.00 98.38 378 VAL A N 1
ATOM 2927 C CA . VAL A 1 378 ? -13.746 -8.828 -7.331 1.00 98.38 378 VAL A CA 1
ATOM 2928 C C . VAL A 1 378 ? -15.266 -8.958 -7.326 1.00 98.38 378 VAL A C 1
ATOM 2930 O O . VAL A 1 378 ? -15.791 -10.042 -7.070 1.00 98.38 378 VAL A O 1
ATOM 2933 N N . LYS A 1 379 ? -15.995 -7.887 -7.649 1.00 97.81 379 LYS A N 1
ATOM 2934 C CA . LYS A 1 379 ? -17.463 -7.889 -7.696 1.00 97.81 379 LYS A CA 1
ATOM 2935 C C . LYS A 1 379 ? -18.001 -8.900 -8.712 1.00 97.81 379 LYS A C 1
ATOM 2937 O O . LYS A 1 379 ? -19.015 -9.540 -8.447 1.00 97.81 379 LYS A O 1
ATOM 2942 N N . ALA A 1 380 ? -17.319 -9.059 -9.846 1.00 97.94 380 ALA A N 1
ATOM 2943 C CA . ALA A 1 380 ? -17.664 -10.032 -10.879 1.00 97.94 380 ALA A CA 1
ATOM 2944 C C . ALA A 1 380 ? -17.105 -11.447 -10.620 1.00 97.94 380 ALA A C 1
ATOM 2946 O O . ALA A 1 380 ? -17.355 -12.337 -11.428 1.00 97.94 380 ALA A O 1
ATOM 2947 N N . GLN A 1 381 ? -16.357 -11.656 -9.526 1.00 97.88 381 GLN A N 1
ATOM 2948 C CA . GLN A 1 381 ? -15.648 -12.907 -9.206 1.00 97.88 381 GLN A CA 1
ATOM 2949 C C . GLN A 1 381 ? -14.773 -13.416 -10.361 1.00 97.88 381 GLN A C 1
ATOM 2951 O O . GLN A 1 381 ? -14.669 -14.616 -10.613 1.00 97.88 381 GLN A O 1
ATOM 2956 N N . LYS A 1 382 ? -14.151 -12.481 -11.080 1.00 98.19 382 LYS A N 1
ATOM 2957 C CA . LYS A 1 382 ? -13.235 -12.782 -12.177 1.00 98.19 382 LYS A CA 1
ATOM 2958 C C . LYS A 1 382 ? -11.895 -13.317 -11.653 1.00 98.19 382 LYS A C 1
ATOM 2960 O O . LYS A 1 382 ? -11.550 -13.060 -10.493 1.00 98.19 382 LYS A O 1
ATOM 2965 N N . PRO A 1 383 ? -11.126 -14.034 -12.491 1.00 98.62 383 PRO A N 1
ATOM 2966 C CA . PRO A 1 383 ? -9.753 -14.413 -12.177 1.00 98.62 383 PRO A CA 1
ATOM 2967 C C . PRO A 1 383 ? -8.935 -13.203 -11.719 1.00 98.62 383 PRO A C 1
ATOM 2969 O O . PRO A 1 383 ? -8.942 -12.165 -12.378 1.00 98.62 383 PRO A O 1
ATOM 2972 N N . TYR A 1 384 ? -8.211 -13.320 -10.602 1.00 98.62 384 TYR A N 1
ATOM 2973 C CA . TYR A 1 384 ? -7.442 -12.184 -10.077 1.00 98.62 384 TYR A CA 1
ATOM 2974 C C . TYR A 1 384 ? -6.309 -11.745 -11.021 1.00 98.62 384 TYR A C 1
ATOM 2976 O O . TYR A 1 384 ? -5.923 -10.583 -11.007 1.00 98.62 384 TYR A O 1
ATOM 2984 N N . GLU A 1 385 ? -5.829 -12.633 -11.899 1.00 98.62 385 GLU A N 1
ATOM 2985 C CA . GLU A 1 385 ? -4.873 -12.311 -12.973 1.00 98.62 385 GLU A CA 1
ATOM 2986 C C . GLU A 1 385 ? -5.368 -11.218 -13.940 1.00 98.62 385 GLU A C 1
ATOM 2988 O O . GLU A 1 385 ? -4.553 -10.538 -14.570 1.00 98.62 385 GLU A O 1
ATOM 2993 N N . GLU A 1 386 ? -6.684 -10.973 -14.018 1.00 98.69 386 GLU A N 1
ATOM 2994 C CA . GLU A 1 386 ? -7.242 -9.848 -14.781 1.00 98.69 386 GLU A CA 1
ATOM 2995 C C . GLU A 1 386 ? -6.771 -8.485 -14.248 1.00 98.69 386 GLU A C 1
ATOM 2997 O O . GLU A 1 386 ? -6.812 -7.508 -14.992 1.00 98.69 386 GLU A O 1
ATOM 3002 N N . ILE A 1 387 ? -6.237 -8.399 -13.019 1.00 98.69 387 ILE A N 1
ATOM 3003 C CA . ILE A 1 387 ? -5.661 -7.152 -12.491 1.00 98.69 387 ILE A CA 1
ATOM 3004 C C . ILE A 1 387 ? -4.493 -6.647 -13.350 1.00 98.69 387 ILE A C 1
ATOM 3006 O O . ILE A 1 387 ? -4.273 -5.441 -13.424 1.00 98.69 387 ILE A O 1
ATOM 3010 N N . LEU A 1 388 ? -3.782 -7.556 -14.029 1.00 98.62 388 LEU A N 1
ATOM 3011 C CA . LEU A 1 388 ? -2.672 -7.247 -14.937 1.00 98.62 388 LEU A CA 1
ATOM 3012 C C . LEU A 1 388 ? -3.010 -7.468 -16.416 1.00 98.62 388 LEU A C 1
ATOM 3014 O O . LEU A 1 388 ? -2.309 -6.961 -17.281 1.00 98.62 388 LEU A O 1
ATOM 3018 N N . THR A 1 389 ? -4.049 -8.242 -16.728 1.00 98.50 389 THR A N 1
ATOM 3019 C CA . THR A 1 389 ? -4.338 -8.667 -18.112 1.00 98.50 389 THR A CA 1
ATOM 3020 C C . THR A 1 389 ? -5.613 -8.059 -18.700 1.00 98.50 389 THR A C 1
ATOM 3022 O O . THR A 1 389 ? -5.850 -8.187 -19.904 1.00 98.50 389 THR A O 1
ATOM 3025 N N . SER A 1 390 ? -6.425 -7.371 -17.887 1.00 98.06 390 SER A N 1
ATOM 3026 C CA . SER A 1 390 ? -7.625 -6.672 -18.356 1.00 98.06 390 SER A CA 1
ATOM 3027 C C . SER A 1 390 ? -7.282 -5.627 -19.419 1.00 98.06 390 SER A C 1
ATOM 3029 O O . SER A 1 390 ? -6.319 -4.875 -19.280 1.00 98.06 390 SER A O 1
ATOM 3031 N N . GLN A 1 391 ? -8.125 -5.564 -20.451 1.00 97.50 391 GLN A N 1
ATOM 3032 C CA . GLN A 1 391 ? -8.139 -4.484 -21.446 1.00 97.50 391 GLN A CA 1
ATOM 3033 C C . GLN A 1 391 ? -9.162 -3.387 -21.109 1.00 97.50 391 GLN A C 1
ATOM 3035 O O . GLN A 1 391 ? -9.252 -2.377 -21.797 1.00 97.50 391 GLN A O 1
ATOM 3040 N N . ASP A 1 392 ? -9.981 -3.616 -20.080 1.00 97.38 392 ASP A N 1
ATOM 3041 C CA . ASP A 1 392 ? -11.020 -2.693 -19.642 1.00 97.38 392 ASP A CA 1
ATOM 3042 C C . ASP A 1 392 ? -10.551 -1.901 -18.415 1.00 97.38 392 ASP A C 1
ATOM 3044 O O . ASP A 1 392 ? -9.968 -2.478 -17.489 1.00 97.38 392 ASP A O 1
ATOM 3048 N N . CYS A 1 393 ? -10.930 -0.624 -18.355 1.00 96.81 393 CYS A N 1
ATOM 3049 C CA . CYS A 1 393 ? -10.878 0.202 -17.152 1.00 96.81 393 CYS A CA 1
ATOM 3050 C C . CYS A 1 393 ? -12.292 0.473 -16.621 1.00 96.81 393 CYS A C 1
ATOM 3052 O O . CYS A 1 393 ? -13.284 0.317 -17.337 1.00 96.81 393 CYS A O 1
ATOM 3054 N N . TYR A 1 394 ? -12.399 0.865 -15.349 1.00 97.69 394 TYR A N 1
ATOM 3055 C CA . TYR A 1 394 ? -13.685 1.087 -14.686 1.00 97.69 394 TYR A CA 1
ATOM 3056 C C . TYR A 1 394 ? -13.692 2.421 -13.952 1.00 97.69 394 TYR A C 1
ATOM 3058 O O . TYR A 1 394 ? -12.732 2.761 -13.267 1.00 97.69 394 TYR A O 1
ATOM 3066 N N . ASN A 1 395 ? -14.785 3.165 -14.074 1.00 95.06 395 ASN A N 1
ATOM 3067 C CA . ASN A 1 395 ? -14.985 4.399 -13.317 1.00 95.06 395 ASN A CA 1
ATOM 3068 C C . ASN A 1 395 ? -15.435 4.096 -11.868 1.00 95.06 395 ASN A C 1
ATOM 3070 O O . ASN A 1 395 ? -15.626 2.942 -11.471 1.00 95.06 395 ASN A O 1
ATOM 3074 N N . ARG A 1 396 ? -15.673 5.148 -11.075 1.00 90.94 396 ARG A N 1
ATOM 3075 C CA . ARG A 1 396 ? -16.104 5.022 -9.672 1.00 90.94 396 ARG A CA 1
ATOM 3076 C C . ARG A 1 396 ? -17.473 4.346 -9.490 1.00 90.94 396 ARG A C 1
ATOM 3078 O O . ARG A 1 396 ? -17.691 3.723 -8.453 1.00 90.94 396 ARG A O 1
ATOM 3085 N N . SER A 1 397 ? -18.388 4.437 -10.464 1.00 92.88 397 SER A N 1
ATOM 3086 C CA . SER A 1 397 ? -19.676 3.715 -10.434 1.00 92.88 397 SER A CA 1
ATOM 3087 C C . SER A 1 397 ? -19.530 2.223 -10.766 1.00 92.88 397 SER A C 1
ATOM 3089 O O . SER A 1 397 ? -20.478 1.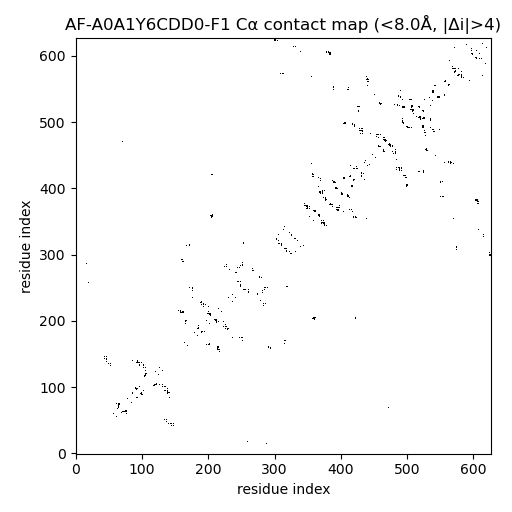456 -10.580 1.00 92.88 397 SER A O 1
ATOM 3091 N N . GLY A 1 398 ? -18.341 1.784 -11.193 1.00 93.69 398 GLY A N 1
ATOM 3092 C CA . GLY A 1 398 ? -18.068 0.410 -11.605 1.00 93.69 398 GLY A CA 1
ATOM 3093 C C . GLY A 1 398 ? -18.531 0.106 -13.030 1.00 93.69 398 GLY A C 1
ATOM 3094 O O . GLY A 1 398 ? -18.733 -1.058 -13.372 1.00 93.69 398 GLY A O 1
ATOM 3095 N N . GLU A 1 399 ? -18.721 1.133 -13.855 1.00 96.94 399 GLU A N 1
ATOM 3096 C CA . GLU A 1 399 ? -19.026 1.002 -15.277 1.00 96.94 399 GLU A CA 1
ATOM 3097 C C . GLU A 1 399 ? -17.730 0.968 -16.085 1.00 96.94 399 GLU A C 1
ATOM 3099 O O . GLU A 1 399 ? -16.756 1.651 -15.755 1.00 96.94 399 GLU A O 1
ATOM 3104 N N . LYS A 1 400 ? -17.725 0.175 -17.162 1.00 97.69 400 LYS A N 1
ATOM 3105 C CA . LYS A 1 400 ? -16.596 0.137 -18.094 1.00 97.69 400 LYS A CA 1
ATOM 3106 C C . LYS A 1 400 ? -16.387 1.514 -18.721 1.00 97.69 400 LYS A C 1
ATOM 3108 O O . LYS A 1 400 ? -17.341 2.140 -19.177 1.00 97.69 400 LYS A O 1
ATOM 3113 N N . THR A 1 401 ? -15.136 1.940 -18.795 1.00 96.19 401 THR A N 1
ATOM 3114 C CA . THR A 1 401 ? -14.704 3.185 -19.433 1.00 96.19 401 THR A CA 1
ATOM 3115 C C . THR A 1 401 ? -13.441 2.938 -20.256 1.00 96.19 401 THR A C 1
ATOM 3117 O O . THR A 1 401 ? -12.795 1.898 -20.122 1.00 96.19 401 THR A O 1
ATOM 3120 N N . SER A 1 402 ? -13.087 3.891 -21.117 1.00 95.12 402 SER A N 1
ATOM 3121 C CA . SER A 1 402 ? -11.768 3.901 -21.756 1.00 95.12 402 SER A CA 1
ATOM 3122 C C . SER A 1 402 ? -10.681 4.092 -20.700 1.00 95.12 402 SER A C 1
ATOM 3124 O O . SER A 1 402 ? -10.862 4.877 -19.766 1.00 95.12 402 SER A O 1
ATOM 3126 N N . CYS A 1 403 ? -9.573 3.372 -20.849 1.00 95.94 403 CYS A N 1
ATOM 3127 C CA . CYS A 1 403 ? -8.379 3.602 -20.050 1.00 95.94 403 CYS A CA 1
ATOM 3128 C C . CYS A 1 403 ? -7.756 4.963 -20.389 1.00 95.94 403 CYS A C 1
ATOM 3130 O O . CYS A 1 403 ? -7.943 5.497 -21.485 1.00 95.94 403 CYS A O 1
ATOM 3132 N N . ASP A 1 404 ? -7.068 5.554 -19.418 1.00 96.12 404 ASP A N 1
ATOM 3133 C CA . ASP A 1 404 ? -6.676 6.964 -19.447 1.00 96.12 404 ASP A CA 1
ATOM 3134 C C . ASP A 1 404 ? -5.293 7.220 -20.060 1.00 96.12 404 ASP A C 1
ATOM 3136 O O . ASP A 1 404 ? -4.982 8.366 -20.375 1.00 96.12 404 ASP A O 1
ATOM 3140 N N . SER A 1 405 ? -4.471 6.188 -20.276 1.00 97.00 405 SER A N 1
ATOM 3141 C CA . SER A 1 405 ? -3.128 6.338 -20.859 1.00 97.00 405 SER A CA 1
ATOM 3142 C C . SER A 1 405 ? -3.124 6.530 -22.373 1.00 97.00 405 SER A C 1
ATOM 3144 O O . SER A 1 405 ? -2.155 7.065 -22.914 1.00 97.00 405 SER A O 1
ATOM 3146 N N . GLY A 1 406 ? -4.183 6.098 -23.065 1.00 96.94 406 GLY A N 1
ATOM 3147 C CA . GLY A 1 406 ? -4.241 6.077 -24.528 1.00 96.94 406 GLY A CA 1
ATOM 3148 C C . GLY A 1 406 ? -3.362 4.996 -25.169 1.00 96.94 406 GLY A C 1
ATOM 3149 O O . GLY A 1 406 ? -3.102 5.068 -26.372 1.00 96.94 406 GLY A O 1
ATOM 3150 N N . SER A 1 407 ? -2.888 4.018 -24.389 1.00 96.75 407 SER A N 1
ATOM 3151 C CA . SER A 1 407 ? -2.115 2.892 -24.913 1.00 96.75 407 SER A CA 1
ATOM 3152 C C . SER A 1 407 ? -2.961 2.037 -25.868 1.00 96.75 407 SER A C 1
ATOM 3154 O O . SER A 1 407 ? -4.117 1.738 -25.574 1.00 96.75 407 SER A O 1
ATOM 3156 N N . PRO A 1 408 ? -2.410 1.574 -27.005 1.00 96.06 408 PRO A N 1
ATOM 3157 C CA . PRO A 1 408 ? -3.081 0.579 -27.839 1.00 96.06 408 PRO A CA 1
ATOM 3158 C C . PRO A 1 408 ? -3.054 -0.832 -27.224 1.00 96.06 408 PRO A C 1
ATOM 3160 O O . PRO A 1 408 ? -3.759 -1.713 -27.712 1.00 96.06 408 PRO A O 1
ATOM 3163 N N . GLN A 1 409 ? -2.213 -1.062 -26.211 1.00 94.31 409 GLN A N 1
ATOM 3164 C CA . GLN A 1 409 ? -2.012 -2.350 -25.548 1.00 94.31 409 GLN A CA 1
ATOM 3165 C C . GLN A 1 409 ? -2.169 -2.156 -24.040 1.00 94.31 409 GLN A C 1
ATOM 3167 O O . GLN A 1 409 ? -1.243 -1.702 -23.364 1.00 94.31 409 GLN A O 1
ATOM 3172 N N . GLU A 1 410 ? -3.344 -2.481 -23.509 1.00 96.69 410 GLU A N 1
ATOM 3173 C CA . GLU A 1 410 ? -3.620 -2.333 -22.082 1.00 96.69 410 GLU A CA 1
ATOM 3174 C C . GLU A 1 410 ? -3.082 -3.542 -21.293 1.00 96.69 410 GLU A C 1
ATOM 3176 O O . GLU A 1 410 ? -3.036 -4.678 -21.783 1.00 96.69 410 GLU A O 1
ATOM 3181 N N . ALA A 1 411 ? -2.649 -3.304 -20.057 1.00 96.94 411 ALA A N 1
ATOM 3182 C CA . ALA A 1 411 ? -2.155 -4.322 -19.130 1.00 96.94 411 ALA A CA 1
ATOM 3183 C C . ALA A 1 411 ? -2.712 -4.074 -17.720 1.00 96.94 411 ALA A C 1
ATOM 3185 O O . ALA A 1 411 ? -1.977 -3.910 -16.738 1.00 96.94 411 ALA A O 1
ATOM 3186 N N . GLY A 1 412 ? -4.045 -4.009 -17.635 1.00 97.69 412 GLY A N 1
ATOM 3187 C CA . GLY A 1 412 ? -4.777 -3.781 -16.397 1.00 97.69 412 GLY A CA 1
ATOM 3188 C C . GLY A 1 412 ? -4.283 -2.540 -15.659 1.00 97.69 412 GLY A C 1
ATOM 3189 O O . GLY A 1 412 ? -4.268 -1.438 -16.197 1.00 97.69 412 GLY A O 1
ATOM 3190 N N . VAL A 1 413 ? -3.859 -2.711 -14.407 1.00 98.44 413 VAL A N 1
ATOM 3191 C CA . VAL A 1 413 ? -3.401 -1.582 -13.586 1.00 98.44 413 VAL A CA 1
ATOM 3192 C C . VAL A 1 413 ? -2.077 -0.972 -14.054 1.00 98.44 413 VAL A C 1
ATOM 3194 O O . VAL A 1 413 ? -1.839 0.201 -13.770 1.00 98.44 413 VAL A O 1
ATOM 3197 N N . LEU A 1 414 ? -1.229 -1.719 -14.773 1.00 98.50 414 LEU A N 1
ATOM 3198 C CA . LEU A 1 414 ? 0.122 -1.272 -15.150 1.00 98.50 414 LEU A CA 1
ATOM 3199 C C . LEU A 1 414 ? 0.120 -0.182 -16.227 1.00 98.50 414 LEU A C 1
ATOM 3201 O O . LEU A 1 414 ? 1.092 0.564 -16.333 1.00 98.50 414 LEU A O 1
ATOM 3205 N N . THR A 1 415 ? -0.957 -0.083 -17.006 1.00 98.06 415 THR A N 1
ATOM 3206 C CA . THR A 1 415 ? -1.123 0.911 -18.077 1.00 98.06 415 THR A CA 1
ATOM 3207 C C . THR A 1 415 ? -2.069 2.044 -17.699 1.00 98.06 415 THR A C 1
ATOM 3209 O O . THR A 1 415 ? -2.389 2.876 -18.537 1.00 98.06 415 THR A O 1
ATOM 3212 N N . THR A 1 416 ? -2.486 2.134 -16.436 1.00 98.06 416 THR A N 1
ATOM 3213 C CA . THR A 1 416 ? -3.212 3.309 -15.931 1.00 98.06 416 THR A CA 1
ATOM 3214 C C . THR A 1 416 ? -2.259 4.485 -15.712 1.00 98.06 416 THR A C 1
ATOM 3216 O O . THR A 1 416 ? -1.135 4.303 -15.226 1.00 98.06 416 THR A O 1
ATOM 3219 N N . ARG A 1 417 ? -2.700 5.721 -15.985 1.00 97.56 417 ARG A N 1
ATOM 3220 C CA . ARG A 1 417 ? -1.877 6.914 -15.697 1.00 97.56 417 ARG A CA 1
ATOM 3221 C C . ARG A 1 417 ? -1.574 7.054 -14.213 1.00 97.56 417 ARG A C 1
ATOM 3223 O O . ARG A 1 417 ? -0.495 7.518 -13.853 1.00 97.56 417 ARG A O 1
ATOM 3230 N N . ALA A 1 418 ? -2.480 6.598 -13.355 1.00 97.62 418 ALA A N 1
ATOM 3231 C CA . ALA A 1 418 ? -2.274 6.520 -11.916 1.00 97.62 418 ALA A CA 1
ATOM 3232 C C . ALA A 1 418 ? -0.990 5.748 -11.559 1.00 97.62 418 ALA A C 1
ATOM 3234 O O . ALA A 1 418 ? -0.077 6.320 -10.967 1.00 97.62 418 ALA A O 1
ATOM 3235 N N . PHE A 1 419 ? -0.871 4.482 -11.984 1.00 98.00 419 PHE A N 1
ATOM 3236 C CA . PHE A 1 419 ? 0.324 3.669 -11.728 1.00 98.00 419 PHE A CA 1
ATOM 3237 C C . PHE A 1 419 ? 1.572 4.265 -12.389 1.00 98.00 419 PHE A C 1
ATOM 3239 O O . PHE A 1 419 ? 2.637 4.333 -11.772 1.00 98.00 419 PHE A O 1
ATOM 3246 N N . LEU A 1 420 ? 1.449 4.707 -13.641 1.00 98.06 420 LEU A N 1
ATOM 3247 C CA . LEU A 1 420 ? 2.578 5.209 -14.422 1.00 98.06 420 LEU A CA 1
ATOM 3248 C C . LEU A 1 420 ? 3.144 6.525 -13.874 1.00 98.06 420 LEU A C 1
ATOM 3250 O O . LEU A 1 420 ? 4.357 6.739 -13.958 1.00 98.06 420 LEU A O 1
ATOM 3254 N N . SER A 1 421 ? 2.300 7.406 -13.335 1.00 96.69 421 SER A N 1
ATOM 3255 C CA . SER A 1 421 ? 2.705 8.719 -12.820 1.00 96.69 421 SER A CA 1
ATOM 3256 C C . SER A 1 421 ? 3.317 8.640 -11.421 1.00 96.69 421 SER A C 1
ATOM 3258 O O . SER A 1 421 ? 4.403 9.186 -11.225 1.00 96.69 421 SER A O 1
ATOM 3260 N N . VAL A 1 422 ? 2.702 7.917 -10.472 1.00 95.25 422 VAL A N 1
ATOM 3261 C CA . VAL A 1 422 ? 3.256 7.767 -9.105 1.00 95.25 422 VAL A CA 1
ATOM 3262 C C . VAL A 1 422 ? 4.565 6.988 -9.094 1.00 95.25 422 VAL A C 1
ATOM 3264 O O . VAL A 1 422 ? 5.447 7.269 -8.288 1.00 95.25 422 VAL A O 1
ATOM 3267 N N . ASN A 1 423 ? 4.726 6.040 -10.021 1.00 96.00 423 ASN A N 1
ATOM 3268 C CA . ASN A 1 423 ? 5.922 5.209 -10.116 1.00 96.00 423 ASN A CA 1
ATOM 3269 C C . ASN A 1 423 ? 6.902 5.705 -11.185 1.00 96.00 423 ASN A C 1
ATOM 3271 O O . ASN A 1 423 ? 7.750 4.936 -11.633 1.00 96.00 423 ASN A O 1
ATOM 3275 N N . LYS A 1 424 ? 6.812 6.964 -11.628 1.00 94.62 424 LYS A N 1
ATOM 3276 C CA . LYS A 1 424 ? 7.782 7.526 -12.576 1.00 94.62 424 LYS A CA 1
ATOM 3277 C C . LYS A 1 424 ? 9.171 7.646 -11.947 1.00 94.62 424 LYS A C 1
ATOM 3279 O O . LYS A 1 424 ? 9.325 7.844 -10.745 1.00 94.62 424 LYS A O 1
ATOM 3284 N N . GLY A 1 425 ? 10.201 7.549 -12.773 1.00 91.19 425 GLY A N 1
ATOM 3285 C CA . GLY A 1 425 ? 11.581 7.710 -12.337 1.00 91.19 425 GLY A CA 1
ATOM 3286 C C . GLY A 1 425 ? 12.546 7.581 -13.511 1.00 91.19 425 GLY A C 1
ATOM 3287 O O . GLY A 1 425 ? 12.150 7.050 -14.555 1.00 91.19 425 GLY A O 1
ATOM 3288 N N . PRO A 1 426 ? 13.799 8.043 -13.360 1.00 89.19 426 PRO A N 1
ATOM 3289 C CA . PRO A 1 426 ? 14.807 7.956 -14.411 1.00 89.19 426 PRO A CA 1
ATOM 3290 C C . PRO A 1 426 ? 14.908 6.540 -14.985 1.00 89.19 426 PRO A C 1
ATOM 3292 O O . PRO A 1 426 ? 14.871 5.556 -14.240 1.00 89.19 426 PRO A O 1
ATOM 3295 N N . PHE A 1 427 ? 15.022 6.439 -16.312 1.00 92.75 427 PHE A N 1
ATOM 3296 C CA . PHE A 1 427 ? 15.108 5.162 -17.033 1.00 92.75 427 PHE A CA 1
ATOM 3297 C C . PHE A 1 427 ? 13.963 4.173 -16.725 1.00 92.75 427 PHE A C 1
ATOM 3299 O O . PHE A 1 427 ? 14.162 2.965 -16.812 1.00 92.75 427 PHE A O 1
ATOM 3306 N N . ASN A 1 428 ? 12.784 4.649 -16.302 1.00 95.69 428 ASN A N 1
ATOM 3307 C CA . ASN A 1 428 ? 11.641 3.817 -15.892 1.00 95.69 428 ASN A CA 1
ATOM 3308 C C . ASN A 1 428 ? 11.922 2.818 -14.746 1.00 95.69 428 ASN A C 1
ATOM 3310 O O . ASN A 1 428 ? 11.134 1.890 -14.539 1.00 95.69 428 ASN A O 1
ATOM 3314 N N . LEU A 1 429 ? 13.002 2.994 -13.973 1.00 93.62 429 LEU A N 1
ATOM 3315 C CA . LEU A 1 429 ? 13.404 2.038 -12.928 1.00 93.62 429 LEU A CA 1
ATOM 3316 C C . LEU A 1 429 ? 12.307 1.834 -11.880 1.00 93.62 429 LEU A C 1
ATOM 3318 O O . LEU A 1 429 ? 12.000 0.699 -11.527 1.00 93.62 429 LEU A O 1
ATOM 3322 N N . SER A 1 430 ? 11.682 2.923 -11.430 1.00 94.94 430 SER A N 1
ATOM 3323 C CA . SER A 1 430 ? 10.608 2.883 -10.435 1.00 94.94 430 SER A CA 1
ATOM 3324 C C . SER A 1 430 ? 9.368 2.134 -10.941 1.00 94.94 430 SER A C 1
ATOM 3326 O O . SER A 1 430 ? 8.773 1.379 -10.176 1.00 94.94 430 SER A O 1
ATOM 3328 N N . ARG A 1 431 ? 9.001 2.250 -12.226 1.00 97.31 431 ARG A N 1
ATOM 3329 C CA . ARG A 1 431 ? 7.852 1.523 -12.804 1.00 97.31 431 ARG A CA 1
ATOM 3330 C C . ARG A 1 431 ? 8.114 0.023 -12.829 1.00 97.31 431 ARG A C 1
ATOM 3332 O O . ARG A 1 431 ? 7.317 -0.757 -12.314 1.00 97.31 431 ARG A O 1
ATOM 3339 N N . ALA A 1 432 ? 9.270 -0.371 -13.364 1.00 97.50 432 ALA A N 1
ATOM 3340 C CA . ALA A 1 432 ? 9.673 -1.772 -13.438 1.00 97.50 432 ALA A CA 1
ATOM 3341 C C . ALA A 1 432 ? 9.903 -2.388 -12.046 1.00 97.50 432 ALA A C 1
ATOM 3343 O O . ALA A 1 432 ? 9.544 -3.541 -11.815 1.00 97.50 432 ALA A O 1
ATOM 3344 N N . GLY A 1 433 ? 10.484 -1.622 -11.119 1.00 96.44 433 GLY A N 1
ATOM 3345 C CA . GLY A 1 433 ? 10.700 -2.021 -9.731 1.00 96.44 433 GLY A CA 1
ATOM 3346 C C . GLY A 1 433 ? 9.390 -2.271 -8.993 1.00 96.44 433 GLY A C 1
ATOM 3347 O O . GLY A 1 433 ? 9.194 -3.374 -8.492 1.00 96.44 433 GLY A O 1
ATOM 3348 N N . ASN A 1 434 ? 8.467 -1.302 -8.994 1.00 96.94 434 ASN A N 1
ATOM 3349 C CA . ASN A 1 434 ? 7.176 -1.464 -8.318 1.00 96.94 434 ASN A CA 1
ATOM 3350 C C . ASN A 1 434 ? 6.315 -2.557 -8.976 1.00 96.94 434 ASN A C 1
ATOM 3352 O O . ASN A 1 434 ? 5.638 -3.289 -8.268 1.00 96.94 434 ASN A O 1
ATOM 3356 N N . MET A 1 435 ? 6.377 -2.751 -10.300 1.00 98.19 435 MET A N 1
ATOM 3357 C CA . MET A 1 435 ? 5.709 -3.891 -10.948 1.00 98.19 435 MET A CA 1
ATOM 3358 C C . MET A 1 435 ? 6.196 -5.235 -10.376 1.00 98.19 435 MET A C 1
ATOM 3360 O O . MET A 1 435 ? 5.380 -6.079 -10.007 1.00 98.19 435 MET A O 1
ATOM 3364 N N . LEU A 1 436 ? 7.513 -5.442 -10.268 1.00 97.88 436 LEU A N 1
ATOM 3365 C CA . LEU A 1 436 ? 8.062 -6.682 -9.709 1.00 97.88 436 LEU A CA 1
ATOM 3366 C C . LEU A 1 436 ? 7.818 -6.815 -8.206 1.00 97.88 436 LEU A C 1
ATOM 3368 O O . LEU A 1 436 ? 7.495 -7.905 -7.738 1.00 97.88 436 LEU A O 1
ATOM 3372 N N . GLU A 1 437 ? 7.954 -5.734 -7.447 1.00 96.69 437 GLU A N 1
ATOM 3373 C CA . GLU A 1 437 ? 7.722 -5.736 -6.005 1.00 96.69 437 GLU A CA 1
ATOM 3374 C C . GLU A 1 437 ? 6.259 -6.075 -5.686 1.00 96.69 437 GLU A C 1
ATOM 3376 O O . GLU A 1 437 ? 5.991 -6.980 -4.893 1.00 96.69 437 GLU A O 1
ATOM 3381 N N . SER A 1 438 ? 5.310 -5.418 -6.358 1.00 97.62 438 SER A N 1
ATOM 3382 C CA . SER A 1 438 ? 3.878 -5.581 -6.099 1.00 97.62 438 SER A CA 1
ATOM 3383 C C . SER A 1 438 ? 3.317 -6.910 -6.605 1.00 97.62 438 SER A C 1
ATOM 3385 O O . SER A 1 438 ? 2.359 -7.413 -6.021 1.00 97.62 438 SER A O 1
ATOM 3387 N N . PHE A 1 439 ? 3.885 -7.500 -7.662 1.00 98.56 439 PHE A N 1
ATOM 3388 C CA . PHE A 1 439 ? 3.279 -8.669 -8.311 1.00 98.56 439 PHE A CA 1
ATOM 3389 C C . PHE A 1 439 ? 4.147 -9.923 -8.354 1.00 98.56 439 PHE A C 1
ATOM 3391 O O . PHE A 1 439 ? 3.588 -10.999 -8.508 1.00 98.56 439 PHE A O 1
ATOM 3398 N N . ALA A 1 440 ? 5.463 -9.834 -8.159 1.00 98.00 440 ALA A N 1
ATOM 3399 C CA . ALA A 1 440 ? 6.357 -10.995 -8.060 1.00 98.00 440 ALA A CA 1
ATOM 3400 C C . ALA A 1 440 ? 7.086 -11.084 -6.707 1.00 98.00 440 ALA A C 1
ATOM 3402 O O . ALA A 1 440 ? 7.686 -12.117 -6.403 1.00 98.00 440 ALA A O 1
ATOM 3403 N N . CYS A 1 441 ? 7.030 -10.029 -5.881 1.00 97.25 441 CYS A N 1
ATOM 3404 C CA . CYS A 1 441 ? 7.765 -9.900 -4.622 1.00 97.25 441 CYS A CA 1
ATOM 3405 C C . CYS A 1 441 ? 9.267 -10.123 -4.851 1.00 97.25 441 CYS A C 1
ATOM 3407 O O . CYS A 1 441 ? 9.951 -10.809 -4.090 1.00 97.25 441 CYS A O 1
ATOM 3409 N N . LYS A 1 442 ? 9.758 -9.583 -5.971 1.00 95.06 442 LYS A N 1
ATOM 3410 C CA . LYS A 1 442 ? 11.153 -9.653 -6.391 1.00 95.06 442 LYS A CA 1
ATOM 3411 C C . LYS A 1 442 ? 11.762 -8.260 -6.372 1.00 95.06 442 LYS A C 1
ATOM 3413 O O . LYS A 1 442 ? 11.111 -7.279 -6.718 1.00 95.06 442 LYS A O 1
ATOM 3418 N N . HIS A 1 443 ? 13.042 -8.211 -6.033 1.00 92.69 443 HIS A N 1
ATOM 3419 C CA . HIS A 1 443 ? 13.871 -7.018 -6.112 1.00 92.69 443 HIS A CA 1
ATOM 3420 C C . HIS A 1 443 ? 15.096 -7.335 -6.963 1.00 92.69 443 HIS A C 1
ATOM 3422 O O . HIS A 1 443 ? 15.508 -8.489 -7.052 1.00 92.69 443 HIS A O 1
ATOM 3428 N N . TYR A 1 444 ? 15.669 -6.315 -7.589 1.00 87.88 444 TYR A N 1
ATOM 3429 C CA . TYR A 1 444 ? 16.895 -6.480 -8.359 1.00 87.88 444 TYR A CA 1
ATOM 3430 C C . TYR A 1 444 ? 18.129 -6.536 -7.438 1.00 87.88 444 TYR A C 1
ATOM 3432 O O . TYR A 1 444 ? 18.127 -5.886 -6.389 1.00 87.88 444 TYR A O 1
ATOM 3440 N N . PRO A 1 445 ? 19.207 -7.230 -7.847 1.00 90.88 445 PRO A N 1
ATOM 3441 C CA . PRO A 1 445 ? 19.286 -8.081 -9.037 1.00 90.88 445 PRO A CA 1
ATOM 3442 C C . PRO A 1 445 ? 18.440 -9.355 -8.887 1.00 90.88 445 PRO A C 1
ATOM 3444 O O . PRO A 1 445 ? 18.277 -9.887 -7.791 1.00 90.88 445 PRO A O 1
ATOM 3447 N N . LEU A 1 446 ? 17.895 -9.824 -10.006 1.00 90.88 446 LEU A N 1
ATOM 3448 C CA . LEU A 1 446 ? 17.160 -11.081 -10.095 1.00 90.88 446 LEU A CA 1
ATOM 3449 C C . LEU A 1 446 ? 18.128 -12.255 -10.260 1.00 90.88 446 LEU A C 1
ATOM 3451 O O . LEU A 1 446 ? 19.287 -12.072 -10.636 1.00 90.88 446 LEU A O 1
ATOM 3455 N N . ASP A 1 447 ? 17.626 -13.463 -10.017 1.00 93.19 447 ASP A N 1
ATOM 3456 C CA . ASP A 1 447 ? 18.332 -14.689 -10.388 1.00 93.19 447 ASP A CA 1
ATOM 3457 C C . ASP A 1 447 ? 18.618 -14.683 -11.902 1.00 93.19 447 ASP A C 1
ATOM 3459 O O . ASP A 1 447 ? 17.723 -14.377 -12.693 1.00 93.19 447 ASP A O 1
ATOM 3463 N N . GLU A 1 448 ? 19.857 -14.977 -12.307 1.00 92.50 448 GLU A N 1
ATOM 3464 C CA . GLU A 1 448 ? 20.253 -14.982 -13.722 1.00 92.50 448 GLU A CA 1
ATOM 3465 C C . GLU A 1 448 ? 19.575 -16.108 -14.511 1.00 92.50 448 GLU A C 1
ATOM 3467 O O . GLU A 1 448 ? 19.369 -15.951 -15.715 1.00 92.50 448 GLU A O 1
ATOM 3472 N N . ASP A 1 449 ? 19.171 -17.195 -13.843 1.00 94.38 449 ASP A N 1
ATOM 3473 C CA . ASP A 1 449 ? 18.393 -18.270 -14.466 1.00 94.38 449 ASP A CA 1
ATOM 3474 C C . ASP A 1 449 ? 16.953 -17.824 -14.767 1.00 94.38 449 ASP A C 1
ATOM 3476 O O . ASP A 1 449 ? 16.326 -18.326 -15.701 1.00 94.38 449 ASP A O 1
ATOM 3480 N N . LEU A 1 450 ? 16.424 -16.878 -13.980 1.00 93.69 450 LEU A N 1
ATOM 3481 C CA . LEU A 1 450 ? 15.105 -16.289 -14.203 1.00 93.69 450 LEU A CA 1
ATOM 3482 C C . LEU A 1 450 ? 15.172 -15.167 -15.241 1.00 93.69 450 LEU A C 1
ATOM 3484 O O .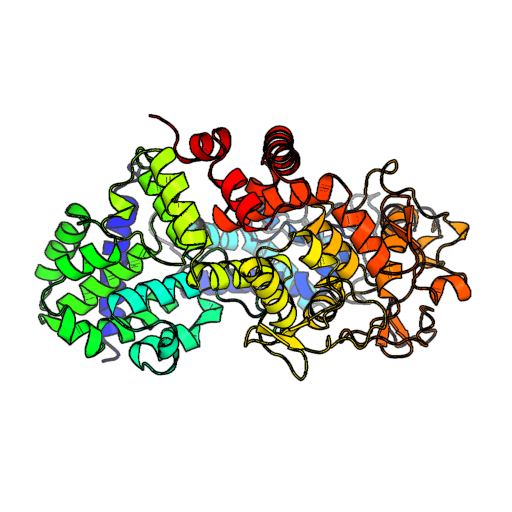 LEU A 1 450 ? 14.359 -15.132 -16.158 1.00 93.69 450 LEU A O 1
ATOM 3488 N N . GLU A 1 451 ? 16.123 -14.245 -15.086 1.00 94.81 451 GLU A N 1
ATOM 3489 C CA . GLU A 1 451 ? 16.295 -13.096 -15.971 1.00 94.81 451 GLU A CA 1
ATOM 3490 C C . GLU A 1 451 ? 17.772 -12.918 -16.357 1.00 94.81 451 GLU A C 1
ATOM 3492 O O . GLU A 1 451 ? 18.540 -12.278 -15.626 1.00 94.81 451 GLU A O 1
ATOM 3497 N N . PRO A 1 452 ? 18.191 -13.442 -17.523 1.00 93.81 452 PRO A N 1
ATOM 3498 C CA . PRO A 1 452 ? 19.560 -13.291 -17.995 1.00 93.81 452 PRO A CA 1
ATOM 3499 C C . PRO A 1 452 ? 19.939 -11.823 -18.201 1.00 93.81 452 PRO A C 1
ATOM 3501 O O . PRO A 1 452 ? 19.128 -11.005 -18.640 1.00 93.81 452 PRO A O 1
ATOM 3504 N N . LYS A 1 453 ? 21.201 -11.482 -17.950 1.00 93.56 453 LYS A N 1
ATOM 3505 C CA . LYS A 1 453 ? 21.715 -10.122 -18.156 1.00 93.56 453 LYS A CA 1
ATOM 3506 C C . LYS A 1 453 ? 21.740 -9.749 -19.642 1.00 93.56 453 LYS A C 1
ATOM 3508 O O . LYS A 1 453 ? 22.112 -10.554 -20.489 1.00 93.56 453 LYS A O 1
ATOM 3513 N N . LEU A 1 454 ? 21.394 -8.502 -19.957 1.00 93.75 454 LEU A N 1
ATOM 3514 C CA . LEU A 1 454 ? 21.640 -7.909 -21.271 1.00 93.75 454 LEU A CA 1
ATOM 3515 C C . LEU A 1 454 ? 23.132 -7.861 -21.577 1.00 93.75 454 LEU A C 1
ATOM 3517 O O . LEU A 1 454 ? 23.918 -7.441 -20.739 1.00 93.75 454 LEU A O 1
ATOM 3521 N N . GLU A 1 455 ? 23.501 -8.168 -22.816 1.00 93.00 455 GLU A N 1
ATOM 3522 C CA . GLU A 1 455 ? 24.873 -8.023 -23.299 1.00 93.00 455 GLU A CA 1
ATOM 3523 C C . GLU A 1 455 ? 25.383 -6.585 -23.126 1.00 93.00 455 GLU A C 1
ATOM 3525 O O . GLU A 1 455 ? 24.763 -5.648 -23.643 1.00 93.00 455 GLU A O 1
ATOM 3530 N N . GLN A 1 456 ? 26.549 -6.402 -22.490 1.00 90.56 456 GLN A N 1
ATOM 3531 C CA . GLN A 1 456 ? 27.184 -5.083 -22.288 1.00 90.56 456 GLN A CA 1
ATOM 3532 C C . GLN A 1 456 ? 27.229 -4.260 -23.574 1.00 90.56 456 GLN A C 1
ATOM 3534 O O . GLN A 1 456 ? 26.905 -3.074 -23.588 1.00 90.56 456 GLN A O 1
ATOM 3539 N N . ALA A 1 457 ? 27.586 -4.909 -24.685 1.00 91.12 457 ALA A N 1
ATOM 3540 C CA . ALA A 1 457 ? 27.708 -4.262 -25.980 1.00 91.12 457 ALA A CA 1
ATOM 3541 C C . ALA A 1 457 ? 26.377 -3.712 -26.519 1.00 91.12 457 ALA A C 1
ATOM 3543 O O . ALA A 1 457 ? 26.413 -2.886 -27.426 1.00 91.12 457 ALA A O 1
ATOM 3544 N N . SER A 1 458 ? 25.223 -4.152 -26.014 1.00 93.00 458 SER A N 1
ATOM 3545 C CA . SER A 1 458 ? 23.899 -3.667 -26.427 1.00 93.00 458 SER A CA 1
ATOM 3546 C C . SER A 1 458 ? 23.429 -2.433 -25.651 1.00 93.00 458 SER A C 1
ATOM 3548 O O . SER A 1 458 ? 22.511 -1.743 -26.100 1.00 93.00 458 SER A O 1
ATOM 3550 N N . MET A 1 459 ? 24.070 -2.134 -24.519 1.00 91.31 459 MET A N 1
ATOM 3551 C CA . MET A 1 459 ? 23.630 -1.094 -23.600 1.00 91.31 459 MET A CA 1
ATOM 3552 C C . MET A 1 459 ? 24.204 0.284 -23.949 1.00 91.31 459 MET A C 1
ATOM 3554 O O . MET A 1 459 ? 25.253 0.403 -24.590 1.00 91.31 459 MET A O 1
ATOM 3558 N N . ILE A 1 460 ? 23.526 1.343 -23.505 1.00 89.12 460 ILE A N 1
ATOM 3559 C CA . ILE A 1 460 ? 24.031 2.716 -23.602 1.00 89.12 460 ILE A CA 1
ATOM 3560 C C . ILE A 1 460 ? 25.341 2.897 -22.804 1.00 89.12 460 ILE A C 1
ATOM 3562 O O . ILE A 1 460 ? 25.567 2.190 -21.816 1.00 89.12 460 ILE A O 1
ATOM 3566 N N . PRO A 1 461 ? 26.216 3.856 -23.176 1.00 86.31 461 PRO A N 1
ATOM 3567 C CA . PRO A 1 461 ? 27.573 3.949 -22.627 1.00 86.31 461 PRO A CA 1
ATOM 3568 C C . PRO A 1 461 ? 27.668 4.043 -21.100 1.00 86.31 461 PRO A C 1
ATOM 3570 O O . PRO A 1 461 ? 28.618 3.513 -20.527 1.00 86.31 461 PRO A O 1
ATOM 3573 N N . ILE A 1 462 ? 26.694 4.685 -20.444 1.00 81.62 462 ILE A N 1
ATOM 3574 C CA . ILE A 1 462 ? 26.653 4.826 -18.979 1.00 81.62 462 ILE A CA 1
ATOM 3575 C C . ILE A 1 462 ? 26.493 3.476 -18.256 1.00 81.62 462 ILE A C 1
ATOM 3577 O O . ILE A 1 462 ? 26.972 3.328 -17.134 1.00 81.62 462 ILE A O 1
ATOM 3581 N N . PHE A 1 463 ? 25.893 2.474 -18.909 1.00 84.88 463 PHE A N 1
ATOM 3582 C CA . PHE A 1 463 ? 25.701 1.126 -18.359 1.00 84.88 463 PHE A CA 1
ATOM 3583 C C . PHE A 1 463 ? 26.618 0.071 -18.991 1.00 84.88 463 PHE A C 1
ATOM 3585 O O . PHE A 1 463 ? 26.796 -0.996 -18.415 1.00 84.88 463 PHE A O 1
ATOM 3592 N N . ALA A 1 464 ? 27.210 0.357 -20.155 1.00 78.38 464 ALA A N 1
ATOM 3593 C CA . ALA A 1 464 ? 28.103 -0.561 -20.864 1.00 78.38 464 ALA A CA 1
ATOM 3594 C C . ALA A 1 464 ? 29.576 -0.484 -20.413 1.00 78.38 464 ALA A C 1
ATOM 3596 O O . ALA A 1 464 ? 30.334 -1.425 -20.641 1.00 78.38 464 ALA A O 1
ATOM 3597 N N . LYS A 1 465 ? 30.026 0.642 -19.838 1.00 67.06 465 LYS A N 1
ATOM 3598 C CA . LYS A 1 465 ? 31.451 0.876 -19.542 1.00 67.06 465 LYS A CA 1
ATOM 3599 C C . LYS A 1 465 ? 31.908 0.275 -18.216 1.00 67.06 465 LYS A C 1
ATOM 3601 O O . LYS A 1 465 ? 31.449 0.691 -17.166 1.00 67.06 465 LYS A O 1
ATOM 3606 N N . THR A 1 466 ? 32.996 -0.483 -18.227 1.00 54.12 466 THR A N 1
ATOM 3607 C CA . THR A 1 466 ? 33.984 -0.468 -17.138 1.00 54.12 466 THR A CA 1
ATOM 3608 C C . THR A 1 466 ? 34.728 0.873 -17.193 1.00 54.12 466 THR A C 1
ATOM 3610 O O . THR A 1 466 ? 35.679 1.027 -17.958 1.00 54.12 466 THR A O 1
ATOM 3613 N N . PHE A 1 467 ? 34.298 1.902 -16.446 1.00 49.88 467 PHE A N 1
ATOM 3614 C CA . PHE A 1 467 ? 35.225 3.015 -16.179 1.00 49.88 467 PHE A CA 1
ATOM 3615 C C . PHE A 1 467 ? 36.457 2.426 -15.467 1.00 49.88 467 PHE A C 1
ATOM 3617 O O . PHE A 1 467 ? 36.326 1.410 -14.780 1.00 49.88 467 PHE A O 1
ATOM 3624 N N . GLY A 1 468 ? 37.646 2.991 -15.710 1.00 50.16 468 GLY A N 1
ATOM 3625 C CA . GLY A 1 468 ? 38.906 2.510 -15.124 1.00 50.16 468 GLY A CA 1
ATOM 3626 C C . GLY A 1 468 ? 38.841 2.360 -13.599 1.00 50.16 468 GLY A C 1
ATOM 3627 O O . GLY A 1 468 ? 37.868 2.781 -12.979 1.00 50.16 468 GLY A O 1
ATOM 3628 N N . GLU A 1 469 ? 39.862 1.739 -12.997 1.00 38.84 469 GLU A N 1
ATOM 3629 C CA . GLU A 1 469 ? 39.909 1.478 -11.549 1.00 38.84 469 GLU A CA 1
ATOM 3630 C C . GLU A 1 469 ? 39.526 2.730 -10.742 1.00 38.84 469 GLU A C 1
ATOM 3632 O O . GLU A 1 469 ? 40.232 3.736 -10.743 1.00 38.84 469 GLU A O 1
ATOM 3637 N N . GLY A 1 470 ? 38.347 2.683 -10.120 1.00 47.50 470 GLY A N 1
ATOM 3638 C CA . GLY A 1 470 ? 37.723 3.835 -9.491 1.00 47.50 470 GLY A CA 1
ATOM 3639 C C . GLY A 1 470 ? 36.232 3.622 -9.248 1.00 47.50 470 GLY A C 1
ATOM 3640 O O . GLY A 1 470 ? 35.575 2.763 -9.845 1.00 47.50 470 GLY A O 1
ATOM 3641 N N . PHE A 1 471 ? 35.705 4.400 -8.316 1.00 37.84 471 PHE A N 1
ATOM 3642 C CA . PHE A 1 471 ? 34.303 4.405 -7.940 1.00 37.84 471 PHE A CA 1
ATOM 3643 C C . PHE A 1 471 ? 33.437 4.989 -9.062 1.00 37.84 471 PHE A C 1
ATOM 3645 O O . PHE A 1 471 ? 33.810 5.991 -9.664 1.00 37.84 471 PHE A O 1
ATOM 3652 N N . GLY A 1 472 ? 32.313 4.347 -9.391 1.00 52.44 472 GLY A N 1
ATOM 3653 C CA . GLY A 1 472 ? 31.580 4.651 -10.628 1.00 52.44 472 GLY A CA 1
ATOM 3654 C C . GLY A 1 472 ? 32.094 3.892 -11.856 1.00 52.44 472 GLY A C 1
ATOM 3655 O O . GLY A 1 472 ? 31.734 4.234 -12.981 1.00 52.44 472 GLY A O 1
ATOM 3656 N N . ASN A 1 473 ? 32.891 2.828 -11.673 1.00 53.41 473 ASN A N 1
ATOM 3657 C CA . ASN A 1 473 ? 33.038 1.831 -12.727 1.00 53.41 473 ASN A CA 1
ATOM 3658 C C . ASN A 1 473 ? 31.649 1.276 -13.072 1.00 53.41 473 ASN A C 1
ATOM 3660 O O . ASN A 1 473 ? 30.874 0.864 -12.209 1.00 53.41 473 ASN A O 1
ATOM 3664 N N . GLY A 1 474 ? 31.267 1.322 -14.343 1.00 61.03 474 GLY A N 1
ATOM 3665 C CA . GLY A 1 474 ? 29.942 0.880 -14.754 1.00 61.03 474 GLY A CA 1
ATOM 3666 C C . GLY A 1 474 ? 29.772 -0.635 -14.667 1.00 61.03 474 GLY A C 1
ATOM 3667 O O . GLY A 1 474 ? 28.742 -1.114 -15.105 1.00 61.03 474 GLY A O 1
ATOM 3668 N N . THR A 1 475 ? 30.692 -1.391 -14.050 1.00 69.44 475 THR A N 1
ATOM 3669 C CA . THR A 1 475 ? 30.459 -2.787 -13.641 1.00 69.44 475 THR A CA 1
ATOM 3670 C C . THR A 1 475 ? 29.316 -2.877 -12.635 1.00 69.44 475 THR A C 1
ATOM 3672 O O . THR A 1 475 ? 28.448 -3.737 -12.767 1.00 69.44 475 THR A O 1
ATOM 3675 N N . ASN A 1 476 ? 29.270 -1.967 -11.656 1.00 72.25 476 ASN A N 1
ATOM 3676 C CA . ASN A 1 476 ? 28.184 -1.949 -10.678 1.00 72.25 476 ASN A CA 1
ATOM 3677 C C . ASN A 1 476 ? 26.868 -1.493 -11.318 1.00 72.25 476 ASN A C 1
ATOM 3679 O O . ASN A 1 476 ? 25.827 -2.111 -11.095 1.00 72.25 476 ASN A O 1
ATOM 3683 N N . CYS A 1 477 ? 26.924 -0.461 -12.170 1.00 79.31 477 CYS A N 1
ATOM 3684 C CA . CYS A 1 477 ? 25.764 -0.029 -12.945 1.00 79.31 477 CYS A CA 1
ATOM 3685 C C . CYS A 1 477 ? 25.262 -1.174 -13.829 1.00 79.31 477 CYS A C 1
ATOM 3687 O O . CYS A 1 477 ? 24.083 -1.496 -13.790 1.00 79.31 477 CYS A O 1
ATOM 3689 N N . TYR A 1 478 ? 26.155 -1.846 -14.555 1.00 84.25 478 TYR A N 1
ATOM 3690 C CA . TYR A 1 478 ? 25.845 -2.995 -15.397 1.00 84.25 478 TYR A CA 1
ATOM 3691 C C . TYR A 1 478 ? 25.192 -4.125 -14.605 1.00 84.25 478 TYR A C 1
ATOM 3693 O O . TYR A 1 478 ? 24.182 -4.658 -15.050 1.00 84.25 478 TYR A O 1
ATOM 3701 N N . SER A 1 479 ? 25.711 -4.474 -13.423 1.00 81.50 479 SER A N 1
ATOM 3702 C CA . SER A 1 479 ? 25.171 -5.581 -12.623 1.00 81.50 479 SER A CA 1
ATOM 3703 C C . SER A 1 479 ? 23.675 -5.433 -12.351 1.00 81.50 479 SER A C 1
ATOM 3705 O O . SER A 1 479 ? 22.950 -6.418 -12.444 1.00 81.50 479 SER A O 1
ATOM 3707 N N . CYS A 1 480 ? 23.209 -4.217 -12.064 1.00 78.38 480 CYS A N 1
ATOM 3708 C CA . CYS A 1 480 ? 21.785 -3.947 -11.881 1.00 78.38 480 CYS A CA 1
ATOM 3709 C C . CYS A 1 480 ? 21.090 -3.701 -13.230 1.00 78.38 480 CYS A C 1
ATOM 3711 O O . CYS A 1 480 ? 20.103 -4.351 -13.575 1.00 78.38 480 CYS A O 1
ATOM 3713 N N . HIS A 1 481 ? 21.613 -2.766 -14.024 1.00 89.25 481 HIS A N 1
ATOM 3714 C CA . HIS A 1 481 ? 20.949 -2.254 -15.221 1.00 89.25 481 HIS A CA 1
ATOM 3715 C C . HIS A 1 481 ? 20.829 -3.276 -16.352 1.00 89.25 481 HIS A C 1
ATOM 3717 O O . HIS A 1 481 ? 19.950 -3.136 -17.199 1.00 89.25 481 HIS A O 1
ATOM 3723 N N . SER A 1 482 ? 21.673 -4.305 -16.368 1.00 89.94 482 SER A N 1
ATOM 3724 C CA . SER A 1 482 ? 21.601 -5.378 -17.361 1.00 89.94 482 SER A CA 1
ATOM 3725 C C . SER A 1 482 ? 20.351 -6.245 -17.223 1.00 89.94 482 SER A C 1
ATOM 3727 O O . SER A 1 482 ? 19.930 -6.821 -18.216 1.00 89.94 482 SER A O 1
ATOM 3729 N N . GLN A 1 483 ? 19.712 -6.298 -16.051 1.00 89.56 483 GLN A N 1
ATOM 3730 C CA . GLN A 1 483 ? 18.402 -6.943 -15.883 1.00 89.56 483 GLN A CA 1
ATOM 3731 C C . GLN A 1 483 ? 17.265 -5.919 -15.948 1.00 89.56 483 GLN A C 1
ATOM 3733 O O . GLN A 1 483 ? 16.281 -6.135 -16.652 1.00 89.56 483 GLN A O 1
ATOM 3738 N N . PHE A 1 484 ? 17.423 -4.754 -15.300 1.00 91.06 484 PHE A N 1
ATOM 3739 C CA . PHE A 1 484 ? 16.425 -3.677 -15.377 1.00 91.06 484 PHE A CA 1
ATOM 3740 C C . PHE A 1 484 ? 16.118 -3.261 -16.815 1.00 91.06 484 PHE A C 1
ATOM 3742 O O . PHE A 1 484 ? 14.963 -2.978 -17.126 1.00 91.06 484 PHE A O 1
ATOM 3749 N N . GLY A 1 485 ? 17.131 -3.198 -17.686 1.00 93.25 485 GLY A N 1
ATOM 3750 C CA . GLY A 1 485 ? 16.991 -2.686 -19.047 1.00 93.25 485 GLY A CA 1
ATOM 3751 C C . GLY A 1 485 ? 15.914 -3.402 -19.856 1.00 93.25 485 GLY A C 1
ATOM 3752 O O . GLY A 1 485 ? 15.255 -2.781 -20.680 1.00 93.25 485 GLY A O 1
ATOM 3753 N N . LYS A 1 486 ? 15.665 -4.684 -19.572 1.00 95.56 486 LYS A N 1
ATOM 3754 C CA . LYS A 1 486 ? 14.611 -5.447 -20.239 1.00 95.56 486 LYS A CA 1
ATOM 3755 C C . LYS A 1 486 ? 13.216 -5.044 -19.769 1.00 95.56 486 LYS A C 1
ATOM 3757 O O . LYS A 1 486 ? 12.353 -4.750 -20.590 1.00 95.56 486 LYS A O 1
ATOM 3762 N N . HIS A 1 487 ? 12.999 -4.961 -18.461 1.00 97.56 487 HIS A N 1
ATOM 3763 C CA . HIS A 1 487 ? 11.684 -4.641 -17.901 1.00 97.56 487 HIS A CA 1
ATOM 3764 C C . HIS A 1 487 ? 11.325 -3.159 -18.042 1.00 97.56 487 HIS A C 1
ATOM 3766 O O . HIS A 1 487 ? 10.177 -2.808 -18.286 1.00 97.56 487 HIS A O 1
ATOM 3772 N N . THR A 1 488 ? 12.311 -2.274 -17.915 1.00 97.19 488 THR A N 1
ATOM 3773 C CA . THR A 1 488 ? 12.130 -0.826 -18.107 1.00 97.19 488 THR A CA 1
ATOM 3774 C C . THR A 1 488 ? 11.792 -0.464 -19.551 1.00 97.19 488 THR A C 1
ATOM 3776 O O . THR A 1 488 ? 11.067 0.509 -19.770 1.00 97.19 488 THR A O 1
ATOM 3779 N N . GLN A 1 489 ? 12.238 -1.271 -20.524 1.00 97.94 489 GLN A N 1
ATOM 3780 C CA . GLN A 1 489 ? 11.900 -1.093 -21.936 1.00 97.94 489 GLN A CA 1
ATOM 3781 C C . GLN A 1 489 ? 10.390 -1.131 -22.187 1.00 97.94 489 GLN A C 1
ATOM 3783 O O . GLN A 1 489 ? 9.887 -0.367 -23.008 1.00 97.94 489 GLN A O 1
ATOM 3788 N N . LEU A 1 490 ? 9.655 -1.944 -21.423 1.00 98.12 490 LEU A N 1
ATOM 3789 C CA . LEU A 1 490 ? 8.197 -2.080 -21.525 1.00 98.12 490 LEU A CA 1
ATOM 3790 C C . LEU A 1 490 ? 7.449 -0.769 -21.224 1.00 98.12 490 LEU A C 1
ATOM 3792 O O . LEU A 1 490 ? 6.269 -0.646 -21.535 1.00 98.12 490 LEU A O 1
ATOM 3796 N N . PHE A 1 491 ? 8.130 0.212 -20.622 1.00 98.06 491 PHE A N 1
ATOM 3797 C CA . PHE A 1 491 ? 7.574 1.513 -20.260 1.00 98.06 491 PHE A CA 1
ATOM 3798 C C . PHE A 1 491 ? 8.130 2.673 -21.103 1.00 98.06 491 PHE A C 1
ATOM 3800 O O . PHE A 1 491 ? 7.860 3.837 -20.799 1.00 98.06 491 PHE A O 1
ATOM 3807 N N . VAL A 1 492 ? 8.932 2.402 -22.142 1.00 97.50 492 VAL A N 1
ATOM 3808 C CA . VAL A 1 492 ? 9.659 3.444 -22.896 1.00 97.50 492 VAL A CA 1
ATOM 3809 C C . VAL A 1 492 ? 8.732 4.451 -23.589 1.00 97.50 492 VAL A C 1
ATOM 3811 O O . VAL A 1 492 ? 9.104 5.605 -23.790 1.00 97.50 492 VAL A O 1
ATOM 3814 N N . LYS A 1 493 ? 7.504 4.032 -23.913 1.00 97.88 493 LYS A N 1
ATOM 3815 C CA . LYS A 1 493 ? 6.495 4.855 -24.589 1.00 97.88 493 LYS A CA 1
ATOM 3816 C C . LYS A 1 493 ? 5.656 5.712 -23.648 1.00 97.88 493 LYS A C 1
ATOM 3818 O O . LYS A 1 493 ? 4.810 6.446 -24.134 1.00 97.88 493 LYS A O 1
ATOM 3823 N N . TYR A 1 494 ? 5.860 5.649 -22.333 1.00 98.06 494 TYR A N 1
ATOM 3824 C CA . TYR A 1 494 ? 5.043 6.408 -21.387 1.00 98.06 494 TYR A CA 1
ATOM 3825 C C . TYR A 1 494 ? 5.793 7.624 -20.857 1.00 98.06 494 TYR A C 1
ATOM 3827 O O . TYR A 1 494 ? 6.869 7.496 -20.259 1.00 98.06 494 TYR A O 1
ATOM 3835 N N . ASP A 1 495 ? 5.200 8.802 -21.017 1.00 97.06 495 ASP A N 1
ATOM 3836 C CA . ASP A 1 495 ? 5.748 10.039 -20.466 1.00 97.06 495 ASP A CA 1
ATOM 3837 C C . ASP A 1 495 ? 5.611 10.117 -18.938 1.00 97.06 495 ASP A C 1
ATOM 3839 O O . ASP A 1 495 ? 5.080 9.219 -18.280 1.00 97.06 495 ASP A O 1
ATOM 3843 N N . SER A 1 496 ? 6.102 11.200 -18.340 1.00 95.06 496 SER A N 1
ATOM 3844 C CA . SER A 1 496 ? 6.042 11.419 -16.888 1.00 95.06 496 SER A CA 1
ATOM 3845 C C . SER A 1 496 ? 4.624 11.503 -16.287 1.00 95.06 496 SER A C 1
ATOM 3847 O O . SER A 1 496 ? 4.482 11.336 -15.075 1.00 95.06 496 SER A O 1
ATOM 3849 N N . ASN A 1 497 ? 3.591 11.719 -17.104 1.00 95.75 497 ASN A N 1
ATOM 3850 C CA . ASN A 1 497 ? 2.180 11.768 -16.706 1.00 95.75 497 ASN A CA 1
ATOM 3851 C C . ASN A 1 497 ? 1.424 10.475 -17.060 1.00 95.75 497 ASN A C 1
ATOM 3853 O O . ASN A 1 497 ? 0.222 10.373 -16.807 1.00 95.75 497 ASN A O 1
ATOM 3857 N N . GLY A 1 498 ? 2.127 9.493 -17.630 1.00 96.69 498 GLY A N 1
ATOM 3858 C CA . GLY A 1 498 ? 1.585 8.194 -18.005 1.00 96.69 498 GLY A CA 1
ATOM 3859 C C . GLY A 1 498 ? 0.866 8.168 -19.350 1.00 96.69 498 GLY A C 1
ATOM 3860 O O . GLY A 1 498 ? 0.220 7.166 -19.641 1.00 96.69 498 GLY A O 1
ATOM 3861 N N . TYR A 1 499 ? 0.959 9.218 -20.168 1.00 97.62 499 TYR A N 1
ATOM 3862 C CA . TYR A 1 499 ? 0.407 9.169 -21.519 1.00 97.62 499 TYR A CA 1
ATOM 3863 C C . TYR A 1 499 ? 1.296 8.342 -22.437 1.00 97.62 499 TYR A C 1
ATOM 3865 O O . TYR A 1 499 ? 2.527 8.427 -22.383 1.00 97.62 499 TYR A O 1
ATOM 3873 N N . TYR A 1 500 ? 0.651 7.566 -23.300 1.00 98.06 500 TYR A N 1
ATOM 3874 C CA . TYR A 1 500 ? 1.311 6.806 -24.344 1.00 98.06 500 TYR A CA 1
ATOM 3875 C C . TYR A 1 500 ? 1.750 7.719 -25.499 1.00 98.06 500 TYR A C 1
ATOM 3877 O O . TYR A 1 500 ? 0.952 8.446 -26.088 1.00 98.06 500 TYR A O 1
ATOM 3885 N N . GLN A 1 501 ? 3.030 7.637 -25.845 1.00 97.88 501 GLN A N 1
ATOM 3886 C CA . GLN A 1 501 ? 3.712 8.412 -26.876 1.00 97.88 501 GLN A CA 1
ATOM 3887 C C . GLN A 1 501 ? 4.251 7.444 -27.936 1.00 97.88 501 GLN A C 1
ATOM 3889 O O . GLN A 1 501 ? 5.408 7.024 -27.885 1.00 97.88 501 GLN A O 1
ATOM 3894 N N . GLY A 1 502 ? 3.410 7.037 -28.892 1.00 96.38 502 GLY A N 1
ATOM 3895 C CA . GLY A 1 502 ? 3.757 5.989 -29.867 1.00 96.38 502 GLY A CA 1
ATOM 3896 C C . GLY A 1 502 ? 5.009 6.289 -30.708 1.00 96.38 502 GLY A C 1
ATOM 3897 O O . GLY A 1 502 ? 5.740 5.372 -31.093 1.00 96.38 502 GLY A O 1
ATOM 3898 N N . ASP A 1 503 ? 5.313 7.566 -30.934 1.00 96.44 503 ASP A N 1
ATOM 3899 C CA . ASP A 1 503 ? 6.484 8.050 -31.670 1.00 96.44 503 ASP A CA 1
ATOM 3900 C C . ASP A 1 503 ? 7.742 8.248 -30.799 1.00 96.44 503 ASP A C 1
ATOM 3902 O O . ASP A 1 503 ? 8.798 8.603 -31.327 1.00 96.44 503 ASP A O 1
ATOM 3906 N N . ALA A 1 504 ? 7.677 7.977 -29.488 1.00 96.12 504 ALA A N 1
ATOM 3907 C CA . ALA A 1 504 ? 8.821 8.129 -28.593 1.00 96.12 504 ALA A CA 1
ATOM 3908 C C . ALA A 1 504 ? 9.996 7.240 -29.030 1.00 96.12 504 ALA A C 1
ATOM 3910 O O . ALA A 1 504 ? 9.847 6.036 -29.252 1.00 96.12 504 ALA A O 1
ATOM 3911 N N . SER A 1 505 ? 11.183 7.834 -29.147 1.00 95.88 505 SER A N 1
ATOM 3912 C CA . SER A 1 505 ? 12.375 7.139 -29.646 1.00 95.88 505 SER A CA 1
ATOM 3913 C C . SER A 1 505 ? 13.097 6.320 -28.576 1.00 95.88 505 SER A C 1
ATOM 3915 O O . SER A 1 505 ? 13.895 5.453 -28.919 1.00 95.88 505 SER A O 1
ATOM 3917 N N . GLY A 1 506 ? 12.878 6.630 -27.292 1.00 94.62 506 GLY A N 1
ATOM 3918 C CA . GLY A 1 506 ? 13.620 6.051 -26.170 1.00 94.62 506 GLY A CA 1
ATOM 3919 C C . GLY A 1 506 ? 15.104 6.434 -26.134 1.00 94.62 506 GLY A C 1
ATOM 3920 O O . GLY A 1 506 ? 15.843 5.940 -25.285 1.00 94.62 506 GLY A O 1
ATOM 3921 N N . ILE A 1 507 ? 15.570 7.297 -27.039 1.00 94.00 507 ILE A N 1
ATOM 3922 C CA . ILE A 1 507 ? 16.968 7.729 -27.108 1.00 94.00 507 ILE A CA 1
ATOM 3923 C C . ILE A 1 507 ? 17.189 8.845 -26.087 1.00 94.00 507 ILE A C 1
ATOM 3925 O O . ILE A 1 507 ? 16.344 9.721 -25.923 1.00 94.00 507 ILE A O 1
ATOM 3929 N N . GLN A 1 508 ? 18.345 8.831 -25.423 1.00 87.00 508 GLN A N 1
ATOM 3930 C CA . GLN A 1 508 ? 18.736 9.901 -24.510 1.00 87.00 508 GLN A CA 1
ATOM 3931 C C . GLN A 1 508 ? 18.722 11.268 -25.190 1.00 87.00 508 GLN A C 1
ATOM 3933 O O . GLN A 1 508 ? 19.295 11.434 -26.269 1.00 87.00 508 GLN A O 1
ATOM 3938 N N . ASP A 1 509 ? 18.090 12.238 -24.528 1.00 84.81 509 ASP A N 1
ATOM 3939 C CA . ASP A 1 509 ? 18.125 13.623 -24.973 1.00 84.81 509 ASP A CA 1
ATOM 3940 C C . ASP A 1 509 ? 19.586 14.119 -24.968 1.00 84.81 509 ASP A C 1
ATOM 3942 O O . ASP A 1 509 ? 20.261 14.027 -23.936 1.00 84.81 509 ASP A O 1
ATOM 3946 N N . PRO A 1 510 ? 20.123 14.592 -26.109 1.00 81.00 510 PRO A N 1
ATOM 3947 C CA . PRO A 1 510 ? 21.489 15.097 -26.178 1.00 81.00 510 PRO A CA 1
ATOM 3948 C C . PRO A 1 510 ? 21.661 16.461 -25.491 1.00 81.00 510 PRO A C 1
ATOM 3950 O O . PRO A 1 510 ? 22.794 16.934 -25.380 1.00 81.00 510 PRO A O 1
ATOM 3953 N N . SER A 1 511 ? 20.572 17.119 -25.077 1.00 80.00 511 SER A N 1
ATOM 3954 C CA . SER A 1 511 ? 20.614 18.414 -24.407 1.00 80.00 511 SER A CA 1
ATOM 3955 C C . SER A 1 511 ? 21.332 18.320 -23.054 1.00 80.00 511 SER A C 1
ATOM 3957 O O . SER A 1 511 ? 20.928 17.531 -22.199 1.00 80.00 511 SER A O 1
ATOM 3959 N N . PRO A 1 512 ? 22.353 19.160 -22.797 1.00 67.38 512 PRO A N 1
ATOM 3960 C CA . PRO A 1 512 ? 23.064 19.173 -21.518 1.00 67.38 512 PRO A CA 1
ATOM 3961 C C . PRO A 1 512 ? 22.199 19.675 -20.349 1.00 67.38 512 PRO A C 1
ATOM 3963 O O . PRO A 1 512 ? 22.588 19.511 -19.196 1.00 67.38 512 PRO A O 1
ATOM 3966 N N . GLU A 1 513 ? 21.051 20.298 -20.633 1.00 67.81 513 GLU A N 1
ATOM 3967 C CA . GLU A 1 513 ? 20.108 20.805 -19.626 1.00 67.81 513 GLU A CA 1
ATOM 3968 C C . GLU A 1 513 ? 19.162 19.716 -19.098 1.00 67.81 513 GLU A C 1
ATOM 3970 O O . GLU A 1 513 ? 18.546 19.882 -18.045 1.00 67.81 513 GLU A O 1
ATOM 3975 N N . VAL A 1 514 ? 19.039 18.596 -19.815 1.00 67.25 514 VAL A N 1
ATOM 3976 C CA . VAL A 1 514 ? 18.139 17.502 -19.454 1.00 67.25 514 VAL A CA 1
ATOM 3977 C C . VAL A 1 514 ? 18.885 16.504 -18.571 1.00 67.25 514 VAL A C 1
ATOM 3979 O O . VAL A 1 514 ? 19.965 16.019 -18.908 1.00 67.25 514 VAL A O 1
ATOM 3982 N N . THR A 1 515 ? 18.311 16.204 -17.405 1.00 67.06 515 THR A N 1
ATOM 3983 C CA . THR A 1 515 ? 18.904 15.258 -16.454 1.00 67.06 515 THR A CA 1
ATOM 3984 C C . THR A 1 515 ? 19.033 13.860 -17.072 1.00 67.06 515 THR A C 1
ATOM 3986 O O . THR A 1 515 ? 18.211 13.427 -17.885 1.00 67.06 515 THR A O 1
ATOM 3989 N N . SER A 1 516 ? 20.087 13.134 -16.687 1.00 78.06 516 SER A N 1
ATOM 3990 C CA . SER A 1 516 ? 20.312 11.751 -17.116 1.00 78.06 516 SER A CA 1
ATOM 3991 C C . SER A 1 516 ? 19.057 10.895 -16.915 1.00 78.06 516 SER A C 1
ATOM 3993 O O . SER A 1 516 ? 18.494 10.860 -15.824 1.00 78.06 516 SER A O 1
ATOM 3995 N N . GLY A 1 517 ? 18.650 10.164 -17.956 1.00 82.69 517 GLY A N 1
ATOM 3996 C CA . GLY A 1 517 ? 17.506 9.247 -17.896 1.00 82.69 517 GLY A CA 1
ATOM 3997 C C . GLY A 1 517 ? 16.213 9.752 -18.532 1.00 82.69 517 GLY A C 1
ATOM 3998 O O . GLY A 1 517 ? 15.231 9.006 -18.520 1.00 82.69 517 GLY A O 1
ATOM 3999 N N . HIS A 1 518 ? 16.224 10.938 -19.148 1.00 87.81 518 HIS A N 1
ATOM 4000 C CA . HIS A 1 518 ? 15.115 11.471 -19.946 1.00 87.81 518 HIS A CA 1
ATOM 4001 C C . HIS A 1 518 ? 15.365 11.423 -21.462 1.00 87.81 518 HIS A C 1
ATOM 4003 O O . HIS A 1 518 ? 16.475 11.641 -21.953 1.00 87.81 518 HIS A O 1
ATOM 4009 N N . SER A 1 519 ? 14.304 11.078 -22.182 1.00 89.94 519 SER A N 1
ATOM 4010 C CA . SER A 1 519 ? 14.205 11.086 -23.640 1.00 89.94 519 SER A CA 1
ATOM 4011 C C . SER A 1 519 ? 13.347 12.296 -24.049 1.00 89.94 519 SER A C 1
ATOM 4013 O O . SER A 1 519 ? 12.586 12.808 -23.215 1.00 89.94 519 SER A O 1
ATOM 4015 N N . PRO A 1 520 ? 13.436 12.783 -25.301 1.00 87.38 520 PRO A N 1
ATOM 4016 C CA . PRO A 1 520 ? 12.558 13.844 -25.786 1.00 87.38 520 PRO A CA 1
ATOM 4017 C C . PRO A 1 520 ? 11.064 13.565 -25.531 1.00 87.38 520 PRO A C 1
ATOM 4019 O O . PRO A 1 520 ? 10.642 12.427 -25.298 1.00 87.38 520 PRO A O 1
ATOM 4022 N N . ASN A 1 521 ? 10.244 14.617 -25.587 1.00 83.62 521 ASN A N 1
ATOM 4023 C CA . ASN A 1 521 ? 8.788 14.562 -25.375 1.00 83.62 521 ASN A CA 1
ATOM 4024 C C . ASN A 1 521 ? 8.362 14.123 -23.956 1.00 83.62 521 ASN A C 1
ATOM 4026 O O . ASN A 1 521 ? 7.259 13.623 -23.763 1.00 83.62 521 ASN A O 1
ATOM 4030 N N . GLY A 1 522 ? 9.228 14.296 -22.950 1.00 85.81 522 GLY A N 1
ATOM 4031 C CA . GLY A 1 522 ? 8.901 13.990 -21.550 1.00 85.81 522 GLY A CA 1
ATOM 4032 C C . GLY A 1 522 ? 8.885 12.494 -21.208 1.00 85.81 522 GLY A C 1
ATOM 4033 O O . GLY A 1 522 ? 8.386 12.116 -20.145 1.00 85.81 522 GLY A O 1
ATOM 4034 N N . THR A 1 523 ? 9.429 11.657 -22.096 1.00 93.81 523 THR A N 1
ATOM 4035 C CA . THR A 1 523 ? 9.594 10.207 -21.908 1.00 93.81 523 THR A CA 1
ATOM 4036 C C . THR A 1 523 ? 10.913 9.882 -21.203 1.00 93.81 523 THR A C 1
ATOM 4038 O O . THR A 1 523 ? 11.723 10.763 -20.900 1.00 93.81 523 THR A O 1
ATOM 4041 N N . PHE A 1 524 ? 11.137 8.602 -20.910 1.00 94.31 524 PHE A N 1
ATOM 4042 C CA . PHE A 1 524 ? 12.351 8.125 -20.251 1.00 94.31 524 PHE A CA 1
ATOM 4043 C C . PHE A 1 524 ? 13.236 7.335 -21.215 1.00 94.31 524 PHE A C 1
ATOM 4045 O O . PHE A 1 524 ? 12.769 6.753 -22.192 1.00 94.31 524 PHE A O 1
ATOM 4052 N N . VAL A 1 525 ? 14.536 7.334 -20.931 1.00 93.88 525 VAL A N 1
ATOM 4053 C CA . VAL A 1 525 ? 15.558 6.706 -21.780 1.00 93.88 525 VAL A CA 1
ATOM 4054 C C . VAL A 1 525 ? 15.511 5.190 -21.693 1.00 93.88 525 VAL A C 1
ATOM 4056 O O . VAL A 1 525 ? 15.429 4.626 -20.603 1.00 93.88 525 VAL A O 1
ATOM 4059 N N . SER A 1 526 ? 15.651 4.551 -22.851 1.00 95.56 526 SER A N 1
ATOM 4060 C CA . SER A 1 526 ? 15.942 3.131 -23.000 1.00 95.56 526 SER A CA 1
ATOM 4061 C C . SER A 1 526 ? 17.387 2.812 -22.626 1.00 95.56 526 SER A C 1
ATOM 4063 O O . SER A 1 526 ? 18.322 3.557 -22.920 1.00 95.56 526 SER A O 1
ATOM 4065 N N . HIS A 1 527 ? 17.607 1.628 -22.067 1.00 94.81 527 HIS A N 1
ATOM 4066 C CA . HIS A 1 527 ? 18.952 1.122 -21.815 1.00 94.81 527 HIS A CA 1
ATOM 4067 C C . HIS A 1 527 ? 19.675 0.664 -23.086 1.00 94.81 527 HIS A C 1
ATOM 4069 O O . HIS A 1 527 ? 20.871 0.388 -23.002 1.00 94.81 527 HIS A O 1
ATOM 4075 N N . PHE A 1 528 ? 19.008 0.583 -24.242 1.00 95.81 528 PHE A N 1
ATOM 4076 C CA . PHE A 1 528 ? 19.597 0.114 -25.498 1.00 95.81 528 PHE A 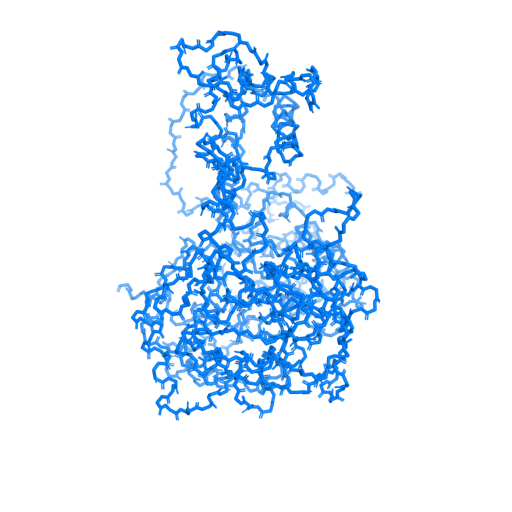CA 1
ATOM 4077 C C . PHE A 1 528 ? 20.262 1.237 -26.294 1.00 95.81 528 PHE A C 1
ATOM 4079 O O . PHE A 1 528 ? 19.699 2.308 -26.493 1.00 95.81 528 PHE A O 1
ATOM 4086 N N . LYS A 1 529 ? 21.464 0.965 -26.817 1.00 93.12 529 LYS A N 1
ATOM 4087 C CA . LYS A 1 529 ? 22.173 1.908 -27.702 1.00 93.12 529 LYS A CA 1
ATOM 4088 C C . LYS A 1 529 ? 21.610 1.949 -29.124 1.00 93.12 529 LYS A C 1
ATOM 4090 O O . LYS A 1 529 ? 21.812 2.926 -29.838 1.00 93.12 529 LYS A O 1
ATOM 4095 N N . ASP A 1 530 ? 21.014 0.844 -29.566 1.00 95.50 530 ASP A N 1
ATOM 4096 C CA . ASP A 1 530 ? 20.449 0.717 -30.905 1.00 95.50 530 ASP A CA 1
ATOM 4097 C C . ASP A 1 530 ? 19.113 1.455 -30.954 1.00 95.50 530 ASP A C 1
ATOM 4099 O O . ASP A 1 530 ? 18.226 1.163 -30.158 1.00 95.50 530 ASP A O 1
ATOM 4103 N N . SER A 1 531 ? 18.966 2.402 -31.879 1.00 95.56 531 SER A N 1
ATOM 4104 C CA . SER A 1 531 ? 17.786 3.269 -31.941 1.00 95.56 531 SER A CA 1
ATOM 4105 C C . SER A 1 531 ? 16.495 2.507 -32.238 1.00 95.56 531 SER A C 1
ATOM 4107 O O . SER A 1 531 ? 15.442 2.886 -31.734 1.00 95.56 531 SER A O 1
ATOM 4109 N N . SER A 1 532 ? 16.560 1.425 -33.021 1.00 97.00 532 SER A N 1
ATOM 4110 C CA . SER A 1 532 ? 15.378 0.621 -33.340 1.00 97.00 532 SER A CA 1
ATOM 4111 C C . SER A 1 532 ? 14.889 -0.161 -32.121 1.00 97.00 532 SER A C 1
ATOM 4113 O O . SER A 1 532 ? 13.691 -0.191 -31.851 1.00 97.00 532 SER A O 1
ATOM 4115 N N . ARG A 1 533 ? 15.816 -0.716 -31.329 1.00 96.69 533 ARG A N 1
ATOM 4116 C CA . ARG A 1 533 ? 15.495 -1.355 -30.047 1.00 96.69 533 ARG A CA 1
ATOM 4117 C C . ARG A 1 533 ? 15.058 -0.345 -28.998 1.00 96.69 533 ARG A C 1
ATOM 4119 O O . ARG A 1 533 ? 14.097 -0.615 -28.292 1.00 96.69 533 ARG A O 1
ATOM 4126 N N . ALA A 1 534 ? 15.724 0.805 -28.917 1.00 96.88 534 ALA A N 1
ATOM 4127 C CA . ALA A 1 534 ? 15.379 1.859 -27.970 1.00 96.88 534 ALA A CA 1
ATOM 4128 C C . ALA A 1 534 ? 13.943 2.360 -28.170 1.00 96.88 534 ALA A C 1
ATOM 4130 O O . ALA A 1 534 ? 13.240 2.586 -27.189 1.00 96.88 534 ALA A O 1
ATOM 4131 N N . ALA A 1 535 ? 13.491 2.448 -29.423 1.00 97.12 535 ALA A N 1
ATOM 4132 C CA . ALA A 1 535 ? 12.139 2.865 -29.774 1.00 97.12 535 ALA A CA 1
ATOM 4133 C C . ALA A 1 535 ? 11.092 1.739 -29.702 1.00 97.12 535 ALA A C 1
ATOM 4135 O O . ALA A 1 535 ? 9.911 2.015 -29.905 1.00 97.12 535 ALA A O 1
ATOM 4136 N N . SER A 1 536 ? 11.489 0.486 -29.471 1.00 97.31 536 SER A N 1
ATOM 4137 C CA . SER A 1 536 ? 10.579 -0.665 -29.453 1.00 97.31 536 SER A CA 1
ATOM 4138 C C . SER A 1 536 ? 10.046 -0.938 -28.049 1.00 97.31 536 SER A C 1
ATOM 4140 O O . SER A 1 536 ? 10.788 -0.840 -27.085 1.00 97.31 536 SER A O 1
ATOM 4142 N N . GLU A 1 537 ? 8.789 -1.347 -27.906 1.00 96.56 537 GLU A N 1
ATOM 4143 C CA . GLU A 1 537 ? 8.275 -1.873 -26.627 1.00 96.56 537 GLU A CA 1
ATOM 4144 C C . GLU A 1 537 ? 8.663 -3.342 -26.408 1.00 96.56 537 GLU A C 1
ATOM 4146 O O . GLU A 1 537 ? 8.509 -3.869 -25.307 1.00 96.56 537 GLU A O 1
ATOM 4151 N N . SER A 1 538 ? 9.190 -4.003 -27.445 1.00 97.88 538 SER A N 1
ATOM 4152 C CA . SER A 1 538 ? 9.546 -5.416 -27.390 1.00 97.88 538 SER A CA 1
ATOM 4153 C C . SER A 1 538 ? 10.812 -5.647 -26.580 1.00 97.88 538 SER A C 1
ATOM 4155 O O . SER A 1 538 ? 11.809 -4.930 -26.711 1.00 97.88 538 SER A O 1
ATOM 4157 N N . SER A 1 539 ? 10.780 -6.687 -25.755 1.00 97.00 539 SER A N 1
ATOM 4158 C CA . SER A 1 539 ? 11.838 -6.989 -24.800 1.00 97.00 539 SER A CA 1
ATOM 4159 C C . SER A 1 539 ? 11.805 -8.463 -24.386 1.00 97.00 539 SER A C 1
ATOM 4161 O O . SER A 1 539 ? 11.244 -9.313 -25.078 1.00 97.00 539 SER A O 1
ATOM 4163 N N . GLU A 1 540 ? 12.422 -8.765 -23.251 1.00 96.69 540 GLU A N 1
ATOM 4164 C CA . GLU A 1 540 ? 12.318 -10.037 -22.551 1.00 96.69 540 GLU A CA 1
ATOM 4165 C C . GLU A 1 540 ? 11.733 -9.815 -21.147 1.00 96.69 540 GLU A C 1
ATOM 4167 O O . GLU A 1 540 ? 11.927 -8.758 -20.541 1.00 96.69 540 GLU A O 1
ATOM 4172 N N . PHE A 1 541 ? 10.997 -10.804 -20.649 1.00 97.19 541 PHE A N 1
ATOM 4173 C CA . PHE A 1 541 ? 10.459 -10.841 -19.295 1.00 97.19 541 PHE A CA 1
ATOM 4174 C C . PHE A 1 541 ? 10.501 -12.280 -18.777 1.00 97.19 541 PHE A C 1
ATOM 4176 O O . PHE A 1 541 ? 9.951 -13.184 -19.403 1.00 97.19 541 PHE A O 1
ATOM 4183 N N . PHE A 1 542 ? 11.194 -12.505 -17.667 1.00 96.75 542 PHE A N 1
ATOM 4184 C CA . PHE A 1 542 ? 11.558 -13.819 -17.129 1.00 96.75 542 PHE A CA 1
ATOM 4185 C C . PHE A 1 542 ? 12.113 -14.771 -18.198 1.00 96.75 542 PHE A C 1
ATOM 4187 O O . PHE A 1 542 ? 11.653 -15.904 -18.366 1.00 96.75 542 PHE A O 1
ATOM 4194 N N . GLY A 1 543 ? 13.063 -14.251 -18.984 1.00 95.44 543 GLY A N 1
ATOM 4195 C CA . GLY A 1 543 ? 13.731 -14.978 -20.068 1.00 95.44 543 GLY A CA 1
ATOM 4196 C C . GLY A 1 543 ? 12.859 -15.273 -21.297 1.00 95.44 543 GLY A C 1
ATOM 4197 O O . GLY A 1 543 ? 13.319 -15.945 -22.220 1.00 95.44 543 GLY A O 1
ATOM 4198 N N . GLN A 1 544 ? 11.615 -14.786 -21.344 1.00 97.50 544 GLN A N 1
ATOM 4199 C CA . GLN A 1 544 ? 10.701 -14.967 -22.476 1.00 97.50 544 GLN A CA 1
ATOM 4200 C C . GLN A 1 544 ? 10.595 -13.686 -23.298 1.00 97.50 544 GLN A C 1
ATOM 4202 O O . GLN A 1 544 ? 10.417 -12.607 -22.741 1.00 97.50 544 GLN A O 1
ATOM 4207 N N . SER A 1 545 ? 10.668 -13.791 -24.626 1.00 97.81 545 SER A N 1
ATOM 4208 C CA . SER A 1 545 ? 10.441 -12.644 -25.511 1.00 97.81 545 SER A CA 1
ATOM 4209 C C . SER A 1 545 ? 8.988 -12.172 -25.438 1.00 97.81 545 SER A C 1
ATOM 4211 O O . SER A 1 545 ? 8.065 -12.982 -25.511 1.00 97.81 545 SER A O 1
ATOM 4213 N N . VAL A 1 546 ? 8.794 -10.859 -25.332 1.00 98.31 546 VAL A N 1
ATOM 4214 C CA . VAL A 1 546 ? 7.484 -10.200 -25.223 1.00 98.31 546 VAL A CA 1
ATOM 4215 C C . VAL A 1 546 ? 7.432 -8.998 -26.162 1.00 98.31 546 VAL A C 1
ATOM 4217 O O . VAL A 1 546 ? 8.430 -8.294 -26.318 1.00 98.31 546 VAL A O 1
ATOM 4220 N N . GLU A 1 547 ? 6.290 -8.750 -26.808 1.00 98.31 547 GLU A N 1
ATOM 4221 C CA . GLU A 1 547 ? 6.182 -7.652 -27.781 1.00 98.31 547 GLU A CA 1
ATOM 4222 C C . GLU A 1 547 ? 5.932 -6.293 -27.117 1.00 98.31 547 GLU A C 1
ATOM 4224 O O . GLU A 1 547 ? 6.313 -5.264 -27.676 1.00 98.31 547 GLU A O 1
ATOM 4229 N N . ASN A 1 548 ? 5.294 -6.295 -25.945 1.00 98.00 548 ASN A N 1
ATOM 4230 C CA . ASN A 1 548 ? 4.878 -5.111 -25.194 1.00 98.00 548 ASN A CA 1
ATOM 4231 C C . ASN A 1 548 ? 4.541 -5.475 -23.731 1.00 98.00 548 ASN A C 1
ATOM 4233 O O . ASN A 1 548 ? 4.657 -6.630 -23.306 1.00 98.00 548 ASN A O 1
ATOM 4237 N N . ILE A 1 549 ? 4.089 -4.486 -22.954 1.00 98.06 549 ILE A N 1
ATOM 4238 C CA . ILE A 1 549 ? 3.735 -4.657 -21.538 1.00 98.06 549 ILE A CA 1
ATOM 4239 C C . ILE A 1 549 ? 2.551 -5.610 -21.295 1.00 98.06 549 ILE A C 1
ATOM 4241 O O . ILE A 1 549 ? 2.524 -6.289 -20.270 1.00 98.06 549 ILE A O 1
ATOM 4245 N N . SER A 1 550 ? 1.606 -5.725 -22.233 1.00 98.44 550 SER A N 1
ATOM 4246 C CA . SER A 1 550 ? 0.475 -6.656 -22.118 1.00 98.44 550 SER A CA 1
ATOM 4247 C C . SER A 1 550 ? 0.938 -8.114 -22.184 1.00 98.44 550 SER A C 1
ATOM 4249 O O . SER A 1 550 ? 0.475 -8.960 -21.417 1.00 98.44 550 SER A O 1
ATOM 4251 N N . ASP A 1 551 ? 1.909 -8.421 -23.046 1.00 98.56 551 ASP A N 1
ATOM 4252 C CA . ASP A 1 551 ? 2.501 -9.760 -23.115 1.00 98.56 551 ASP A CA 1
ATOM 4253 C C . ASP A 1 551 ? 3.381 -10.065 -21.902 1.00 98.56 551 ASP A C 1
ATOM 4255 O O . ASP A 1 551 ? 3.302 -11.162 -21.348 1.00 98.56 551 ASP A O 1
ATOM 4259 N N . ALA A 1 552 ? 4.143 -9.081 -21.417 1.00 98.44 552 ALA A N 1
ATOM 4260 C CA . ALA A 1 552 ? 4.890 -9.213 -20.167 1.00 98.44 552 ALA A CA 1
ATOM 4261 C C . ALA A 1 552 ? 3.971 -9.491 -18.969 1.00 98.44 552 ALA A C 1
ATOM 4263 O O . ALA A 1 552 ? 4.271 -10.361 -18.153 1.00 98.44 552 ALA A O 1
ATOM 4264 N N . ALA A 1 553 ? 2.816 -8.825 -18.891 1.00 98.56 553 ALA A N 1
ATOM 4265 C CA . ALA A 1 553 ? 1.818 -9.083 -17.860 1.00 98.56 553 ALA A CA 1
ATOM 4266 C C . ALA A 1 553 ? 1.295 -10.528 -17.901 1.00 98.56 553 ALA A C 1
ATOM 4268 O O . ALA A 1 553 ? 1.140 -11.144 -16.846 1.00 98.56 553 ALA A O 1
ATOM 4269 N N . LYS A 1 554 ? 1.084 -11.103 -19.095 1.00 98.56 554 LYS A N 1
ATOM 4270 C CA . LYS A 1 554 ? 0.698 -12.519 -19.256 1.00 98.56 554 LYS A CA 1
ATOM 4271 C C . LYS A 1 554 ? 1.793 -13.467 -18.763 1.00 98.56 554 LYS A C 1
ATOM 4273 O O . LYS A 1 554 ? 1.481 -14.444 -18.085 1.00 98.56 554 LYS A O 1
ATOM 4278 N N . VAL A 1 555 ? 3.060 -13.176 -19.072 1.00 98.50 555 VAL A N 1
ATOM 4279 C CA . VAL A 1 555 ? 4.200 -13.954 -18.556 1.00 98.50 555 VAL A CA 1
ATOM 4280 C C . VAL A 1 555 ? 4.261 -13.867 -17.030 1.00 98.50 555 VAL A C 1
ATOM 4282 O O . VAL A 1 555 ? 4.386 -14.891 -16.361 1.00 98.50 555 VAL A O 1
ATOM 4285 N N . LEU A 1 556 ? 4.100 -12.664 -16.475 1.00 98.38 556 LEU A N 1
ATOM 4286 C CA . LEU A 1 556 ? 4.128 -12.417 -15.038 1.00 98.38 556 LEU A CA 1
ATOM 4287 C C . LEU A 1 556 ? 3.035 -13.195 -14.295 1.00 98.38 556 LEU A C 1
ATOM 4289 O O . LEU A 1 556 ? 3.352 -13.890 -13.336 1.00 98.38 556 LEU A O 1
ATOM 4293 N N . VAL A 1 557 ? 1.771 -13.142 -14.735 1.00 98.44 557 VAL A N 1
ATOM 4294 C CA . VAL A 1 557 ? 0.682 -13.878 -14.056 1.00 98.44 557 VAL A CA 1
ATOM 4295 C C . VAL A 1 557 ? 0.798 -15.398 -14.196 1.00 98.44 557 VAL A C 1
ATOM 4297 O O . VAL A 1 557 ? 0.305 -16.130 -13.336 1.00 98.44 557 VAL A O 1
ATOM 4300 N N . ALA A 1 558 ? 1.460 -15.882 -15.253 1.00 97.94 558 ALA A N 1
ATOM 4301 C CA . ALA A 1 558 ? 1.727 -17.304 -15.453 1.00 97.94 558 ALA A CA 1
ATOM 4302 C C . ALA A 1 558 ? 2.862 -17.832 -14.554 1.00 97.94 558 ALA A C 1
ATOM 4304 O O . ALA A 1 558 ? 2.903 -19.031 -14.253 1.00 97.94 558 ALA A O 1
ATOM 4305 N N . ASP A 1 559 ? 3.770 -16.960 -14.108 1.00 97.88 559 ASP A N 1
ATOM 4306 C CA . ASP A 1 559 ? 4.891 -17.336 -13.254 1.00 97.88 559 ASP A CA 1
ATOM 4307 C C . ASP A 1 559 ? 4.426 -17.735 -11.833 1.00 97.88 559 ASP A C 1
ATOM 4309 O O . ASP A 1 559 ? 3.558 -17.084 -11.238 1.00 97.88 559 ASP A O 1
ATOM 4313 N N . PRO A 1 560 ? 4.992 -18.795 -11.216 1.00 97.00 560 PRO A N 1
ATOM 4314 C CA . PRO A 1 560 ? 4.627 -19.196 -9.860 1.00 97.00 560 PRO A CA 1
ATOM 4315 C C . PRO A 1 560 ? 4.785 -18.101 -8.798 1.00 97.00 560 PRO A C 1
ATOM 4317 O O . PRO A 1 560 ? 4.057 -18.154 -7.800 1.00 97.00 560 PRO A O 1
ATOM 4320 N N . SER A 1 561 ? 5.695 -17.140 -9.006 1.00 97.25 561 SER A N 1
ATOM 4321 C CA . SER A 1 561 ? 5.924 -16.023 -8.088 1.00 97.25 561 SER A CA 1
ATOM 4322 C C . SER A 1 561 ? 4.713 -15.101 -7.958 1.00 97.25 561 SER A C 1
ATOM 4324 O O . SER A 1 561 ? 4.506 -14.551 -6.875 1.00 97.25 561 SER A O 1
ATOM 4326 N N . PHE A 1 562 ? 3.853 -15.003 -8.981 1.00 98.50 562 PHE A N 1
ATOM 4327 C CA . PHE A 1 562 ? 2.665 -14.149 -8.938 1.00 98.50 562 PHE A CA 1
ATOM 4328 C C . PHE A 1 562 ? 1.699 -14.545 -7.825 1.00 98.50 562 PHE A C 1
ATOM 4330 O O . PHE A 1 562 ? 1.297 -13.727 -6.991 1.00 98.50 562 PHE A O 1
ATOM 4337 N N . MET A 1 563 ? 1.361 -15.834 -7.751 1.00 98.50 563 MET A N 1
ATOM 4338 C CA . MET A 1 563 ? 0.433 -16.324 -6.733 1.00 98.50 563 MET A CA 1
ATOM 4339 C C . MET A 1 563 ? 1.060 -16.296 -5.335 1.00 98.50 563 MET A C 1
ATOM 4341 O O . MET A 1 563 ? 0.391 -15.919 -4.374 1.00 98.50 563 MET A O 1
ATOM 4345 N N . THR A 1 564 ? 2.340 -16.658 -5.193 1.00 98.44 564 THR A N 1
ATOM 4346 C CA . THR A 1 564 ? 3.017 -16.591 -3.884 1.00 98.44 564 THR A CA 1
ATOM 4347 C C . THR A 1 564 ? 3.151 -15.155 -3.392 1.00 98.44 564 THR A C 1
ATOM 4349 O O . THR A 1 564 ? 2.938 -14.899 -2.207 1.00 98.44 564 THR A O 1
ATOM 4352 N N . CYS A 1 565 ? 3.434 -14.211 -4.294 1.00 98.50 565 CYS A N 1
ATOM 4353 C CA . CYS A 1 565 ? 3.497 -12.800 -3.951 1.00 98.50 565 CYS A CA 1
ATOM 4354 C C . CYS A 1 565 ? 2.121 -12.252 -3.579 1.00 98.50 565 CYS A C 1
ATOM 4356 O O . CYS A 1 565 ? 1.985 -11.592 -2.553 1.00 98.50 565 CYS A O 1
ATOM 4358 N N . THR A 1 566 ? 1.076 -12.606 -4.332 1.00 98.62 566 THR A N 1
ATOM 4359 C CA . THR A 1 566 ? -0.298 -12.205 -4.001 1.00 98.62 566 THR A CA 1
ATOM 4360 C C . THR A 1 566 ? -0.701 -12.699 -2.609 1.00 98.62 566 THR A C 1
ATOM 4362 O O . THR A 1 566 ? -1.245 -11.928 -1.823 1.00 98.62 566 THR A O 1
ATOM 4365 N N . VAL A 1 567 ? -0.378 -13.950 -2.255 1.00 98.56 567 VAL A N 1
ATOM 4366 C CA . VAL A 1 567 ? -0.603 -14.477 -0.897 1.00 98.56 567 VAL A CA 1
ATOM 4367 C C . VAL A 1 567 ? 0.189 -13.681 0.145 1.00 98.56 567 VAL A C 1
ATOM 4369 O O . VAL A 1 567 ? -0.375 -13.310 1.172 1.00 98.56 567 VAL A O 1
ATOM 4372 N N . SER A 1 568 ? 1.466 -13.381 -0.111 1.00 98.12 568 SER A N 1
ATOM 4373 C CA . SER A 1 568 ? 2.301 -12.575 0.794 1.00 98.12 568 SER A CA 1
ATOM 4374 C C . SER A 1 568 ? 1.731 -11.169 1.009 1.00 98.12 568 SER A C 1
ATOM 4376 O O . SER A 1 568 ? 1.630 -10.707 2.144 1.00 98.12 568 SER A O 1
ATOM 4378 N N . ASN A 1 569 ? 1.279 -10.506 -0.057 1.00 98.12 569 ASN A N 1
ATOM 4379 C CA . ASN A 1 569 ? 0.667 -9.179 -0.000 1.00 98.12 569 ASN A CA 1
ATOM 4380 C C . ASN A 1 569 ? -0.669 -9.191 0.747 1.00 98.12 569 ASN A C 1
ATOM 4382 O O . ASN A 1 569 ? -0.898 -8.324 1.589 1.00 98.12 569 ASN A O 1
ATOM 4386 N N . VAL A 1 570 ? -1.515 -10.196 0.504 1.00 98.19 570 VAL A N 1
ATOM 4387 C CA . VAL A 1 570 ? -2.764 -10.406 1.248 1.00 98.19 570 VAL A CA 1
ATOM 4388 C C . VAL A 1 570 ? -2.485 -10.588 2.738 1.00 98.19 570 VAL A C 1
ATOM 4390 O O . VAL A 1 570 ? -3.085 -9.898 3.560 1.00 98.19 570 VAL A O 1
ATOM 4393 N N . LEU A 1 571 ? -1.562 -11.480 3.105 1.00 97.50 571 LEU A N 1
ATOM 4394 C CA . LEU A 1 571 ? -1.208 -11.695 4.508 1.00 97.50 571 LEU A CA 1
ATOM 4395 C C . LEU A 1 571 ? -0.628 -10.419 5.124 1.00 97.50 571 LEU A C 1
ATOM 4397 O O . LEU A 1 571 ? -1.053 -10.022 6.205 1.00 97.50 571 LEU A O 1
ATOM 4401 N N . GLY A 1 572 ? 0.278 -9.741 4.417 1.00 95.12 572 GLY A N 1
ATOM 4402 C CA . GLY A 1 572 ? 0.880 -8.485 4.850 1.00 95.12 572 GLY A CA 1
ATOM 4403 C C . GLY A 1 572 ? -0.159 -7.412 5.164 1.00 95.12 572 GLY A C 1
ATOM 4404 O O . GLY A 1 572 ? -0.179 -6.874 6.269 1.00 95.12 572 GLY A O 1
ATOM 4405 N N . TYR A 1 573 ? -1.070 -7.155 4.226 1.00 95.62 573 TYR A N 1
ATOM 4406 C CA . TYR A 1 573 ? -2.092 -6.124 4.377 1.00 95.62 573 TYR A CA 1
ATOM 4407 C C . TYR A 1 573 ? -3.146 -6.496 5.429 1.00 95.62 573 TYR A C 1
ATOM 4409 O O . TYR A 1 573 ? -3.345 -5.767 6.403 1.00 95.62 573 TYR A O 1
ATOM 4417 N N . TYR A 1 574 ? -3.806 -7.649 5.282 1.00 95.56 574 TYR A N 1
ATOM 4418 C CA . TYR A 1 574 ? -4.973 -7.993 6.101 1.00 95.56 574 TYR A CA 1
ATOM 4419 C C . TYR A 1 574 ? -4.622 -8.390 7.536 1.00 95.56 574 TYR A C 1
ATOM 4421 O O . TYR A 1 574 ? -5.473 -8.277 8.421 1.00 95.56 574 TYR A O 1
ATOM 4429 N N . LEU A 1 575 ? -3.380 -8.814 7.782 1.00 93.56 575 LEU A N 1
ATOM 4430 C CA . LEU A 1 575 ? -2.861 -9.083 9.125 1.00 93.56 575 LEU A CA 1
ATOM 4431 C C . LEU A 1 575 ? -2.020 -7.928 9.679 1.00 93.56 575 LEU A C 1
ATOM 4433 O O . LEU A 1 575 ? -1.525 -8.027 10.800 1.00 93.56 575 LEU A O 1
ATOM 4437 N N . ARG A 1 576 ? -1.881 -6.831 8.921 1.00 90.75 576 ARG A N 1
ATOM 4438 C CA . ARG A 1 576 ? -1.118 -5.632 9.300 1.00 90.75 576 ARG A CA 1
ATOM 4439 C C . ARG A 1 576 ? 0.335 -5.946 9.667 1.00 90.75 576 ARG A C 1
ATOM 4441 O O . ARG A 1 576 ? 0.875 -5.407 10.638 1.00 90.75 576 ARG A O 1
ATOM 4448 N N . LEU A 1 577 ? 0.959 -6.843 8.908 1.00 88.50 577 LEU A N 1
ATOM 4449 C CA . LEU A 1 577 ? 2.363 -7.191 9.098 1.00 88.50 577 LEU A CA 1
ATOM 4450 C C . LEU A 1 577 ? 3.228 -6.046 8.577 1.00 88.50 577 LEU A C 1
ATOM 4452 O O . LEU A 1 577 ? 3.013 -5.548 7.475 1.00 88.50 577 LEU A O 1
ATOM 4456 N N . LYS A 1 578 ? 4.235 -5.655 9.358 1.00 87.19 578 LYS A N 1
ATOM 4457 C CA . LYS A 1 578 ? 5.287 -4.744 8.886 1.00 87.19 578 LYS A CA 1
ATOM 4458 C C . LYS A 1 578 ? 6.076 -5.416 7.763 1.00 87.19 578 LYS A C 1
ATOM 4460 O O . LYS A 1 578 ? 6.201 -6.640 7.777 1.00 87.19 578 LYS A O 1
ATOM 4465 N N . ASP A 1 579 ? 6.698 -4.642 6.878 1.00 82.88 579 ASP A N 1
ATOM 4466 C CA . ASP A 1 579 ? 7.485 -5.190 5.760 1.00 82.88 579 ASP A CA 1
ATOM 4467 C C . ASP A 1 579 ? 8.566 -6.175 6.218 1.00 82.88 579 ASP A C 1
ATOM 4469 O O . ASP A 1 579 ? 8.747 -7.224 5.609 1.00 82.88 579 ASP A O 1
ATOM 4473 N N . THR A 1 580 ? 9.212 -5.917 7.359 1.00 79.50 580 THR A N 1
ATOM 4474 C CA . THR A 1 580 ? 10.201 -6.836 7.951 1.00 79.50 580 THR A CA 1
ATOM 4475 C C . THR A 1 580 ? 9.604 -8.179 8.374 1.00 79.50 580 THR A C 1
ATOM 4477 O O . THR A 1 580 ? 10.266 -9.206 8.275 1.00 79.50 580 THR A O 1
ATOM 4480 N N . THR A 1 581 ? 8.354 -8.187 8.843 1.00 82.62 581 THR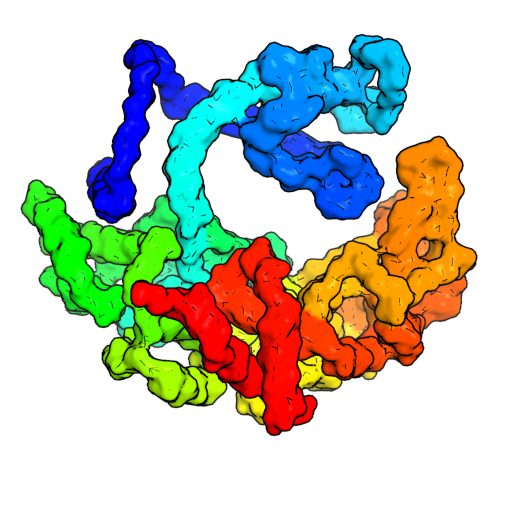 A N 1
ATOM 4481 C CA . THR A 1 581 ? 7.628 -9.408 9.228 1.00 82.62 581 THR A CA 1
ATOM 4482 C C . THR A 1 581 ? 7.030 -10.102 8.008 1.00 82.62 581 THR A C 1
ATOM 4484 O O . THR A 1 581 ? 7.053 -11.321 7.910 1.00 82.62 581 THR A O 1
ATOM 4487 N N . LYS A 1 582 ? 6.532 -9.335 7.036 1.00 88.69 582 LYS A N 1
ATOM 4488 C CA . LYS A 1 582 ? 6.071 -9.852 5.747 1.00 88.69 582 LYS A CA 1
ATOM 4489 C C . LYS A 1 582 ? 7.208 -10.567 5.007 1.00 88.69 582 LYS A C 1
ATOM 4491 O O . LYS A 1 582 ? 7.014 -11.673 4.514 1.00 88.69 582 LYS A O 1
ATOM 4496 N N . ALA A 1 583 ? 8.402 -9.976 4.997 1.00 83.94 583 ALA A N 1
ATOM 4497 C CA . ALA A 1 583 ? 9.600 -10.557 4.396 1.00 83.94 583 ALA A CA 1
ATOM 4498 C C . ALA A 1 583 ? 10.110 -11.812 5.128 1.00 83.94 583 ALA A C 1
ATOM 4500 O O . ALA A 1 583 ? 10.890 -12.568 4.558 1.00 83.94 583 ALA A O 1
ATOM 4501 N N . SER A 1 584 ? 9.686 -12.052 6.376 1.00 88.81 584 SER A N 1
ATOM 4502 C CA . SER A 1 584 ? 10.060 -13.246 7.142 1.00 88.81 584 SER A CA 1
ATOM 4503 C C . SER A 1 584 ? 9.028 -14.377 7.076 1.00 88.81 584 SER A C 1
ATOM 4505 O O . SER A 1 584 ? 9.259 -15.442 7.659 1.00 88.81 584 SER A O 1
ATOM 4507 N N . ILE A 1 585 ? 7.911 -14.199 6.355 1.00 90.75 585 ILE A N 1
ATOM 4508 C CA . ILE A 1 585 ? 6.968 -15.292 6.098 1.00 90.75 585 ILE A CA 1
ATOM 4509 C C . ILE A 1 585 ? 7.694 -16.369 5.287 1.00 90.75 585 ILE A C 1
ATOM 4511 O O . ILE A 1 585 ? 8.231 -16.106 4.217 1.00 90.75 585 ILE A O 1
ATOM 4515 N N . SER A 1 586 ? 7.689 -17.604 5.786 1.00 95.56 586 SER A N 1
ATOM 4516 C CA . SER A 1 586 ? 8.370 -18.716 5.121 1.00 95.56 586 SER A CA 1
ATOM 4517 C C . SER A 1 586 ? 7.846 -18.953 3.698 1.00 95.56 586 SER A C 1
ATOM 4519 O O . SER A 1 586 ? 6.650 -19.196 3.511 1.00 95.56 586 SER A O 1
ATOM 4521 N N . ASP A 1 587 ? 8.757 -19.040 2.723 1.00 95.06 587 ASP A N 1
ATOM 4522 C CA . ASP A 1 587 ? 8.452 -19.446 1.341 1.00 95.06 587 ASP A CA 1
ATOM 4523 C C . ASP A 1 587 ? 7.700 -20.782 1.269 1.00 95.06 587 ASP A C 1
ATOM 4525 O O . ASP A 1 587 ? 6.844 -20.982 0.407 1.00 95.06 587 ASP A O 1
ATOM 4529 N N . ARG A 1 588 ? 7.958 -21.697 2.218 1.00 96.88 588 ARG A N 1
ATOM 4530 C CA . ARG A 1 588 ? 7.239 -22.974 2.333 1.00 96.88 588 ARG A CA 1
ATOM 4531 C C . ARG A 1 588 ? 5.748 -22.753 2.588 1.00 96.88 588 ARG A C 1
ATOM 4533 O O . ARG A 1 588 ? 4.919 -23.424 1.975 1.00 96.88 588 ARG A O 1
ATOM 4540 N N . LEU A 1 589 ? 5.407 -21.835 3.495 1.00 96.94 589 LEU A N 1
ATOM 4541 C CA . LEU A 1 589 ? 4.020 -21.510 3.826 1.00 96.94 589 LEU A CA 1
ATOM 4542 C C . LEU A 1 589 ? 3.333 -20.813 2.646 1.00 96.94 589 LEU A C 1
ATOM 4544 O O . LEU A 1 589 ? 2.250 -21.237 2.240 1.00 96.94 589 LEU A O 1
ATOM 4548 N N . LEU A 1 590 ? 3.985 -19.805 2.053 1.00 97.69 590 LEU A N 1
ATOM 4549 C CA . LEU A 1 590 ? 3.470 -19.096 0.875 1.00 97.69 590 LEU A CA 1
ATOM 4550 C C . LEU A 1 590 ? 3.230 -20.059 -0.297 1.00 97.69 590 LEU A C 1
ATOM 4552 O O . LEU A 1 590 ? 2.152 -20.062 -0.892 1.00 97.69 590 LEU A O 1
ATOM 4556 N N . GLY A 1 591 ? 4.201 -20.932 -0.583 1.00 97.50 591 GLY A N 1
ATOM 4557 C CA . GLY A 1 591 ? 4.107 -21.962 -1.615 1.00 97.50 591 GLY A CA 1
ATOM 4558 C C . GLY A 1 591 ? 2.999 -22.983 -1.347 1.00 97.50 591 GLY A C 1
ATOM 4559 O O . GLY A 1 591 ? 2.270 -23.342 -2.272 1.00 97.50 591 GLY A O 1
ATOM 4560 N N . SER A 1 592 ? 2.819 -23.409 -0.091 1.00 98.00 592 SER A N 1
ATOM 4561 C CA . SER A 1 592 ? 1.735 -24.313 0.324 1.00 98.00 592 SER A CA 1
ATOM 4562 C C . SER A 1 592 ? 0.352 -23.709 0.056 1.00 98.00 592 SER A C 1
ATOM 4564 O O . SER A 1 592 ? -0.483 -24.336 -0.604 1.00 98.00 592 SER A O 1
ATOM 4566 N N . ILE A 1 593 ? 0.125 -22.463 0.494 1.00 98.38 593 ILE A N 1
ATOM 4567 C CA . ILE A 1 593 ? -1.138 -21.745 0.274 1.00 98.38 593 ILE A CA 1
ATOM 4568 C C . ILE A 1 593 ? -1.380 -21.549 -1.229 1.00 98.38 593 ILE A C 1
ATOM 4570 O O . ILE A 1 593 ? -2.438 -21.920 -1.738 1.00 98.38 593 ILE A O 1
ATOM 4574 N N . ALA A 1 594 ? -0.383 -21.040 -1.961 1.00 98.31 594 ALA A N 1
ATOM 4575 C CA . ALA A 1 594 ? -0.475 -20.798 -3.400 1.00 98.31 594 ALA A CA 1
ATOM 4576 C C . ALA A 1 594 ? -0.754 -22.081 -4.200 1.00 98.31 594 ALA A C 1
ATOM 4578 O O . ALA A 1 594 ? -1.516 -22.062 -5.171 1.00 98.31 594 ALA A O 1
ATOM 4579 N N . LYS A 1 595 ? -0.152 -23.211 -3.807 1.00 97.88 595 LYS A N 1
ATOM 4580 C CA . LYS A 1 595 ? -0.434 -24.519 -4.407 1.00 97.88 595 LYS A CA 1
ATOM 4581 C C . LYS A 1 595 ? -1.877 -24.938 -4.139 1.00 97.88 595 LYS A C 1
ATOM 4583 O O . LYS A 1 595 ? -2.577 -25.307 -5.076 1.00 97.88 595 LYS A O 1
ATOM 4588 N N . LYS A 1 596 ? -2.342 -24.836 -2.890 1.00 98.19 596 LYS A N 1
ATOM 4589 C CA . LYS A 1 596 ? -3.712 -25.205 -2.510 1.00 98.19 596 LYS A CA 1
ATOM 4590 C C . LYS A 1 596 ? -4.763 -24.398 -3.279 1.00 98.19 596 LYS A C 1
ATOM 4592 O O . LYS A 1 596 ? -5.734 -24.979 -3.760 1.00 98.19 596 LYS A O 1
ATOM 4597 N N . ILE A 1 597 ? -4.542 -23.092 -3.445 1.00 98.38 597 ILE A N 1
ATOM 4598 C CA . ILE A 1 597 ? -5.395 -22.219 -4.264 1.00 98.38 597 ILE A CA 1
ATOM 4599 C C . ILE A 1 597 ? -5.457 -22.743 -5.710 1.00 98.38 597 ILE A C 1
ATOM 4601 O O . ILE A 1 597 ? -6.546 -23.010 -6.215 1.00 98.38 597 ILE A O 1
ATOM 4605 N N . ARG A 1 598 ? -4.298 -22.970 -6.348 1.00 97.25 598 ARG A N 1
ATOM 4606 C CA . ARG A 1 598 ? -4.196 -23.423 -7.753 1.00 97.25 598 ARG A CA 1
ATOM 4607 C C . ARG A 1 598 ? -4.680 -24.854 -8.003 1.00 97.25 598 ARG A C 1
ATOM 4609 O O . ARG A 1 598 ? -5.029 -25.205 -9.134 1.00 97.25 598 ARG A O 1
ATOM 4616 N N . ASP A 1 599 ? -4.661 -25.704 -6.984 1.00 97.75 599 ASP A N 1
ATOM 4617 C CA . ASP A 1 599 ? -5.227 -27.052 -7.057 1.00 97.75 599 ASP A CA 1
ATOM 4618 C C . ASP A 1 599 ? -6.761 -27.010 -7.039 1.00 97.75 599 ASP A C 1
ATOM 4620 O O . ASP A 1 599 ? -7.400 -27.814 -7.714 1.00 97.75 599 ASP A O 1
ATOM 4624 N N . LYS A 1 600 ? -7.347 -26.056 -6.304 1.00 98.06 600 LYS A N 1
ATOM 4625 C CA . LYS A 1 600 ? -8.799 -25.873 -6.183 1.00 98.06 600 LYS A CA 1
ATOM 4626 C C . LYS A 1 600 ? -9.402 -25.151 -7.387 1.00 98.06 600 LYS A C 1
ATOM 4628 O O . LYS A 1 600 ? -10.453 -25.556 -7.875 1.00 98.06 600 LYS A O 1
ATOM 4633 N N . ASN A 1 601 ? -8.751 -24.088 -7.851 1.00 97.69 601 ASN A N 1
ATOM 4634 C CA . ASN A 1 601 ? -9.185 -23.295 -8.995 1.00 97.69 601 ASN A CA 1
ATOM 4635 C C . ASN A 1 601 ? -7.954 -22.833 -9.787 1.00 97.69 601 ASN A C 1
ATOM 4637 O O . ASN A 1 601 ? -7.057 -22.203 -9.232 1.00 97.69 601 ASN A O 1
ATOM 4641 N N . LYS A 1 602 ? -7.904 -23.147 -11.088 1.00 96.88 602 LYS A N 1
ATOM 4642 C CA . LYS A 1 602 ? -6.798 -22.733 -11.969 1.00 96.88 602 LYS A CA 1
ATOM 4643 C C . LYS A 1 602 ? -6.772 -21.229 -12.217 1.00 96.88 602 LYS A C 1
ATOM 4645 O O . LYS A 1 602 ? -5.701 -20.698 -12.470 1.00 96.88 602 LYS A O 1
ATOM 4650 N N . GLN A 1 603 ? -7.921 -20.573 -12.087 1.00 97.50 603 GLN A N 1
ATOM 4651 C CA . GLN A 1 603 ? -8.095 -19.136 -12.247 1.00 97.50 603 GLN A CA 1
ATOM 4652 C C . GLN A 1 603 ? -8.812 -18.577 -11.008 1.00 97.50 603 GLN A C 1
ATOM 4654 O O . GLN A 1 603 ? -10.007 -18.273 -11.055 1.00 97.50 603 GLN A O 1
ATOM 4659 N N . PRO A 1 604 ? -8.126 -18.536 -9.852 1.00 98.31 604 PRO A N 1
ATOM 4660 C CA . PRO A 1 604 ? -8.742 -18.160 -8.587 1.00 98.31 604 PRO A CA 1
ATOM 4661 C C . PRO A 1 604 ? -9.195 -16.697 -8.597 1.00 98.31 604 PRO A C 1
ATOM 4663 O O . PRO A 1 604 ? -8.488 -15.812 -9.085 1.00 98.31 604 PRO A O 1
ATOM 4666 N N . SER A 1 605 ? -10.364 -16.443 -8.009 1.00 98.75 605 SER A N 1
ATOM 4667 C CA . SER A 1 605 ? -10.803 -15.081 -7.695 1.00 98.75 605 SER A CA 1
ATOM 4668 C C . SER A 1 605 ? -9.985 -14.501 -6.536 1.00 98.75 605 SER A C 1
ATOM 4670 O O . SER A 1 605 ? -9.346 -15.236 -5.777 1.00 98.75 605 SER A O 1
ATOM 4672 N N . PHE A 1 606 ? -10.037 -13.182 -6.329 1.00 98.62 606 PHE A N 1
ATOM 4673 C CA . PHE A 1 606 ? -9.416 -12.577 -5.144 1.00 98.62 606 PHE A CA 1
ATOM 4674 C C . PHE A 1 606 ? -10.026 -13.121 -3.842 1.00 98.62 606 PHE A C 1
ATOM 4676 O O . PHE A 1 606 ? -9.311 -13.345 -2.868 1.00 98.62 606 PHE A O 1
ATOM 4683 N N . GLN A 1 607 ? -11.335 -13.401 -3.835 1.00 98.50 607 GLN A N 1
ATOM 4684 C CA . GLN A 1 607 ? -12.018 -14.016 -2.698 1.00 98.50 607 GLN A CA 1
ATOM 4685 C C . GLN A 1 607 ? -11.480 -15.418 -2.389 1.00 98.50 607 GLN A C 1
ATOM 4687 O O . GLN A 1 607 ? -11.289 -15.739 -1.216 1.00 98.50 607 GLN A O 1
ATOM 4692 N N . ASP A 1 608 ? -11.200 -16.241 -3.409 1.00 98.50 608 ASP A N 1
ATOM 4693 C CA . ASP A 1 608 ? -10.587 -17.563 -3.215 1.00 98.50 608 ASP A CA 1
ATOM 4694 C C . ASP A 1 608 ? -9.213 -17.439 -2.550 1.00 98.50 608 ASP A C 1
ATOM 4696 O O . ASP A 1 608 ? -8.914 -18.164 -1.598 1.00 98.50 608 ASP A O 1
ATOM 4700 N N . ILE A 1 609 ? -8.398 -16.493 -3.030 1.00 98.69 609 ILE A N 1
ATOM 4701 C CA . ILE A 1 609 ? -7.056 -16.231 -2.501 1.00 98.69 609 ILE A CA 1
ATOM 4702 C C . ILE A 1 609 ? -7.143 -15.777 -1.043 1.00 98.69 609 ILE A C 1
ATOM 4704 O O . ILE A 1 609 ? -6.490 -16.367 -0.180 1.00 98.69 609 ILE A O 1
ATOM 4708 N N . LEU A 1 610 ? -7.981 -14.774 -0.752 1.00 98.44 610 LEU A N 1
ATOM 4709 C CA . LEU A 1 610 ? -8.147 -14.234 0.596 1.00 98.44 610 LEU A CA 1
ATOM 4710 C C . LEU A 1 610 ? -8.631 -15.307 1.574 1.00 98.44 610 LEU A C 1
ATOM 4712 O O . LEU A 1 610 ? -8.082 -15.458 2.667 1.00 98.44 610 LEU A O 1
ATOM 4716 N N . ARG A 1 611 ? -9.642 -16.080 1.166 1.00 98.25 611 ARG A N 1
ATOM 4717 C CA . ARG A 1 611 ? -10.209 -17.154 1.977 1.00 98.25 611 ARG A CA 1
ATOM 4718 C C . ARG A 1 611 ? -9.155 -18.191 2.327 1.00 98.25 611 ARG A C 1
ATOM 4720 O O . ARG A 1 611 ? -9.010 -18.525 3.500 1.00 98.25 611 ARG A O 1
ATOM 4727 N N . GLU A 1 612 ? -8.437 -18.721 1.341 1.00 98.50 612 GLU A N 1
ATOM 4728 C CA . GLU A 1 612 ? -7.445 -19.769 1.597 1.00 98.50 612 GLU A CA 1
ATOM 4729 C C . GLU A 1 612 ? -6.252 -19.239 2.404 1.00 98.50 612 GLU A C 1
ATOM 4731 O O . GLU A 1 612 ? -5.780 -19.943 3.296 1.00 98.50 612 GLU A O 1
ATOM 4736 N N . ALA A 1 613 ? -5.807 -17.999 2.165 1.00 98.25 613 ALA A N 1
ATOM 4737 C CA . ALA A 1 613 ? -4.709 -17.385 2.911 1.00 98.25 613 ALA A CA 1
ATOM 4738 C C . ALA A 1 613 ? -5.061 -17.154 4.392 1.00 98.25 613 ALA A C 1
ATOM 4740 O O . ALA A 1 613 ? -4.329 -17.597 5.277 1.00 98.25 613 ALA A O 1
ATOM 4741 N N . LEU A 1 614 ? -6.206 -16.521 4.677 1.00 97.81 614 LEU A N 1
ATOM 4742 C CA . LEU A 1 614 ? -6.616 -16.155 6.042 1.00 97.81 614 LEU A CA 1
ATOM 4743 C C . LEU A 1 614 ? -7.212 -17.321 6.844 1.00 97.81 614 LEU A C 1
ATOM 4745 O O . LEU A 1 614 ? -7.396 -17.223 8.053 1.00 97.81 614 LEU A O 1
ATOM 4749 N N . THR A 1 615 ? -7.533 -18.443 6.197 1.00 97.62 615 THR A N 1
ATOM 4750 C CA . THR A 1 615 ? -8.030 -19.645 6.891 1.00 97.62 615 THR A CA 1
ATOM 4751 C C . THR A 1 615 ? -7.020 -20.791 6.887 1.00 97.62 615 THR A C 1
ATOM 4753 O O . THR A 1 615 ? -7.325 -21.906 7.329 1.00 97.62 615 THR A O 1
ATOM 4756 N N . HIS A 1 616 ? -5.792 -20.548 6.415 1.00 97.44 616 HIS A N 1
ATOM 4757 C CA . HIS A 1 616 ? -4.741 -21.556 6.443 1.00 97.44 616 HIS A CA 1
ATOM 4758 C C . HIS A 1 616 ? -4.378 -21.912 7.900 1.00 97.44 616 HIS A C 1
ATOM 4760 O O . HIS A 1 616 ? -4.141 -21.007 8.701 1.00 97.44 616 HIS A O 1
ATOM 4766 N N . PRO A 1 617 ? -4.308 -23.207 8.275 1.00 95.81 617 PRO A N 1
ATOM 4767 C CA . PRO A 1 617 ? -4.085 -23.601 9.668 1.00 95.81 617 PRO A CA 1
ATOM 4768 C C . PRO A 1 617 ? -2.797 -23.030 10.271 1.00 95.81 617 PRO A C 1
ATOM 4770 O O . PRO A 1 617 ? -2.852 -22.507 11.376 1.00 95.81 617 PRO A O 1
ATOM 4773 N N . GLU A 1 618 ? -1.676 -23.056 9.541 1.00 95.00 618 GLU A N 1
ATOM 4774 C CA . GLU A 1 618 ? -0.409 -22.471 10.023 1.00 95.00 618 GLU A CA 1
ATOM 4775 C C . GLU A 1 618 ? -0.509 -20.948 10.235 1.00 95.00 618 GLU A C 1
ATOM 4777 O O . GLU A 1 618 ? 0.078 -20.433 11.181 1.00 95.00 618 GLU A O 1
ATOM 4782 N N . VAL A 1 619 ? -1.296 -20.229 9.419 1.00 94.62 619 VAL A N 1
ATOM 4783 C CA . VAL A 1 619 ? -1.503 -18.777 9.586 1.00 94.62 619 VAL A CA 1
ATOM 4784 C C . VAL A 1 619 ? -2.308 -18.509 10.856 1.00 94.62 619 VAL A C 1
ATOM 4786 O O . VAL A 1 619 ? -1.875 -17.729 11.702 1.00 94.62 619 VAL A O 1
ATOM 4789 N N . ILE A 1 620 ? -3.436 -19.205 11.036 1.00 93.38 620 ILE A N 1
ATOM 4790 C CA . ILE A 1 620 ? -4.260 -19.092 12.249 1.00 93.38 620 ILE A CA 1
ATOM 4791 C C . ILE A 1 620 ? -3.419 -19.430 13.483 1.00 93.38 620 ILE A C 1
ATOM 4793 O O . ILE A 1 620 ? -3.409 -18.659 14.435 1.00 93.38 620 ILE A O 1
ATOM 4797 N N . GLN A 1 621 ? -2.688 -20.547 13.462 1.00 90.31 621 GLN A N 1
ATOM 4798 C CA . GLN A 1 621 ? -1.872 -20.993 14.592 1.00 90.31 621 GLN A CA 1
ATOM 4799 C C . GLN A 1 621 ? -0.781 -19.978 14.949 1.00 90.31 621 GLN A C 1
ATOM 4801 O O . GLN A 1 621 ? -0.547 -19.739 16.131 1.00 90.31 621 GLN A O 1
ATOM 4806 N N . SER A 1 622 ? -0.158 -19.341 13.950 1.00 88.31 622 SER A N 1
ATOM 4807 C CA . SER A 1 622 ? 0.891 -18.340 14.181 1.00 88.31 622 SER A CA 1
ATOM 4808 C C . SER A 1 622 ? 0.401 -17.070 14.885 1.00 88.31 622 SER A C 1
ATOM 4810 O O . SER A 1 622 ? 1.208 -16.361 15.477 1.00 88.31 622 SER A O 1
ATOM 4812 N N . ILE A 1 623 ? -0.906 -16.787 14.835 1.00 85.69 623 ILE A N 1
ATOM 4813 C CA . ILE A 1 623 ? -1.505 -15.575 15.415 1.00 85.69 623 ILE A CA 1
ATOM 4814 C C . ILE A 1 623 ? -2.298 -15.890 16.680 1.00 85.69 623 ILE A C 1
ATOM 4816 O O . ILE A 1 623 ? -2.276 -15.114 17.629 1.00 85.69 623 ILE A O 1
ATOM 4820 N N . VAL A 1 624 ? -3.020 -17.010 16.682 1.00 84.12 624 VAL A N 1
ATOM 4821 C CA . VAL A 1 624 ? -3.907 -17.397 17.782 1.00 84.12 624 VAL A CA 1
ATOM 4822 C C . VAL A 1 624 ? -3.136 -17.995 18.955 1.00 84.12 624 VAL A C 1
ATOM 4824 O O . VAL A 1 624 ? -3.684 -17.929 20.044 1.00 84.12 624 VAL A O 1
ATOM 4827 N N . ALA A 1 625 ? -1.924 -18.534 18.728 1.00 66.75 625 ALA A N 1
ATOM 4828 C CA . ALA A 1 625 ? -1.021 -19.158 19.707 1.00 66.75 625 ALA A CA 1
ATOM 4829 C C . ALA A 1 625 ? -1.746 -19.778 20.920 1.00 66.75 625 ALA A C 1
ATOM 4831 O O . ALA A 1 625 ? -2.122 -19.083 21.859 1.00 66.75 625 ALA A O 1
ATOM 4832 N N . GLU A 1 626 ? -1.946 -21.098 20.885 1.00 47.44 626 GLU A N 1
ATOM 4833 C CA . GLU A 1 626 ? -2.473 -21.837 22.037 1.00 47.44 626 GLU A CA 1
ATOM 4834 C C . GLU A 1 626 ? -1.559 -21.616 23.255 1.00 47.44 626 GLU A C 1
ATOM 4836 O O . GLU A 1 626 ? -0.347 -21.819 23.147 1.00 47.44 626 GLU A O 1
ATOM 4841 N N . ASP A 1 627 ? -2.149 -21.170 24.369 1.00 42.91 627 ASP A N 1
ATOM 4842 C CA . ASP A 1 627 ? -1.529 -21.208 25.702 1.00 42.91 627 ASP A CA 1
ATOM 4843 C C . ASP A 1 627 ? -1.049 -22.624 26.063 1.00 42.91 627 ASP A C 1
ATOM 4845 O O . ASP A 1 627 ? -1.808 -23.594 25.801 1.00 42.91 627 ASP A O 1
#

Organism: NCBI:txid1513793

InterPro domains:
  IPR009056 Cytochrome c-like domain [PS51007] (41-142)